Protein AF-0000000080629367 (afdb_homodimer)

Sequence (472 aa):
MIPDAWDIELREGAASVARHLIETGCVRYDPEHLCNHGSGLVSPVHLEGRRLLSYPAVRDEVLDFALRMIGQEIGDGELDAIAAAEGAGVPWAALIADRLELPLVFVRKEAPEGLQGYKHRIEGRVEPGWRVLLVEQIAADGHRKARFAQPLKEAGCDVRDLFVLFQYGIFDEIQEHLAPLGITMHALATWWDVLEVANRGHYLDGQAQGEIHAFLQDPRRWTAEHQKGRKSEKAAMIPDAWDIELREGAASVARHLIETGCVRYDPEHLCNHGSGLVSPVHLEGRRLLSYPAVRDEVLDFALRMIGQEIGDGELDAIAAAEGAGVPWAALIADRLELPLVFVRKEAPEGLQGYKHRIEGRVEPGWRVLLVEQIAADGHRKARFAQPLKEAGCDVRDLFVLFQYGIFDEIQEHLAPLGITMHALATWWDVLEVANRGHYLDGQAQGEIHAFLQDPRRWTAEHQKGRKSEKAA

InterPro domains:
  IPR000836 Phosphoribosyltransferase domain [PF00156] (61-158)
  IPR000836 Phosphoribosyltransferase domain [cd06223] (66-190)
  IPR023031 Orotate phosphoribosyltransferase [MF_01208] (1-236)
  IPR029057 Phosphoribosyltransferase-like [G3DSA:3.40.50.2020] (5-234)
  IPR029057 Phosphoribosyltransferase-like [SSF53271] (15-222)

Secondary structure (DSSP, 8-state):
----HHHHHHHHHHHHHHHHHHHTT-EEE-TTSPEE-TTS-EESEEE-GGGGGG-HHHHHHHHHHHHHHIIIIIITT--SEEEEESSTTHHHHHHHHHHHT--EEEE-SSPPTT--SGGGGEES---TT-EEEEEEEEESSSTTTHHHHHHHHHTT-EEEEEEEEEE----THHHHHHGGGT-EEEEEEEHHHHHHHHHHHT-S-HHHHHHHHHHHH-HHHHHHHHHHHHHHHH--/----HHHHHHHHHHHHHHHHHHHTT-EEE-TTSPEE-TTS-EESEEE-GGGGGG-HHHHHHHHHHHHHHIIIIIITT--SEEEEESSTTHHHHHHHHHHHT--EEEE-SSPPTT--SGGGGEES---TT-EEEEEEEEESSSTTTHHHHHHHHHTT-EEEEEEEEEE----THHHHHHGGGT-EEEEEEEHHHHHHHHHHHT-S-HHHHHHHHHHHH-HHHHHHHHHHHHHHHHT-

Nearest PDB structures (foldseek):
  4ohc-assembly1_D  TM=9.438E-01  e=1.986E-26  Burkholderia cenocepacia J2315
  4ohc-assembly4_C  TM=9.607E-01  e=3.563E-25  Burkholderia cenocepacia J2315
  4rv4-assembly1_B  TM=8.931E-01  e=4.160E-20  Bacillus anthracis
  2wns-assembly1_A  TM=8.977E-01  e=1.702E-17  Homo sapiens
  5hki-assembly2_D  TM=7.744E-01  e=3.107E-10  Mycobacterium tuberculosis H37Rv

Foldseek 3Di:
DPDPPVSVVLLVQQLLLLVLQLVLVQKDFALPDWDQDPVRFTHRIGGDQLSLVVPVVSLVSLLVSLLVCCCVPVHQPQAQEEEEEPDSFNVVSVVNCVVSVHHYKYFYLDAPPPDDDLVRRIGGDDAAAGAYEYEDEEAELLQSVVSRVVSNVVRRYHAQEYEYAEYQQLHPNNCVNCVVVNHDYHYSYYVVSNLVSCVVVVSDDPVSSVLNVVCSPPRPVSRVVSVVVVVVVVVD/DPDPPVSVLLLVQQLLLLVLQLVLVQKDFALPDWDQDPVRFTHRIGGDDLSLVVPVVSLVSLLVSLLVCCCVPVHQPQAQEEEEEPDSFNVVSVVNCVVSVHHYKYFYLDAPPPDDDLVRRIGGDDAAAGAYEYEDEEAEQLQSVVSRVVSNVVRRYHAQEYEYAEYQQLHPNNCVNCVVVNHDYHYSYYVVSNLVSCVVVVSDDPVSSVLNVVCSPPRPVSRVVSVVVVVVVVVD

Solvent-accessible surface area (backbone atoms only — not comparable to full-atom values): 24640 Å² total; per-residue (Å²): 128,79,72,52,74,62,56,52,48,49,52,54,47,14,39,50,49,26,45,49,35,50,75,68,58,22,50,40,81,32,79,90,61,62,38,79,42,97,86,72,44,48,33,44,57,42,78,44,73,56,34,49,43,28,34,43,70,56,36,50,53,51,49,51,50,48,51,50,48,44,36,73,74,74,37,71,87,59,61,55,29,29,29,18,33,65,62,84,9,30,42,57,28,40,51,52,14,58,77,67,60,29,20,30,25,38,26,40,88,60,47,52,87,96,52,79,56,50,69,60,21,50,43,40,67,82,49,68,68,33,29,34,39,38,22,40,34,72,37,60,59,37,72,73,52,57,64,51,50,47,38,45,43,74,57,40,28,43,57,44,41,34,38,27,54,31,27,50,75,60,37,81,49,28,55,65,57,29,47,85,64,52,37,45,77,44,59,53,28,35,49,67,36,34,51,52,44,31,65,75,67,62,75,52,53,70,66,59,49,49,51,51,49,49,32,56,74,36,41,66,61,42,25,58,65,57,55,56,57,58,57,57,55,71,75,102,128,80,72,51,76,63,54,51,50,50,52,53,48,14,37,48,49,26,44,50,34,50,76,70,58,22,50,41,81,33,80,89,61,62,36,80,42,97,86,70,44,48,34,43,56,43,80,44,73,57,35,48,43,29,35,43,70,58,37,50,51,50,49,51,50,49,51,50,48,45,37,73,74,74,37,69,88,60,60,55,29,29,30,18,33,67,62,84,8,31,42,57,28,41,50,50,16,57,78,67,60,28,19,28,25,40,27,41,89,58,46,52,89,95,51,80,56,49,70,58,21,50,44,42,66,81,50,68,68,34,30,34,39,37,22,40,34,72,37,61,59,37,71,73,52,55,64,51,48,47,38,45,43,73,58,41,30,44,57,44,41,35,39,26,54,31,28,50,75,60,38,80,48,27,57,66,57,27,47,84,64,53,36,45,78,44,58,53,27,35,48,67,36,32,50,53,43,31,65,73,66,62,73,52,53,70,65,58,48,50,51,51,48,48,33,59,73,36,40,66,62,42,24,58,64,58,54,56,57,57,56,56,55,70,76,102

pLDDT: mean 86.7, std 13.17, range [32.59, 98.88]

Structure (mmCIF, N/CA/C/O backbone):
data_AF-0000000080629367-model_v1
#
loop_
_entity.id
_entity.type
_entity.pdbx_description
1 polymer 'Orotate phosphoribosyltransferase'
#
loop_
_atom_site.group_PDB
_atom_site.id
_atom_site.type_symbol
_atom_site.label_atom_id
_atom_site.label_alt_id
_atom_site.label_comp_id
_atom_site.label_asym_id
_atom_site.label_entity_id
_atom_site.label_seq_id
_atom_site.pdbx_PDB_ins_code
_atom_site.Cartn_x
_atom_site.Cartn_y
_atom_site.Cartn_z
_atom_site.occupancy
_atom_site.B_iso_or_equiv
_atom_site.auth_seq_id
_atom_site.auth_comp_id
_atom_site.auth_asym_id
_atom_site.auth_atom_id
_atom_site.pdbx_PDB_model_num
ATOM 1 N N . MET A 1 1 ? -8.266 26.266 31.016 1 44.5 1 MET A N 1
ATOM 2 C CA . MET A 1 1 ? -8.695 24.891 31.156 1 44.5 1 MET A CA 1
ATOM 3 C C . MET A 1 1 ? -7.516 23.938 31.016 1 44.5 1 MET A C 1
ATOM 5 O O . MET A 1 1 ? -6.715 24.062 30.094 1 44.5 1 MET A O 1
ATOM 9 N N . ILE A 1 2 ? -7.219 23.25 32 1 51.28 2 ILE A N 1
ATOM 10 C CA . ILE A 1 2 ? -6.109 22.312 32.062 1 51.28 2 ILE A CA 1
ATOM 11 C C . ILE A 1 2 ? -6.285 21.25 30.969 1 51.28 2 ILE A C 1
ATOM 13 O O . ILE A 1 2 ? -7.309 20.562 30.922 1 51.28 2 ILE A O 1
ATOM 17 N N . PRO A 1 3 ? -5.457 21.375 29.984 1 68.69 3 PRO A N 1
ATOM 18 C CA . PRO A 1 3 ? -5.629 20.328 28.984 1 68.69 3 PRO A CA 1
ATOM 19 C C . PRO A 1 3 ? -5.648 18.922 29.578 1 68.69 3 PRO A C 1
ATOM 21 O O . PRO A 1 3 ? -4.945 18.672 30.562 1 68.69 3 PRO A O 1
ATOM 24 N N . ASP A 1 4 ? -6.613 18.109 29.234 1 77.62 4 ASP A N 1
ATOM 25 C CA . ASP A 1 4 ? -6.633 16.734 29.703 1 77.62 4 ASP A CA 1
ATOM 26 C C . ASP A 1 4 ? -5.453 15.945 29.141 1 77.62 4 ASP A C 1
ATOM 28 O O . ASP A 1 4 ? -4.676 16.469 28.344 1 77.62 4 ASP A O 1
ATOM 32 N N . ALA A 1 5 ? -5.164 14.859 29.844 1 85.62 5 ALA A N 1
ATOM 33 C CA . ALA A 1 5 ? -4.004 14.016 29.562 1 85.62 5 ALA A CA 1
ATOM 34 C C . ALA A 1 5 ? -3.9 13.703 28.078 1 85.62 5 ALA A C 1
ATOM 36 O O . ALA A 1 5 ? -2.805 13.695 27.5 1 85.62 5 ALA A O 1
ATOM 37 N N . TRP A 1 6 ? -4.992 13.555 27.391 1 84.94 6 TRP A N 1
ATOM 38 C CA . TRP A 1 6 ? -4.98 13.211 25.969 1 84.94 6 TRP A CA 1
ATOM 39 C C . TRP A 1 6 ? -4.598 14.422 25.125 1 84.94 6 TRP A C 1
ATOM 41 O O . TRP A 1 6 ? -3.889 14.297 24.125 1 84.94 6 TRP A O 1
ATOM 51 N N . ASP A 1 7 ? -5.016 15.562 25.547 1 86.44 7 ASP A N 1
ATOM 52 C CA . ASP A 1 7 ? -4.645 16.781 24.828 1 86.44 7 ASP A CA 1
ATOM 53 C C . ASP A 1 7 ? -3.129 16.984 24.828 1 86.44 7 ASP A C 1
ATOM 55 O O . ASP A 1 7 ? -2.551 17.375 23.812 1 86.44 7 ASP A O 1
ATOM 59 N N . ILE A 1 8 ? -2.613 16.672 25.984 1 85 8 ILE A N 1
ATOM 60 C CA . ILE A 1 8 ? -1.166 16.797 26.109 1 85 8 ILE A CA 1
ATOM 61 C C . ILE A 1 8 ? -0.48 15.758 25.219 1 85 8 ILE A C 1
ATOM 63 O O . ILE A 1 8 ? 0.468 16.078 24.5 1 85 8 ILE A O 1
ATOM 67 N N . GLU A 1 9 ? -0.958 14.586 25.25 1 89.31 9 GLU A N 1
ATOM 68 C CA . GLU A 1 9 ? -0.385 13.516 24.438 1 89.31 9 GLU A CA 1
ATOM 69 C C . GLU A 1 9 ? -0.523 13.812 22.953 1 89.31 9 GLU A C 1
ATOM 71 O O . GLU A 1 9 ? 0.371 13.5 22.172 1 89.31 9 GLU A O 1
ATOM 76 N N . LEU A 1 10 ? -1.594 14.359 22.641 1 92.19 10 LEU A N 1
ATOM 77 C CA . LEU A 1 10 ? -1.84 14.703 21.25 1 92.19 10 LEU A CA 1
ATOM 78 C C . LEU A 1 10 ? -0.83 15.742 20.75 1 92.19 10 LEU A C 1
ATOM 80 O O . LEU A 1 10 ? -0.3 15.617 19.641 1 92.19 10 LEU A O 1
ATOM 84 N N . ARG A 1 11 ? -0.603 16.672 21.578 1 91.88 11 ARG A N 1
ATOM 85 C CA . ARG A 1 11 ? 0.325 17.734 21.203 1 91.88 11 ARG A CA 1
ATOM 86 C C . ARG A 1 11 ? 1.751 17.203 21.094 1 91.88 11 ARG A C 1
ATOM 88 O O . ARG A 1 11 ? 2.477 17.531 20.156 1 91.88 11 ARG A O 1
ATOM 95 N N . GLU A 1 12 ? 2.102 16.406 22.047 1 94.62 12 GLU A N 1
ATOM 96 C CA . GLU A 1 12 ? 3.445 15.836 22.047 1 94.62 12 GLU A CA 1
ATOM 97 C C . GLU A 1 12 ? 3.639 14.875 20.875 1 94.62 12 GLU A C 1
ATOM 99 O O . GLU A 1 12 ? 4.707 14.852 20.266 1 94.62 12 GLU A O 1
ATOM 104 N N . GLY A 1 13 ? 2.646 14.094 20.641 1 96.94 13 GLY A N 1
ATOM 105 C CA . GLY A 1 13 ? 2.703 13.188 19.5 1 96.94 13 GLY A CA 1
ATOM 106 C C . GLY A 1 13 ? 2.807 13.906 18.172 1 96.94 13 GLY A C 1
ATOM 107 O O . GLY A 1 13 ? 3.604 13.523 17.312 1 96.94 13 GLY A O 1
ATOM 108 N N . ALA A 1 14 ? 2.004 14.922 18.047 1 96.81 14 ALA A N 1
ATOM 109 C CA . ALA A 1 14 ? 2.025 15.719 16.828 1 96.81 14 ALA A CA 1
ATOM 110 C C . ALA A 1 14 ? 3.396 16.359 16.609 1 96.81 14 ALA A C 1
ATOM 112 O O . ALA A 1 14 ? 3.908 16.375 15.492 1 96.81 14 ALA A O 1
ATOM 113 N N . ALA A 1 15 ? 3.934 16.812 17.688 1 96 15 ALA A N 1
ATOM 114 C CA . ALA A 1 15 ? 5.266 17.406 17.609 1 96 15 ALA A CA 1
ATOM 115 C C . ALA A 1 15 ? 6.309 16.375 17.203 1 96 15 ALA A C 1
ATOM 117 O O . ALA A 1 15 ? 7.223 16.672 16.438 1 96 15 ALA A O 1
ATOM 118 N N . SER A 1 16 ? 6.172 15.219 17.719 1 97.06 16 SER A N 1
ATOM 119 C CA . SER A 1 16 ? 7.09 14.133 17.375 1 97.06 16 SER A CA 1
ATOM 120 C C . SER A 1 16 ? 6.988 13.773 15.906 1 97.06 16 SER A C 1
ATOM 122 O O . SER A 1 16 ? 8.008 13.609 15.227 1 97.06 16 SER A O 1
ATOM 124 N N . VAL A 1 17 ? 5.809 13.625 15.422 1 97.31 17 VAL A N 1
ATOM 125 C CA . VAL A 1 17 ? 5.59 13.312 14.016 1 97.31 17 VAL A CA 1
ATOM 126 C C . VAL A 1 17 ? 6.172 14.43 13.148 1 97.31 17 VAL A C 1
ATOM 128 O O . VAL A 1 17 ? 6.863 14.164 12.156 1 97.31 17 VAL A O 1
ATOM 131 N N . ALA A 1 18 ? 5.898 15.625 13.531 1 95.19 18 ALA A N 1
ATOM 132 C CA . ALA A 1 18 ? 6.43 16.781 12.805 1 95.19 18 ALA A CA 1
ATOM 133 C C . ALA A 1 18 ? 7.953 16.734 12.75 1 95.19 18 ALA A C 1
ATOM 135 O O . ALA A 1 18 ? 8.555 17 11.711 1 95.19 18 ALA A O 1
ATOM 136 N N . ARG A 1 19 ? 8.539 16.438 13.859 1 95.44 19 ARG A N 1
ATOM 137 C CA . ARG A 1 19 ? 9.992 16.344 13.922 1 95.44 19 ARG A CA 1
ATOM 138 C C . ARG A 1 19 ? 10.508 15.266 12.977 1 95.44 19 ARG A C 1
ATOM 140 O O . ARG A 1 19 ? 11.492 15.477 12.258 1 95.44 19 ARG A O 1
ATOM 147 N N . HIS A 1 20 ? 9.898 14.117 12.984 1 96.62 20 HIS A N 1
ATOM 148 C CA . HIS A 1 20 ? 10.297 13.039 12.094 1 96.62 20 HIS A CA 1
ATOM 149 C C . HIS A 1 20 ? 10.156 13.453 10.633 1 96.62 20 HIS A C 1
ATOM 151 O O . HIS A 1 20 ? 11.023 13.148 9.805 1 96.62 20 HIS A O 1
ATOM 157 N N . LEU A 1 21 ? 9.047 14.156 10.328 1 95.12 21 LEU A N 1
ATOM 158 C CA . LEU A 1 21 ? 8.836 14.633 8.961 1 95.12 21 LEU A CA 1
ATOM 159 C C . LEU A 1 21 ? 9.977 15.539 8.516 1 95.12 21 LEU A C 1
ATOM 161 O O . LEU A 1 21 ? 10.469 15.414 7.387 1 95.12 21 LEU A O 1
ATOM 165 N N . ILE A 1 22 ? 10.383 16.344 9.383 1 92.12 22 ILE A N 1
ATOM 166 C CA . ILE A 1 22 ? 11.461 17.281 9.07 1 92.12 22 ILE A CA 1
ATOM 167 C C . ILE A 1 22 ? 12.781 16.531 8.961 1 92.12 22 ILE A C 1
ATOM 169 O O . ILE A 1 22 ? 13.492 16.656 7.953 1 92.12 22 ILE A O 1
ATOM 173 N N . GLU A 1 23 ? 13.102 15.734 9.898 1 92.88 23 GLU A N 1
ATOM 174 C CA . GLU A 1 23 ? 14.414 15.109 10.023 1 92.88 23 GLU A CA 1
ATOM 175 C C . GLU A 1 23 ? 14.641 14.055 8.945 1 92.88 23 GLU A C 1
ATOM 177 O O . GLU A 1 23 ? 15.781 13.789 8.555 1 92.88 23 GLU A O 1
ATOM 182 N N . THR A 1 24 ? 13.617 13.477 8.469 1 93.69 24 THR A N 1
ATOM 183 C CA . THR A 1 24 ? 13.758 12.445 7.438 1 93.69 24 THR A CA 1
ATOM 184 C C . THR A 1 24 ? 13.672 13.062 6.043 1 93.69 24 THR A C 1
ATOM 186 O O . THR A 1 24 ? 13.75 12.352 5.043 1 93.69 24 THR A O 1
ATOM 189 N N . GLY A 1 25 ? 13.398 14.32 5.988 1 90.38 25 GLY A N 1
ATOM 190 C CA . GLY A 1 25 ? 13.398 15.008 4.707 1 90.38 25 GLY A CA 1
ATOM 191 C C . GLY A 1 25 ? 12.062 14.961 4 1 90.38 25 GLY A C 1
ATOM 192 O O . GLY A 1 25 ? 11.977 15.18 2.791 1 90.38 25 GLY A O 1
ATOM 193 N N . CYS A 1 26 ? 11.039 14.664 4.723 1 93.06 26 CYS A N 1
ATOM 194 C CA . CYS A 1 26 ? 9.703 14.602 4.141 1 93.06 26 CYS A CA 1
ATOM 195 C C . CYS A 1 26 ? 9.18 15.992 3.818 1 93.06 26 CYS A C 1
ATOM 197 O O . CYS A 1 26 ? 8.266 16.141 3.002 1 93.06 26 CYS A O 1
ATOM 199 N N . VAL A 1 27 ? 9.656 16.969 4.496 1 88.94 27 VAL A N 1
ATOM 200 C CA . VAL A 1 27 ? 9.234 18.344 4.305 1 88.94 27 VAL A CA 1
ATOM 201 C C . VAL A 1 27 ? 10.32 19.125 3.559 1 88.94 27 VAL A C 1
ATOM 203 O O . VAL A 1 27 ? 11.492 19.078 3.939 1 88.94 27 VAL A O 1
ATOM 206 N N . ARG A 1 28 ? 9.875 19.719 2.535 1 83.06 28 ARG A N 1
ATOM 207 C CA . ARG A 1 28 ? 10.82 20.531 1.771 1 83.06 28 ARG A CA 1
ATOM 208 C C . ARG A 1 28 ? 10.242 21.906 1.459 1 83.06 28 ARG A C 1
ATOM 210 O O . ARG A 1 28 ? 9.086 22.016 1.059 1 83.06 28 ARG A O 1
ATOM 217 N N . TYR A 1 29 ? 11.039 22.906 1.798 1 84 29 TYR A N 1
ATOM 218 C CA . TYR A 1 29 ? 10.703 24.266 1.412 1 84 29 TYR A CA 1
ATOM 219 C C . TYR A 1 29 ? 11.383 24.641 0.099 1 84 29 TYR A C 1
ATOM 221 O O . TYR A 1 29 ? 12.609 24.609 -0.01 1 84 29 TYR A O 1
ATOM 229 N N . ASP A 1 30 ? 10.602 24.891 -0.865 1 85 30 ASP A N 1
ATOM 230 C CA . ASP A 1 30 ? 11.125 25.266 -2.178 1 85 30 ASP A CA 1
ATOM 231 C C . ASP A 1 30 ? 10.289 26.359 -2.814 1 85 30 ASP A C 1
ATOM 233 O O . ASP A 1 30 ? 9.398 26.094 -3.625 1 85 30 ASP A O 1
ATOM 237 N N . PRO A 1 31 ? 10.68 27.609 -2.607 1 82.44 31 PRO A N 1
ATOM 238 C CA . PRO A 1 31 ? 9.883 28.719 -3.125 1 82.44 31 PRO A CA 1
ATOM 239 C C . PRO A 1 31 ? 10.016 28.891 -4.637 1 82.44 31 PRO A C 1
ATOM 241 O O . PRO A 1 31 ? 9.219 29.594 -5.254 1 82.44 31 PRO A O 1
ATOM 244 N N . GLU A 1 32 ? 11.008 28.328 -5.199 1 84.12 32 GLU A N 1
ATOM 245 C CA . GLU A 1 32 ? 11.219 28.438 -6.641 1 84.12 32 GLU A CA 1
ATOM 246 C C . GLU A 1 32 ? 10.383 27.406 -7.402 1 84.12 32 GLU A C 1
ATOM 248 O O . GLU A 1 32 ? 10.117 27.578 -8.594 1 84.12 32 GLU A O 1
ATOM 253 N N . HIS A 1 33 ? 10.008 26.375 -6.754 1 85.44 33 HIS A N 1
ATOM 254 C CA . HIS A 1 33 ? 9.172 25.344 -7.348 1 85.44 33 HIS A CA 1
ATOM 255 C C . HIS A 1 33 ? 7.945 25.062 -6.484 1 85.44 33 HIS A C 1
ATOM 257 O O . HIS A 1 33 ? 7.965 24.156 -5.648 1 85.44 33 HIS A O 1
ATOM 263 N N . LEU A 1 34 ? 6.938 25.703 -6.852 1 85.56 34 LEU A N 1
ATOM 264 C CA . LEU A 1 34 ? 5.738 25.656 -6.023 1 85.56 34 LEU A CA 1
ATOM 265 C C . LEU A 1 34 ? 4.945 24.375 -6.277 1 85.56 34 LEU A C 1
ATOM 267 O O . LEU A 1 34 ? 4.961 23.844 -7.391 1 85.56 34 LEU A O 1
ATOM 271 N N . CYS A 1 35 ? 4.305 23.922 -5.234 1 80.69 35 CYS A N 1
ATOM 272 C CA . CYS A 1 35 ? 3.414 22.781 -5.328 1 80.69 35 CYS A CA 1
ATOM 273 C C . CYS A 1 35 ? 1.992 23.219 -5.66 1 80.69 35 CYS A C 1
ATOM 275 O O . CYS A 1 35 ? 1.451 24.125 -5.023 1 80.69 35 CYS A O 1
ATOM 277 N N . ASN A 1 36 ? 1.439 22.438 -6.602 1 76.81 36 ASN A N 1
ATOM 278 C CA . ASN A 1 36 ? 0.067 22.734 -7 1 76.81 36 ASN A CA 1
ATOM 279 C C . ASN A 1 36 ? -0.931 21.828 -6.27 1 76.81 36 ASN A C 1
ATOM 281 O O . ASN A 1 36 ? -0.742 20.625 -6.195 1 76.81 36 ASN A O 1
ATOM 285 N N . HIS A 1 37 ? -1.927 22.484 -5.777 1 73.12 37 HIS A N 1
ATOM 286 C CA . HIS A 1 37 ? -3.01 21.75 -5.145 1 73.12 37 HIS A CA 1
ATOM 287 C C . HIS A 1 37 ? -4.246 21.703 -6.035 1 73.12 37 HIS A C 1
ATOM 289 O O . HIS A 1 37 ? -4.414 22.562 -6.914 1 73.12 37 HIS A O 1
ATOM 295 N N . GLY A 1 38 ? -5 20.656 -5.906 1 64.62 38 GLY A N 1
ATOM 296 C CA . GLY A 1 38 ? -6.207 20.5 -6.703 1 64.62 38 GLY A CA 1
ATOM 297 C C . GLY A 1 38 ? -7.148 21.688 -6.598 1 64.62 38 GLY A C 1
ATOM 298 O O . GLY A 1 38 ? -7.984 21.891 -7.477 1 64.62 38 GLY A O 1
ATOM 299 N N . SER A 1 39 ? -7.055 22.469 -5.594 1 65.06 39 SER A N 1
ATOM 300 C CA . SER A 1 39 ? -7.934 23.609 -5.352 1 65.06 39 SER A CA 1
ATOM 301 C C . SER A 1 39 ? -7.488 24.828 -6.148 1 65.06 39 SER A C 1
ATOM 303 O O . SER A 1 39 ? -8.172 25.844 -6.164 1 65.06 39 SER A O 1
ATOM 305 N N . GLY A 1 40 ? -6.332 24.703 -6.805 1 71.56 40 GLY A N 1
ATOM 306 C CA . GLY A 1 40 ? -5.77 25.859 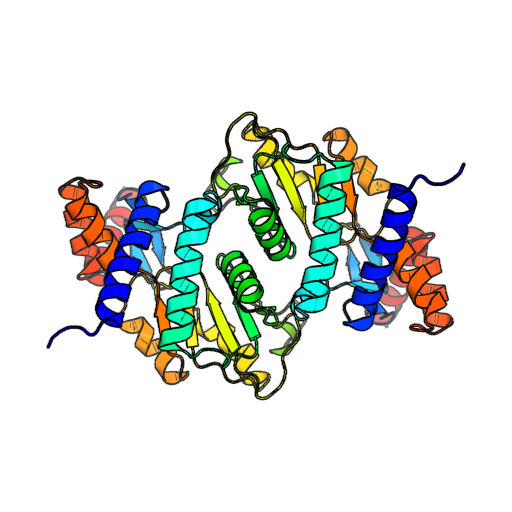-7.465 1 71.56 40 GLY A CA 1
ATOM 307 C C . GLY A 1 40 ? -4.762 26.609 -6.605 1 71.56 40 GLY A C 1
ATOM 308 O O . GLY A 1 40 ? -4.043 27.484 -7.094 1 71.56 40 GLY A O 1
ATOM 309 N N . LEU A 1 41 ? -4.746 26.266 -5.367 1 76.56 41 LEU A N 1
ATOM 310 C CA . LEU A 1 41 ? -3.762 26.859 -4.465 1 76.56 41 LEU A CA 1
ATOM 311 C C . LEU A 1 41 ? -2.363 26.328 -4.773 1 76.56 41 LEU A C 1
ATOM 313 O O . LEU A 1 41 ? -2.213 25.219 -5.293 1 76.56 41 LEU A O 1
ATOM 317 N N . VAL A 1 42 ? -1.398 27.219 -4.516 1 82.31 42 VAL A N 1
ATOM 318 C CA . VAL A 1 42 ? -0.014 26.781 -4.633 1 82.31 42 VAL A CA 1
ATOM 319 C C . VAL A 1 42 ? 0.697 26.938 -3.289 1 82.31 42 VAL A C 1
ATOM 321 O O . VAL A 1 42 ? 0.289 27.766 -2.461 1 82.31 42 VAL A O 1
ATOM 324 N N . SER A 1 43 ? 1.646 26.109 -3.074 1 83.44 43 SER A N 1
ATOM 325 C CA . SER A 1 43 ? 2.371 26.156 -1.809 1 83.44 43 SER A CA 1
ATOM 326 C C . SER A 1 43 ? 3.877 26.062 -2.029 1 83.44 43 SER A C 1
ATOM 328 O O . SER A 1 43 ? 4.336 25.359 -2.93 1 83.44 43 SER A O 1
ATOM 330 N N . PRO A 1 44 ? 4.652 26.844 -1.262 1 86.25 44 PRO A N 1
ATOM 331 C CA . PRO A 1 44 ? 6.109 26.734 -1.346 1 86.25 44 PRO A CA 1
ATOM 332 C C . PRO A 1 44 ? 6.656 25.516 -0.602 1 86.25 44 PRO A C 1
ATOM 334 O O . PRO A 1 44 ? 7.871 25.312 -0.572 1 86.25 44 PRO A O 1
ATOM 337 N N . VAL A 1 45 ? 5.789 24.797 0.021 1 82.88 45 VAL A N 1
ATOM 338 C CA . VAL A 1 45 ? 6.223 23.656 0.819 1 82.88 45 VAL A CA 1
ATOM 339 C C . VAL A 1 45 ? 5.738 22.359 0.175 1 82.88 45 VAL A C 1
ATOM 341 O O . VAL A 1 45 ? 4.625 22.297 -0.355 1 82.88 45 VAL A O 1
ATOM 344 N N . HIS A 1 46 ? 6.688 21.469 0.181 1 83.25 46 HIS A N 1
ATOM 345 C CA . HIS A 1 46 ? 6.422 20.141 -0.335 1 83.25 46 HIS A CA 1
ATOM 346 C C . HIS A 1 46 ? 6.434 19.109 0.784 1 83.25 46 HIS A C 1
ATOM 348 O O . HIS A 1 46 ? 7.234 19.203 1.715 1 83.25 46 HIS A O 1
ATOM 354 N N . LEU A 1 47 ? 5.441 18.234 0.684 1 87.44 47 LEU A N 1
ATOM 355 C CA . LEU A 1 47 ? 5.387 17.156 1.651 1 87.44 47 LEU A CA 1
ATOM 356 C C . LEU A 1 47 ? 5.336 15.797 0.945 1 87.44 47 LEU A C 1
ATOM 358 O O . LEU A 1 47 ? 4.48 15.578 0.086 1 87.44 47 LEU A O 1
ATOM 362 N N . GLU A 1 48 ? 6.266 14.953 1.255 1 87.06 48 GLU A N 1
ATOM 363 C CA . GLU A 1 48 ? 6.289 13.562 0.803 1 87.06 48 GLU A CA 1
ATOM 364 C C . GLU A 1 48 ? 6.316 12.602 1.984 1 87.06 48 GLU A C 1
ATOM 366 O O . GLU A 1 48 ? 7.383 12.297 2.521 1 87.06 48 GLU A O 1
ATOM 371 N N . GLY A 1 49 ? 5.254 11.961 2.23 1 91.56 49 GLY A N 1
ATOM 372 C CA . GLY A 1 49 ? 5.109 11.227 3.477 1 91.56 49 GLY A CA 1
ATOM 373 C C . GLY A 1 49 ? 5.645 9.805 3.396 1 91.56 49 GLY A C 1
ATOM 374 O O . GLY A 1 49 ? 5.91 9.18 4.426 1 91.56 49 GLY A O 1
ATOM 375 N N . ARG A 1 50 ? 5.852 9.227 2.174 1 94.19 50 ARG A N 1
ATOM 376 C CA . ARG A 1 50 ? 6.258 7.836 2.025 1 94.19 50 ARG A CA 1
ATOM 377 C C . ARG A 1 50 ? 7.68 7.621 2.531 1 94.19 50 ARG A C 1
ATOM 379 O O . ARG A 1 50 ? 8.055 6.508 2.902 1 94.19 50 ARG A O 1
ATOM 386 N N . ARG A 1 51 ? 8.406 8.703 2.566 1 94.88 51 ARG A N 1
ATOM 387 C CA . ARG A 1 51 ? 9.789 8.602 3.012 1 94.88 51 ARG A CA 1
ATOM 388 C C . ARG A 1 51 ? 9.867 8.117 4.457 1 94.88 51 ARG A C 1
ATOM 390 O O . ARG A 1 51 ? 10.844 7.477 4.852 1 94.88 51 ARG A O 1
ATOM 397 N N . LEU A 1 52 ? 8.883 8.414 5.273 1 97.12 52 LEU A N 1
ATOM 398 C CA . LEU A 1 52 ? 8.859 7.973 6.664 1 97.12 52 LEU A CA 1
ATOM 399 C C . LEU A 1 52 ? 8.953 6.453 6.758 1 97.12 52 LEU A C 1
ATOM 401 O O . LEU A 1 52 ? 9.5 5.918 7.727 1 97.12 52 LEU A O 1
ATOM 405 N N . LEU A 1 53 ? 8.484 5.785 5.766 1 98.31 53 LEU A N 1
ATOM 406 C CA . LEU A 1 53 ? 8.398 4.328 5.773 1 98.31 53 LEU A CA 1
ATOM 407 C C . LEU A 1 53 ? 9.781 3.705 5.629 1 98.31 53 LEU A C 1
ATOM 409 O O . LEU A 1 53 ? 9.961 2.518 5.906 1 98.31 53 LEU A O 1
ATOM 413 N N . SER A 1 54 ? 10.75 4.492 5.254 1 98.44 54 SER A N 1
ATOM 414 C CA . SER A 1 54 ? 12.109 3.998 5.055 1 98.44 54 SER A CA 1
ATOM 415 C C . SER A 1 54 ? 12.891 3.996 6.363 1 98.44 54 SER A C 1
ATOM 417 O O . SER A 1 54 ? 14.062 3.623 6.391 1 98.44 54 SER A O 1
ATOM 419 N N . TYR A 1 55 ? 12.312 4.43 7.43 1 98.5 55 TYR A N 1
ATOM 420 C CA . TYR A 1 55 ? 12.922 4.469 8.758 1 98.5 55 TYR A CA 1
ATOM 421 C C . TYR A 1 55 ? 12.109 3.646 9.75 1 98.5 55 TYR A C 1
ATOM 423 O O . TYR A 1 55 ? 11.188 4.16 10.383 1 98.5 55 TYR A O 1
ATOM 431 N N . PRO A 1 56 ? 12.555 2.391 9.953 1 98.44 56 PRO A N 1
ATOM 432 C CA . PRO A 1 56 ? 11.734 1.446 10.727 1 98.44 56 PRO A CA 1
ATOM 433 C C . PRO A 1 56 ? 11.398 1.961 12.117 1 98.44 56 PRO A C 1
ATOM 435 O O . PRO A 1 56 ? 10.242 1.854 12.555 1 98.44 56 PRO A O 1
ATOM 438 N N . ALA A 1 57 ? 12.336 2.543 12.789 1 98.19 57 ALA A N 1
ATOM 439 C CA . ALA A 1 57 ? 12.07 3.047 14.133 1 98.19 57 ALA A CA 1
ATOM 440 C C . ALA A 1 57 ? 11.055 4.188 14.102 1 98.19 57 ALA A C 1
ATOM 442 O O . ALA A 1 57 ? 10.148 4.242 14.938 1 98.19 57 ALA A O 1
ATOM 443 N N . VAL A 1 58 ? 11.219 5.098 13.164 1 98.12 58 VAL A N 1
ATOM 444 C CA . VAL A 1 58 ? 10.297 6.219 12.992 1 98.12 58 VAL A CA 1
ATOM 445 C C . VAL A 1 58 ? 8.914 5.695 12.617 1 98.12 58 VAL A C 1
ATOM 447 O O . VAL A 1 58 ? 7.902 6.137 13.172 1 98.12 58 VAL A O 1
ATOM 450 N N . ARG A 1 59 ? 8.883 4.773 11.68 1 98.06 59 ARG A N 1
ATOM 451 C CA . ARG A 1 59 ? 7.645 4.137 11.25 1 98.06 59 ARG A CA 1
ATOM 452 C C . ARG A 1 59 ? 6.891 3.553 12.438 1 98.06 59 ARG A C 1
ATOM 454 O O . ARG A 1 59 ? 5.684 3.77 12.578 1 98.06 59 ARG A O 1
ATOM 461 N N . ASP A 1 60 ? 7.602 2.906 13.344 1 98.25 60 ASP A N 1
ATOM 462 C CA . ASP A 1 60 ? 6.996 2.283 14.516 1 98.25 60 ASP A CA 1
ATOM 463 C C . ASP A 1 60 ? 6.426 3.338 15.461 1 98.25 60 ASP A C 1
ATOM 465 O O . ASP A 1 60 ? 5.32 3.176 15.984 1 98.25 60 ASP A O 1
ATOM 469 N N . GLU A 1 61 ? 7.164 4.383 15.641 1 98.19 61 GLU A N 1
ATOM 470 C CA . GLU A 1 61 ? 6.715 5.445 16.531 1 98.19 61 GLU A CA 1
ATOM 471 C C . GLU A 1 61 ? 5.465 6.133 15.992 1 98.19 61 GLU A C 1
ATOM 473 O O . GLU A 1 61 ? 4.52 6.391 16.734 1 98.19 61 GLU A O 1
ATOM 478 N N . VAL A 1 62 ? 5.496 6.41 14.742 1 98 62 VAL A N 1
ATOM 479 C CA . VAL A 1 62 ? 4.359 7.062 14.102 1 98 62 VAL A CA 1
ATOM 480 C C . VAL A 1 62 ? 3.137 6.148 14.164 1 98 62 VAL A C 1
ATOM 482 O O . VAL A 1 62 ? 2.031 6.598 14.469 1 98 62 VAL A O 1
ATOM 485 N N . LEU A 1 63 ? 3.371 4.898 13.883 1 98.19 63 LEU A N 1
ATOM 486 C CA . LEU A 1 63 ? 2.293 3.916 13.922 1 98.19 63 LEU A CA 1
ATOM 487 C C . LEU A 1 63 ? 1.716 3.799 15.328 1 98.19 63 LEU A C 1
ATOM 489 O O . LEU A 1 63 ? 0.497 3.715 15.5 1 98.19 63 LEU A O 1
ATOM 493 N N . ASP A 1 64 ? 2.557 3.773 16.328 1 98.06 64 ASP A N 1
ATOM 494 C CA . ASP A 1 64 ? 2.109 3.691 17.719 1 98.06 64 ASP A CA 1
ATOM 495 C C . ASP A 1 64 ? 1.222 4.879 18.078 1 98.06 64 ASP A C 1
ATOM 497 O O . ASP A 1 64 ? 0.185 4.715 18.719 1 98.06 64 ASP A O 1
ATOM 501 N N . PHE A 1 65 ? 1.653 6.043 17.703 1 98.19 65 PHE A N 1
ATOM 502 C CA . PHE A 1 65 ? 0.86 7.238 17.953 1 98.19 65 PHE A CA 1
ATOM 503 C C . PHE A 1 65 ? -0.468 7.18 17.203 1 98.19 65 PHE A C 1
ATOM 505 O O . PHE A 1 65 ? -1.51 7.547 17.75 1 98.19 65 PHE A O 1
ATOM 512 N N . ALA A 1 66 ? -0.454 6.727 15.977 1 98 66 ALA A N 1
ATOM 513 C CA . ALA A 1 66 ? -1.673 6.562 15.188 1 98 66 ALA A CA 1
ATOM 514 C C . ALA A 1 66 ? -2.66 5.637 15.891 1 98 66 ALA A C 1
ATOM 516 O O . ALA A 1 66 ? -3.85 5.945 15.992 1 98 66 ALA A O 1
ATOM 517 N N . LEU A 1 67 ? -2.152 4.539 16.375 1 97.62 67 LEU A N 1
ATOM 518 C CA . LEU A 1 67 ? -3.006 3.547 17.016 1 97.62 67 LEU A CA 1
ATOM 519 C C . LEU A 1 67 ? -3.609 4.105 18.297 1 97.62 67 LEU A C 1
ATOM 521 O O . LEU A 1 67 ? -4.777 3.846 18.609 1 97.62 67 LEU A O 1
ATOM 525 N N . ARG A 1 68 ? -2.838 4.859 19.016 1 96.5 68 ARG A N 1
ATOM 526 C CA . ARG A 1 68 ? -3.365 5.492 20.219 1 96.5 68 ARG A CA 1
ATOM 527 C C . ARG A 1 68 ? -4.457 6.5 19.875 1 96.5 68 ARG A C 1
ATOM 529 O O . ARG A 1 68 ? -5.492 6.555 20.547 1 96.5 68 ARG A O 1
ATOM 536 N N . MET A 1 69 ? -4.246 7.27 18.859 1 96.69 69 MET A N 1
ATOM 537 C CA . MET A 1 69 ? -5.25 8.242 18.438 1 96.69 69 MET A CA 1
ATOM 538 C C . MET A 1 69 ? -6.535 7.539 18.016 1 96.69 69 MET A C 1
ATOM 540 O O . MET A 1 69 ? -7.629 7.953 18.406 1 96.69 69 MET A O 1
ATOM 544 N N . ILE A 1 70 ? -6.352 6.508 17.188 1 96.44 70 ILE A N 1
ATOM 545 C CA . ILE A 1 70 ? -7.508 5.762 16.719 1 96.44 70 ILE A CA 1
ATOM 546 C C . ILE A 1 70 ? -8.281 5.184 17.891 1 96.44 70 ILE A C 1
ATOM 548 O O . ILE A 1 70 ? -9.508 5.273 17.953 1 96.44 70 ILE A O 1
ATOM 552 N N . GLY A 1 71 ? -7.578 4.602 18.859 1 95.44 71 GLY A N 1
ATOM 553 C CA . GLY A 1 71 ? -8.219 4.047 20.047 1 95.44 71 GLY A CA 1
ATOM 554 C C . GLY A 1 71 ? -8.945 5.09 20.875 1 95.44 71 GLY A C 1
ATOM 555 O O . GLY A 1 71 ? -10.07 4.855 21.328 1 95.44 71 GLY A O 1
ATOM 556 N N . GLN A 1 72 ? -8.391 6.25 21.031 1 94.25 72 GLN A N 1
ATOM 557 C CA . GLN A 1 72 ? -8.914 7.293 21.906 1 94.25 72 GLN A CA 1
ATOM 558 C C . GLN A 1 72 ? -10.039 8.07 21.219 1 94.25 72 GLN A C 1
ATOM 560 O O . GLN A 1 72 ? -11.039 8.398 21.859 1 94.25 72 GLN A O 1
ATOM 565 N N . GLU A 1 73 ? -9.922 8.32 19.953 1 94.19 73 GLU A N 1
ATOM 566 C CA . GLU A 1 73 ? -10.844 9.234 19.297 1 94.19 73 GLU A CA 1
ATOM 567 C C . GLU A 1 73 ? -11.961 8.477 18.578 1 94.19 73 GLU A C 1
ATOM 569 O O . GLU A 1 73 ? -13.062 9 18.406 1 94.19 73 GLU A O 1
ATOM 574 N N . ILE A 1 74 ? -11.703 7.359 18.094 1 92.75 74 ILE A N 1
ATOM 575 C CA . ILE A 1 74 ? -12.688 6.586 17.328 1 92.75 74 ILE A CA 1
ATOM 576 C C . ILE A 1 74 ? -13.234 5.457 18.188 1 92.75 74 ILE A C 1
ATOM 578 O O . ILE A 1 74 ? -14.445 5.238 18.25 1 92.75 74 ILE A O 1
ATOM 582 N N . GLY A 1 75 ? -12.406 4.824 18.953 1 88.44 75 GLY A N 1
ATOM 583 C CA . GLY A 1 75 ? -12.836 3.758 19.844 1 88.44 75 GLY A CA 1
ATOM 584 C C . GLY A 1 75 ? -12.156 2.432 19.562 1 88.44 75 GLY A C 1
ATOM 585 O O . GLY A 1 75 ? -12.094 1.992 18.422 1 88.44 75 GLY A O 1
ATOM 586 N N . ASP A 1 76 ? -11.75 1.834 20.672 1 82.06 76 ASP A N 1
ATOM 587 C CA . ASP A 1 76 ? -11.125 0.517 20.562 1 82.06 76 ASP A CA 1
ATOM 588 C C . ASP A 1 76 ? -12.172 -0.559 20.281 1 82.06 76 ASP A C 1
ATOM 590 O O . ASP A 1 76 ? -13.234 -0.585 20.891 1 82.06 76 ASP A O 1
ATOM 594 N N . GLY A 1 77 ? -11.953 -1.41 19.359 1 83.62 77 GLY A N 1
ATOM 595 C CA . GLY A 1 77 ? -12.836 -2.529 19.078 1 83.62 77 GLY A CA 1
ATOM 596 C C . GLY A 1 77 ? -14.102 -2.121 18.344 1 83.62 77 GLY A C 1
ATOM 597 O O . GLY A 1 77 ? -14.992 -2.945 18.125 1 83.62 77 GLY A O 1
ATOM 598 N N . GLU A 1 78 ? -14.172 -0.896 17.875 1 88.88 78 GLU A N 1
ATOM 599 C CA . GLU A 1 78 ? -15.375 -0.402 17.219 1 88.88 78 GLU A CA 1
ATOM 600 C C . GLU A 1 78 ? -15.289 -0.582 15.703 1 88.88 78 GLU A C 1
ATOM 602 O O . GLU A 1 78 ? -16.312 -0.597 15.016 1 88.88 78 GLU A O 1
ATOM 607 N N . LEU A 1 79 ? -14.188 -0.802 15.297 1 97.81 79 LEU A N 1
ATOM 608 C CA . LEU A 1 79 ? -13.984 -0.88 13.852 1 97.81 79 LEU A CA 1
ATOM 609 C C . LEU A 1 79 ? -14.07 -2.324 13.367 1 97.81 79 LEU A C 1
ATOM 611 O O . LEU A 1 79 ? -13.586 -3.238 14.039 1 97.81 79 LEU A O 1
ATOM 615 N N . ASP A 1 80 ? -14.656 -2.467 12.211 1 98.38 80 ASP A N 1
ATOM 616 C CA . ASP A 1 80 ? -14.766 -3.793 11.617 1 98.38 80 ASP A CA 1
ATOM 617 C C . ASP A 1 80 ? -13.75 -3.977 10.492 1 98.38 80 ASP A C 1
ATOM 619 O O . ASP A 1 80 ? -13.422 -5.105 10.125 1 98.38 80 ASP A O 1
ATOM 623 N N . ALA A 1 81 ? -13.273 -2.875 9.938 1 98.62 81 ALA A N 1
ATOM 624 C CA . ALA A 1 81 ? -12.32 -2.951 8.836 1 98.62 81 ALA A CA 1
ATOM 625 C C . ALA A 1 81 ? -11.586 -1.624 8.656 1 98.62 81 ALA A C 1
ATOM 627 O O . ALA A 1 81 ? -12.039 -0.587 9.148 1 98.62 81 ALA A O 1
ATOM 628 N N . ILE A 1 82 ? -10.484 -1.668 8.047 1 98.75 82 ILE A N 1
ATOM 629 C CA . ILE A 1 82 ? -9.719 -0.515 7.59 1 98.75 82 ILE A CA 1
ATOM 630 C C . ILE A 1 82 ? -9.789 -0.42 6.066 1 98.75 82 ILE A C 1
ATOM 632 O O . ILE A 1 82 ? -9.633 -1.424 5.367 1 98.75 82 ILE A O 1
ATOM 636 N N . ALA A 1 83 ? -10.094 0.707 5.57 1 98.19 83 ALA A N 1
ATOM 637 C CA . ALA A 1 83 ? -10.117 0.935 4.129 1 98.19 83 ALA A CA 1
ATOM 638 C C . ALA A 1 83 ? -8.945 1.812 3.693 1 98.19 83 ALA A C 1
ATOM 640 O O . ALA A 1 83 ? -8.766 2.918 4.211 1 98.19 83 ALA A O 1
ATOM 641 N N . ALA A 1 84 ? -8.18 1.272 2.797 1 98.12 84 ALA A N 1
ATOM 642 C CA . ALA A 1 84 ? -7.086 2.025 2.184 1 98.12 84 ALA A CA 1
ATOM 643 C C . ALA A 1 84 ? -7.547 2.723 0.907 1 98.12 84 ALA A C 1
ATOM 645 O O . ALA A 1 84 ? -7.859 2.062 -0.088 1 98.12 84 ALA A O 1
ATOM 646 N N . ALA A 1 85 ? -7.582 4.039 0.982 1 96.12 85 ALA A N 1
ATOM 647 C CA . ALA A 1 85 ? -7.824 4.777 -0.254 1 96.12 85 ALA A CA 1
ATOM 648 C C . ALA A 1 85 ? -6.637 4.656 -1.206 1 96.12 85 ALA A C 1
ATOM 650 O O . ALA A 1 85 ? -5.484 4.734 -0.782 1 96.12 85 ALA A O 1
ATOM 651 N N . GLU A 1 86 ? -6.938 4.41 -2.449 1 95.44 86 GLU A N 1
ATOM 652 C CA . GLU A 1 86 ? -5.879 4.332 -3.451 1 95.44 86 GLU A CA 1
ATOM 653 C C . GLU A 1 86 ? -4.945 5.535 -3.365 1 95.44 86 GLU A C 1
ATOM 655 O O . GLU A 1 86 ? -5.391 6.68 -3.461 1 95.44 86 GLU A O 1
ATOM 660 N N . GLY A 1 87 ? -3.615 5.199 -3.188 1 93.25 87 GLY A N 1
ATOM 661 C CA . GLY A 1 87 ? -2.637 6.27 -3.074 1 93.25 87 GLY A CA 1
ATOM 662 C C . GLY A 1 87 ? -1.556 5.984 -2.051 1 93.25 87 GLY A C 1
ATOM 663 O O . GLY A 1 87 ? -1.284 4.824 -1.733 1 93.25 87 GLY A O 1
ATOM 664 N N . ALA A 1 88 ? -0.999 7.086 -1.571 1 93.69 88 ALA A N 1
ATOM 665 C CA . ALA A 1 88 ? 0.21 6.996 -0.757 1 93.69 88 ALA A CA 1
ATOM 666 C C . ALA A 1 88 ? -0.107 6.477 0.642 1 93.69 88 ALA A C 1
ATOM 668 O O . ALA A 1 88 ? 0.798 6.098 1.391 1 93.69 88 ALA A O 1
ATOM 669 N N . GLY A 1 89 ? -1.304 6.398 1.033 1 95.88 89 GLY A N 1
ATOM 670 C CA . GLY A 1 89 ? -1.692 5.973 2.369 1 95.88 89 GLY A CA 1
ATOM 671 C C . GLY A 1 89 ? -1.828 4.469 2.502 1 95.88 89 GLY A C 1
ATOM 672 O O . GLY A 1 89 ? -1.968 3.949 3.611 1 95.88 89 GLY A O 1
ATOM 673 N N . VAL A 1 90 ? -1.664 3.723 1.432 1 98.12 90 VAL A N 1
ATOM 674 C CA . VAL A 1 90 ? -1.944 2.291 1.392 1 98.12 90 VAL A CA 1
ATOM 675 C C . VAL A 1 90 ? -1.019 1.556 2.357 1 98.12 90 VAL A C 1
ATOM 677 O O . VAL A 1 90 ? -1.471 0.727 3.152 1 98.12 90 VAL A O 1
ATOM 680 N N . PRO A 1 91 ? 0.27 1.858 2.398 1 98.62 91 PRO A N 1
ATOM 681 C CA . PRO A 1 91 ? 1.118 1.145 3.355 1 98.62 91 PRO A CA 1
ATOM 682 C C . PRO A 1 91 ? 0.704 1.384 4.805 1 98.62 91 PRO A C 1
ATOM 684 O O . PRO A 1 91 ? 0.7 0.451 5.613 1 98.62 91 PRO A O 1
ATOM 687 N N . TRP A 1 92 ? 0.358 2.604 5.137 1 98.5 92 TRP A N 1
ATOM 688 C CA . TRP A 1 92 ? -0.063 2.926 6.496 1 98.5 92 TRP A CA 1
ATOM 689 C C . TRP A 1 92 ? -1.356 2.203 6.852 1 98.5 92 TRP A C 1
ATOM 691 O O . TRP A 1 92 ? -1.492 1.668 7.957 1 98.5 92 TRP A O 1
ATOM 701 N N . ALA A 1 93 ? -2.275 2.203 5.906 1 98.75 93 ALA A N 1
ATOM 702 C CA . ALA A 1 93 ? -3.525 1.48 6.121 1 98.75 93 ALA A CA 1
ATOM 703 C C . ALA A 1 93 ? -3.266 -0 6.383 1 98.75 93 ALA A C 1
ATOM 705 O O . ALA A 1 93 ? -3.885 -0.601 7.266 1 98.75 93 ALA A O 1
ATOM 706 N N . ALA A 1 94 ? -2.365 -0.587 5.605 1 98.81 94 ALA A N 1
ATOM 707 C CA . ALA A 1 94 ? -2.025 -1.999 5.754 1 98.81 94 ALA A CA 1
ATOM 708 C C . ALA A 1 94 ? -1.433 -2.275 7.133 1 98.81 94 ALA A C 1
ATOM 710 O O . ALA A 1 94 ? -1.791 -3.26 7.785 1 98.81 94 ALA A O 1
ATOM 711 N N . LEU A 1 95 ? -0.544 -1.441 7.582 1 98.88 95 LEU A N 1
ATOM 712 C CA . LEU A 1 95 ? 0.111 -1.616 8.875 1 98.88 95 LEU A CA 1
ATOM 713 C C . LEU A 1 95 ? -0.884 -1.44 10.016 1 98.88 95 LEU A C 1
ATOM 715 O O . LEU A 1 95 ? -0.855 -2.193 10.992 1 98.88 95 LEU A O 1
ATOM 719 N N . ILE A 1 96 ? -1.771 -0.439 9.883 1 98.69 96 ILE A N 1
ATOM 720 C CA . ILE A 1 96 ? -2.789 -0.204 10.898 1 98.69 96 ILE A CA 1
ATOM 721 C C . ILE A 1 96 ? -3.727 -1.408 10.977 1 98.69 96 ILE A C 1
ATOM 723 O O . ILE A 1 96 ? -4.023 -1.9 12.07 1 98.69 96 ILE A O 1
ATOM 727 N N . ALA A 1 97 ? -4.188 -1.883 9.828 1 98.75 97 ALA A N 1
ATOM 728 C CA . ALA A 1 97 ? -5.07 -3.049 9.789 1 98.75 97 ALA A CA 1
ATOM 729 C C . ALA A 1 97 ? -4.402 -4.258 10.438 1 98.75 97 ALA A C 1
ATOM 731 O 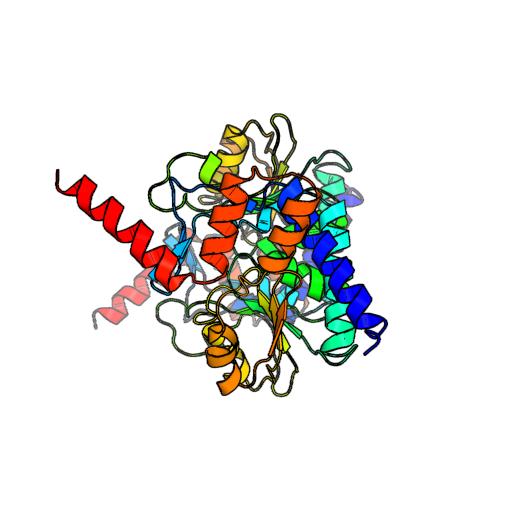O . ALA A 1 97 ? -5.051 -5.023 11.156 1 98.75 97 ALA A O 1
ATOM 732 N N . ASP A 1 98 ? -3.156 -4.383 10.141 1 98.62 98 ASP A N 1
ATOM 733 C CA . ASP A 1 98 ? -2.396 -5.512 10.672 1 98.62 98 ASP A CA 1
ATOM 734 C C . ASP A 1 98 ? -2.297 -5.438 12.195 1 98.62 98 ASP A C 1
ATOM 736 O O . ASP A 1 98 ? -2.535 -6.434 12.883 1 98.62 98 ASP A O 1
ATOM 740 N N . ARG A 1 99 ? -1.974 -4.27 12.742 1 98.12 99 ARG A N 1
ATOM 741 C CA . ARG A 1 99 ? -1.824 -4.098 14.188 1 98.12 99 ARG A CA 1
ATOM 742 C C . ARG A 1 99 ? -3.158 -4.285 14.898 1 98.12 99 ARG A C 1
ATOM 744 O O . ARG A 1 99 ? -3.199 -4.785 16.031 1 98.12 99 ARG A O 1
ATOM 751 N N . LEU A 1 100 ? -4.219 -3.896 14.25 1 98 100 LEU A N 1
ATOM 752 C CA . LEU A 1 100 ? -5.543 -3.984 14.859 1 98 100 LEU A CA 1
ATOM 753 C C . LEU A 1 100 ? -6.191 -5.332 14.562 1 98 100 LEU A C 1
ATOM 755 O O . LEU A 1 100 ? -7.293 -5.613 15.039 1 98 100 LEU A O 1
ATOM 759 N N . GLU A 1 101 ? -5.516 -6.113 13.75 1 97.88 101 GLU A N 1
ATOM 760 C CA . GLU A 1 101 ? -6.023 -7.418 13.328 1 97.88 101 GLU A CA 1
ATOM 761 C C . GLU A 1 101 ? -7.41 -7.293 12.711 1 97.88 101 GLU A C 1
ATOM 763 O O . GLU A 1 101 ? -8.32 -8.039 13.062 1 97.88 101 GLU A O 1
ATOM 768 N N . LEU A 1 102 ? -7.543 -6.375 11.82 1 98.56 102 LEU A N 1
ATOM 769 C CA . LEU A 1 102 ? -8.805 -6.113 11.125 1 98.56 102 LEU A CA 1
ATOM 770 C C . LEU A 1 102 ? -8.656 -6.352 9.625 1 98.56 102 LEU A C 1
ATOM 772 O O . LEU A 1 102 ? -7.551 -6.285 9.086 1 98.56 102 LEU A O 1
ATOM 776 N N . PRO A 1 103 ? -9.766 -6.656 8.945 1 98.62 103 PRO A N 1
ATOM 777 C CA . PRO A 1 103 ? -9.758 -6.707 7.48 1 98.62 103 PRO A CA 1
ATOM 778 C C . PRO A 1 103 ? -9.25 -5.414 6.848 1 98.62 103 PRO A C 1
ATOM 780 O O . PRO A 1 103 ? -9.539 -4.324 7.348 1 98.62 103 PRO A O 1
ATOM 783 N N . LEU A 1 104 ? -8.453 -5.555 5.836 1 98.81 104 LEU A N 1
ATOM 784 C CA . LEU A 1 104 ? -8.055 -4.441 4.988 1 98.81 104 LEU A CA 1
ATOM 785 C C . LEU A 1 104 ? -8.789 -4.477 3.652 1 98.81 104 LEU A C 1
ATOM 787 O O . LEU A 1 104 ? -8.828 -5.52 2.994 1 98.81 104 LEU A O 1
ATOM 791 N N . VAL A 1 105 ? -9.359 -3.363 3.273 1 98.12 105 VAL A N 1
ATOM 792 C CA . VAL A 1 105 ? -10.031 -3.229 1.988 1 98.12 105 VAL A CA 1
ATOM 793 C C . VAL A 1 105 ? -9.422 -2.072 1.2 1 98.12 105 VAL A C 1
ATOM 795 O O . VAL A 1 105 ? -8.938 -1.104 1.786 1 98.12 105 VAL A O 1
ATOM 798 N N . PHE A 1 106 ? -9.391 -2.254 -0.105 1 98 106 PHE A N 1
ATOM 799 C CA . PHE A 1 106 ? -8.82 -1.248 -0.994 1 98 106 PHE A CA 1
ATOM 800 C C . PHE A 1 106 ? -9.914 -0.555 -1.801 1 98 106 PHE A C 1
ATOM 802 O O . PHE A 1 106 ? -10.805 -1.213 -2.344 1 98 106 PHE A O 1
ATOM 809 N N . VAL A 1 107 ? -9.844 0.805 -1.817 1 96.81 107 VAL A N 1
ATOM 810 C CA . VAL A 1 107 ? -10.812 1.578 -2.582 1 96.81 107 VAL A CA 1
ATOM 811 C C . VAL A 1 107 ? -10.109 2.297 -3.732 1 96.81 107 VAL A C 1
ATOM 813 O O . VAL A 1 107 ? -9.258 3.154 -3.508 1 96.81 107 VAL A O 1
ATOM 816 N N . ARG A 1 108 ? -10.555 1.989 -4.93 1 94.88 108 ARG A N 1
ATOM 817 C CA . ARG A 1 108 ? -9.992 2.598 -6.129 1 94.88 108 ARG A CA 1
ATOM 818 C C . ARG A 1 108 ? -10.508 4.02 -6.312 1 94.88 108 ARG A C 1
ATOM 820 O O . ARG A 1 108 ? -11.633 4.336 -5.906 1 94.88 108 ARG A O 1
ATOM 827 N N . LYS A 1 109 ? -9.641 4.723 -6.957 1 90.25 109 LYS A N 1
ATOM 828 C CA . LYS A 1 109 ? -10.055 6.082 -7.305 1 90.25 109 LYS A CA 1
ATOM 829 C C . LYS A 1 109 ? -11.195 6.066 -8.32 1 90.25 109 LYS A C 1
ATOM 831 O O . LYS A 1 109 ? -12.117 6.875 -8.234 1 90.25 109 LYS A O 1
ATOM 836 N N . GLU A 1 110 ? -11.062 5.25 -9.266 1 89.25 110 GLU A N 1
ATOM 837 C CA . GLU A 1 110 ? -12.055 5.062 -10.32 1 89.25 110 GLU A CA 1
ATOM 838 C C . GLU A 1 110 ? -12.266 3.58 -10.625 1 89.25 110 GLU A C 1
ATOM 840 O O . GLU A 1 110 ? -11.367 2.766 -10.398 1 89.25 110 GLU A O 1
ATOM 845 N N . ALA A 1 111 ? -13.461 3.385 -11.094 1 87.38 111 ALA A N 1
ATOM 846 C CA . ALA A 1 111 ? -13.727 2.016 -11.523 1 87.38 111 ALA A CA 1
ATOM 847 C C . ALA A 1 111 ? -12.883 1.654 -12.742 1 87.38 111 ALA A C 1
ATOM 849 O O . ALA A 1 111 ? -12.484 2.531 -13.516 1 87.38 111 ALA A O 1
ATOM 850 N N . PRO A 1 112 ? -12.641 0.284 -12.82 1 80.75 112 PRO A N 1
ATOM 851 C CA . PRO A 1 112 ? -11.961 -0.123 -14.047 1 80.75 112 PRO A CA 1
ATOM 852 C C . PRO A 1 112 ? -12.727 0.264 -15.305 1 80.75 112 PRO A C 1
ATOM 854 O O . PRO A 1 112 ? -13.953 0.408 -15.266 1 80.75 112 PRO A O 1
ATOM 857 N N . GLU A 1 113 ? -11.938 0.461 -16.281 1 76.75 113 GLU A N 1
ATOM 858 C CA . GLU A 1 113 ? -12.547 0.856 -17.562 1 76.75 113 GLU A CA 1
ATOM 859 C C . GLU A 1 113 ? -13.656 -0.104 -17.953 1 76.75 113 GLU A C 1
ATOM 861 O O . GLU A 1 113 ? -13.5 -1.323 -17.875 1 76.75 113 GLU A O 1
ATOM 866 N N . GLY A 1 114 ? -14.727 0.366 -18.391 1 73.38 114 GLY A N 1
ATOM 867 C CA . GLY A 1 114 ? -15.836 -0.435 -18.875 1 73.38 114 GLY A CA 1
ATOM 868 C C . GLY A 1 114 ? -16.797 -0.866 -17.781 1 73.38 114 GLY A C 1
ATOM 869 O O . GLY A 1 114 ? -17.859 -1.42 -18.062 1 73.38 114 GLY A O 1
ATOM 870 N N . LEU A 1 115 ? -16.297 -0.715 -16.641 1 77.38 115 LEU A N 1
ATOM 871 C CA . LEU A 1 115 ? -17.156 -1.111 -15.523 1 77.38 115 LEU A CA 1
ATOM 872 C C . LEU A 1 115 ? -17.688 0.112 -14.781 1 77.38 115 LEU A C 1
ATOM 874 O O . LEU A 1 115 ? -17.062 1.181 -14.82 1 77.38 115 LEU A O 1
ATOM 878 N N . GLN A 1 116 ? -18.984 -0.075 -14.367 1 79.12 116 GLN A N 1
ATOM 879 C CA . GLN A 1 116 ? -19.609 1.008 -13.609 1 79.12 116 GLN A CA 1
ATOM 880 C C . GLN A 1 116 ? -20.141 0.51 -12.266 1 79.12 116 GLN A C 1
ATOM 882 O O . GLN A 1 116 ? -20.391 -0.684 -12.102 1 79.12 116 GLN A O 1
ATOM 887 N N . GLY A 1 117 ? -20.109 1.417 -11.336 1 81.75 117 GLY A N 1
ATOM 888 C CA . GLY A 1 117 ? -20.703 1.079 -10.055 1 81.75 117 GLY A CA 1
ATOM 889 C C . GLY A 1 117 ? -19.672 1.015 -8.93 1 81.75 117 GLY A C 1
ATOM 890 O O . GLY A 1 117 ? -18.5 0.719 -9.164 1 81.75 117 GLY A O 1
ATOM 891 N N . TYR A 1 118 ? -20.234 1.305 -7.734 1 82.44 118 TYR A N 1
ATOM 892 C CA . TYR A 1 118 ? -19.391 1.418 -6.543 1 82.44 118 TYR A CA 1
ATOM 893 C C . TYR A 1 118 ? -18.719 0.091 -6.227 1 82.44 118 TYR A C 1
ATOM 895 O O . TYR A 1 118 ? -17.609 0.068 -5.672 1 82.44 118 TYR A O 1
ATOM 903 N N . LYS A 1 119 ? -19.312 -0.967 -6.66 1 85.88 119 LYS A N 1
ATOM 904 C CA . LYS A 1 119 ? -18.797 -2.293 -6.312 1 85.88 119 LYS A CA 1
ATOM 905 C C . LYS A 1 119 ? -17.453 -2.561 -6.977 1 85.88 119 LYS A C 1
ATOM 907 O O . LYS A 1 119 ? -16.625 -3.281 -6.426 1 85.88 119 LYS A O 1
ATOM 912 N N . HIS A 1 120 ? -17.297 -1.907 -8.07 1 88 120 HIS A N 1
ATOM 913 C CA . HIS A 1 120 ? -16.078 -2.141 -8.828 1 88 120 HIS A CA 1
ATOM 914 C C . HIS A 1 120 ? -14.938 -1.247 -8.336 1 88 120 HIS A C 1
ATOM 916 O O . HIS A 1 120 ? -13.797 -1.369 -8.789 1 88 120 HIS A O 1
ATOM 922 N N . ARG A 1 121 ? -15.242 -0.465 -7.359 1 94.19 121 ARG A N 1
ATOM 923 C CA . ARG A 1 121 ? -14.219 0.414 -6.797 1 94.19 121 ARG A CA 1
ATOM 924 C C . ARG A 1 121 ? -13.68 -0.146 -5.484 1 94.19 121 ARG A C 1
ATOM 926 O O . ARG A 1 121 ? -12.703 0.371 -4.941 1 94.19 121 ARG A O 1
ATOM 933 N N . ILE A 1 122 ? -14.336 -1.182 -5.004 1 95.94 122 ILE A N 1
ATOM 934 C CA . ILE A 1 122 ? -13.922 -1.779 -3.738 1 95.94 122 ILE A CA 1
ATOM 935 C C . ILE A 1 122 ? -13.258 -3.133 -3.998 1 95.94 122 ILE A C 1
ATOM 937 O O . ILE A 1 122 ? -13.82 -3.98 -4.691 1 95.94 122 ILE A O 1
ATOM 941 N N . GLU A 1 123 ? -12.062 -3.305 -3.531 1 95.56 123 GLU A N 1
ATOM 942 C CA . GLU A 1 123 ? -11.391 -4.598 -3.557 1 95.56 123 GLU A CA 1
ATOM 943 C C . GLU A 1 123 ? -11.195 -5.145 -2.146 1 95.56 123 GLU A C 1
ATOM 945 O O . GLU A 1 123 ? -10.547 -4.508 -1.312 1 95.56 123 GLU A O 1
ATOM 950 N N . GLY A 1 124 ? -11.617 -6.316 -1.913 1 95.56 124 GLY A N 1
ATOM 951 C CA . GLY A 1 124 ? -11.641 -6.902 -0.583 1 95.56 124 GLY A CA 1
ATOM 952 C C . GLY A 1 124 ? -13.047 -7.152 -0.064 1 95.56 124 GLY A C 1
ATOM 953 O O . GLY A 1 124 ? -14.023 -7.008 -0.804 1 95.56 124 GLY A O 1
ATOM 954 N N . ARG A 1 125 ? -13.102 -7.559 1.18 1 95.25 125 ARG A N 1
ATOM 955 C CA . ARG A 1 125 ? -14.383 -7.93 1.785 1 95.25 125 ARG A CA 1
ATOM 956 C C . ARG A 1 125 ? -14.93 -6.793 2.641 1 95.25 125 ARG A C 1
ATOM 958 O O . ARG A 1 125 ? -14.227 -6.262 3.506 1 95.25 125 ARG A O 1
ATOM 965 N N . VAL A 1 126 ? -16.141 -6.398 2.363 1 95.38 126 VAL A N 1
ATOM 966 C CA . VAL A 1 126 ? -16.906 -5.52 3.244 1 95.38 126 VAL A CA 1
ATOM 967 C C . VAL A 1 126 ? -18.328 -6.066 3.422 1 95.38 126 VAL A C 1
ATOM 969 O O . VAL A 1 126 ? -18.844 -6.77 2.549 1 95.38 126 VAL A O 1
ATOM 972 N N . GLU A 1 127 ? -18.859 -5.777 4.516 1 96.81 127 GLU A N 1
ATOM 973 C CA . GLU A 1 127 ? -20.234 -6.176 4.801 1 96.81 127 GLU A CA 1
ATOM 974 C C . GLU A 1 127 ? -21.078 -4.98 5.242 1 96.81 127 GLU A C 1
ATOM 976 O O . GLU A 1 127 ? -20.578 -4.066 5.895 1 96.81 127 GLU A O 1
ATOM 981 N N . PRO A 1 128 ? -22.438 -5.062 4.832 1 97.56 128 PRO A N 1
ATOM 982 C CA . PRO A 1 128 ? -23.312 -4.008 5.344 1 97.56 128 PRO A CA 1
ATOM 983 C C . PRO A 1 128 ? -23.297 -3.908 6.867 1 97.56 128 PRO A C 1
ATOM 985 O O . PRO A 1 128 ? -23.281 -4.934 7.559 1 97.56 128 PRO A O 1
ATOM 988 N N . GLY A 1 129 ? -23.203 -2.652 7.336 1 97.69 129 GLY A N 1
ATOM 989 C CA . GLY A 1 129 ? -23.219 -2.432 8.773 1 97.69 129 GLY A CA 1
ATOM 990 C C . GLY A 1 129 ? -21.828 -2.318 9.375 1 97.69 129 GLY A C 1
ATOM 991 O O . GLY A 1 129 ? -21.672 -1.844 10.5 1 97.69 129 GLY A O 1
ATOM 992 N N . TRP A 1 130 ? -20.812 -2.758 8.641 1 98.12 130 TRP A N 1
ATOM 993 C CA . TRP A 1 130 ? -19.453 -2.67 9.148 1 98.12 130 TRP A CA 1
ATOM 994 C C . TRP A 1 130 ? -19.047 -1.217 9.375 1 98.12 130 TRP A C 1
ATOM 996 O O . TRP A 1 130 ? -19.328 -0.352 8.539 1 98.12 130 TRP A O 1
ATOM 1006 N N . ARG A 1 131 ? -18.5 -0.952 10.5 1 98.06 131 ARG A N 1
ATOM 1007 C CA . ARG A 1 131 ? -17.812 0.316 10.75 1 98.06 131 ARG A CA 1
ATOM 1008 C C . ARG A 1 131 ? -16.406 0.313 10.148 1 98.06 131 ARG A C 1
ATOM 1010 O O . ARG A 1 131 ? -15.547 -0.45 10.578 1 98.06 131 ARG A O 1
ATOM 1017 N N . VAL A 1 132 ? -16.203 1.184 9.18 1 97.88 132 VAL A N 1
ATOM 1018 C CA . VAL A 1 132 ? -14.969 1.157 8.414 1 97.88 132 VAL A CA 1
ATOM 1019 C C . VAL A 1 132 ? -14.227 2.479 8.586 1 97.88 132 VAL A C 1
ATOM 1021 O O . VAL A 1 132 ? -14.812 3.553 8.461 1 97.88 132 VAL A O 1
ATOM 1024 N N . LEU A 1 133 ? -12.992 2.422 8.945 1 98.06 133 LEU A N 1
ATOM 1025 C CA . LEU A 1 133 ? -12.117 3.59 9 1 98.06 133 LEU A CA 1
ATOM 1026 C C . LEU A 1 133 ? -11.383 3.785 7.676 1 98.06 133 LEU A C 1
ATOM 1028 O O . LEU A 1 133 ? -10.656 2.898 7.23 1 98.06 133 LEU A O 1
ATOM 1032 N N . LEU A 1 134 ? -11.625 4.895 7.086 1 96.81 134 LEU A N 1
ATOM 1033 C CA . LEU A 1 134 ? -10.883 5.262 5.879 1 96.81 134 LEU A CA 1
ATOM 1034 C C . LEU A 1 134 ? -9.523 5.848 6.234 1 96.81 134 LEU A C 1
ATOM 1036 O O . LEU A 1 134 ? -9.422 6.707 7.109 1 96.81 134 LEU A O 1
ATOM 1040 N N . VAL A 1 135 ? -8.453 5.359 5.539 1 97.12 135 VAL A N 1
ATOM 1041 C CA . VAL A 1 135 ? -7.094 5.789 5.84 1 97.12 135 VAL A CA 1
ATOM 1042 C C . VAL A 1 135 ? -6.438 6.348 4.578 1 97.12 135 VAL A C 1
ATOM 1044 O O . VAL A 1 135 ? -6.473 5.719 3.521 1 97.12 135 VAL A O 1
ATOM 1047 N N . GLU A 1 136 ? -5.879 7.477 4.723 1 94.19 136 GLU A N 1
ATOM 1048 C CA . GLU A 1 136 ? -5.051 8.141 3.717 1 94.19 136 GLU A CA 1
ATOM 1049 C C . GLU A 1 136 ? -3.773 8.695 4.336 1 94.19 136 GLU A C 1
ATOM 1051 O O . GLU A 1 136 ? -3.535 8.531 5.531 1 94.19 136 GLU A O 1
ATOM 1056 N N . GLN A 1 137 ? -2.939 9.258 3.455 1 93.25 137 GLN A N 1
ATOM 1057 C CA . GLN A 1 137 ? -1.696 9.773 4.016 1 93.25 137 GLN A CA 1
ATOM 1058 C C . GLN A 1 137 ? -1.784 11.281 4.258 1 93.25 137 GLN A C 1
ATOM 1060 O O . GLN A 1 137 ? -1.489 11.758 5.355 1 93.25 137 GLN A O 1
ATOM 1065 N N . ILE A 1 138 ? -2.139 11.992 3.221 1 88.56 138 ILE A N 1
ATOM 1066 C CA . ILE A 1 138 ? -2.145 13.453 3.297 1 88.56 138 ILE A CA 1
ATOM 1067 C C . ILE A 1 138 ? -3.508 13.984 2.859 1 88.56 138 ILE A C 1
ATOM 1069 O O . ILE A 1 138 ? -4.094 13.492 1.892 1 88.56 138 ILE A O 1
ATOM 1073 N N . ALA A 1 139 ? -3.992 14.898 3.615 1 84.19 139 ALA A N 1
ATOM 1074 C CA . ALA A 1 139 ? -5.195 15.633 3.23 1 84.19 139 ALA A CA 1
ATOM 1075 C C . ALA A 1 139 ? -4.902 17.125 3.061 1 84.19 139 ALA A C 1
ATOM 1077 O O . ALA A 1 139 ? -4.398 17.766 3.982 1 84.19 139 ALA A O 1
ATOM 1078 N N . ALA A 1 140 ? -5.148 17.562 1.876 1 76.25 140 ALA A N 1
ATOM 1079 C CA . ALA A 1 140 ? -5.02 19 1.646 1 76.25 140 ALA A CA 1
ATOM 1080 C C . ALA A 1 140 ? -6.371 19.688 1.757 1 76.25 140 ALA A C 1
ATOM 1082 O O . ALA A 1 140 ? -6.84 19.984 2.859 1 76.25 140 ALA A O 1
ATOM 1083 N N . ASP A 1 141 ? -7.129 19.75 0.627 1 63.47 141 ASP A N 1
ATOM 1084 C CA . ASP A 1 141 ? -8.406 20.453 0.678 1 63.47 141 ASP A CA 1
ATOM 1085 C C . ASP A 1 141 ? -9.562 19.469 0.894 1 63.47 141 ASP A C 1
ATOM 1087 O O . ASP A 1 141 ? -10.695 19.891 1.12 1 63.47 141 ASP A O 1
ATOM 1091 N N . GLY A 1 142 ? -9.297 18.312 1.053 1 62.78 142 GLY A N 1
ATOM 1092 C CA . GLY A 1 142 ? -10.305 17.312 1.382 1 62.78 142 GLY A CA 1
ATOM 1093 C C . GLY A 1 142 ? -11.242 17 0.23 1 62.78 142 GLY A C 1
ATOM 1094 O O . GLY A 1 142 ? -12.055 16.078 0.315 1 62.78 142 GLY A O 1
ATOM 1095 N N . HIS A 1 143 ? -11.18 17.781 -0.816 1 60.34 143 HIS A N 1
ATOM 1096 C CA . HIS A 1 143 ? -12.148 17.641 -1.895 1 60.34 143 HIS A CA 1
ATOM 1097 C C . HIS A 1 143 ? -12.117 16.234 -2.484 1 60.34 143 HIS A C 1
ATOM 1099 O O . HIS A 1 143 ? -13.164 15.656 -2.801 1 60.34 143 HIS A O 1
ATOM 1105 N N . ARG A 1 144 ? -10.984 15.617 -2.412 1 64.06 144 ARG A N 1
ATOM 1106 C CA . ARG A 1 144 ? -10.898 14.344 -3.127 1 64.06 144 ARG A CA 1
ATOM 1107 C C . ARG A 1 144 ? -11.086 13.164 -2.176 1 64.06 144 ARG A C 1
ATOM 1109 O O . ARG A 1 144 ? -11.18 12.016 -2.613 1 64.06 144 ARG A O 1
ATOM 1116 N N . LYS A 1 145 ? -11.445 13.555 -0.939 1 70.94 145 LYS A N 1
ATOM 1117 C CA . LYS A 1 145 ? -11.469 12.438 0.003 1 70.94 145 LYS A CA 1
ATOM 1118 C C . LYS A 1 145 ? -12.844 11.758 0.019 1 70.94 145 LYS A C 1
ATOM 1120 O O . LYS A 1 145 ? -12.938 10.539 0.184 1 70.94 145 LYS A O 1
ATOM 1125 N N . ALA A 1 146 ? -13.852 12.547 -0.26 1 76.62 146 ALA A N 1
ATOM 1126 C CA . ALA A 1 146 ? -15.219 12.031 -0.271 1 76.62 146 ALA A CA 1
ATOM 1127 C C . ALA A 1 146 ? -15.383 10.93 -1.308 1 76.62 146 ALA A C 1
ATOM 1129 O O . ALA A 1 146 ? -16.203 10.023 -1.142 1 76.62 146 ALA A O 1
ATOM 1130 N N . ARG A 1 147 ? -14.547 10.984 -2.24 1 85.94 147 ARG A N 1
ATOM 1131 C CA . ARG A 1 147 ? -14.672 10.031 -3.342 1 85.94 147 ARG A CA 1
ATOM 1132 C C . ARG A 1 147 ? -14.406 8.609 -2.871 1 85.94 147 ARG A C 1
ATOM 1134 O O . ARG A 1 147 ? -14.969 7.652 -3.406 1 85.94 147 ARG A O 1
ATOM 1141 N N . PHE A 1 148 ? -13.641 8.461 -1.862 1 92.5 148 PHE A N 1
ATOM 1142 C CA . PHE A 1 148 ? -13.273 7.129 -1.399 1 92.5 148 PHE A CA 1
ATOM 1143 C C . PHE A 1 148 ? -14.273 6.625 -0.365 1 92.5 148 PHE A C 1
ATOM 1145 O O . PHE A 1 148 ? -14.375 5.418 -0.137 1 92.5 148 PHE A O 1
ATOM 1152 N N . ALA A 1 149 ? -14.969 7.566 0.254 1 92.56 149 ALA A N 1
ATOM 1153 C CA . ALA A 1 149 ? -15.969 7.164 1.24 1 92.56 149 ALA A CA 1
ATOM 1154 C C . ALA A 1 149 ? -17.25 6.699 0.562 1 92.56 149 ALA A C 1
ATOM 1156 O O . ALA A 1 149 ? -17.953 5.812 1.067 1 92.56 149 ALA A O 1
ATOM 1157 N N . GLN A 1 150 ? -17.531 7.238 -0.529 1 91.56 150 GLN A N 1
ATOM 1158 C CA . GLN A 1 150 ? -18.812 7.043 -1.199 1 91.56 150 GLN A CA 1
ATOM 1159 C C . GLN A 1 150 ? -19.016 5.574 -1.559 1 91.56 150 GLN A C 1
ATOM 1161 O O . GLN A 1 150 ? -20.078 5.008 -1.275 1 91.56 150 GLN A O 1
ATOM 1166 N N . PRO A 1 151 ? -18.047 4.906 -2.23 1 94.62 151 PRO A N 1
ATOM 1167 C CA . PRO A 1 151 ? -18.25 3.494 -2.557 1 94.62 151 PRO A CA 1
ATOM 1168 C C . PRO A 1 151 ? -18.516 2.637 -1.321 1 94.62 151 PRO A C 1
ATOM 1170 O O . PRO A 1 151 ? -19.328 1.699 -1.377 1 94.62 151 PRO A O 1
ATOM 1173 N N . LEU A 1 152 ? -17.922 2.908 -0.225 1 96.44 152 LEU A N 1
ATOM 1174 C CA . LEU A 1 152 ? -18.094 2.143 1.006 1 96.44 152 LEU A CA 1
ATOM 1175 C C . LEU A 1 152 ? -19.484 2.369 1.595 1 96.44 152 LEU A C 1
ATOM 1177 O O . LEU A 1 152 ? -20.141 1.422 2.039 1 96.44 152 LEU A O 1
ATOM 1181 N N . LYS A 1 153 ? -19.906 3.602 1.593 1 95.19 153 LYS A N 1
ATOM 1182 C CA . LYS A 1 153 ? -21.234 3.922 2.092 1 95.19 153 LYS A CA 1
ATOM 1183 C C . LYS A 1 153 ? -22.328 3.273 1.231 1 95.19 153 LYS A C 1
ATOM 1185 O O . LYS A 1 153 ? -23.312 2.754 1.754 1 95.19 153 LYS A O 1
ATOM 1190 N N . GLU A 1 154 ? -22.109 3.332 -0.034 1 94.81 154 GLU A N 1
ATOM 1191 C CA . GLU A 1 154 ? -23.047 2.689 -0.955 1 94.81 154 GLU A CA 1
ATOM 1192 C C . GLU A 1 154 ? -23.094 1.182 -0.726 1 94.81 154 GLU A C 1
ATOM 1194 O O . GLU A 1 154 ? -24.125 0.551 -0.945 1 94.81 154 GLU A O 1
ATOM 1199 N N . ALA A 1 155 ? -22.016 0.643 -0.291 1 96.25 155 ALA A N 1
ATOM 1200 C CA . ALA A 1 155 ? -21.953 -0.782 0.023 1 96.25 155 ALA A CA 1
ATOM 1201 C C . ALA A 1 155 ? -22.625 -1.077 1.363 1 96.25 155 ALA A C 1
ATOM 1203 O O . ALA A 1 155 ? -22.672 -2.229 1.8 1 96.25 155 ALA A O 1
ATOM 1204 N N . GLY A 1 156 ? -23.078 -0.03 2.043 1 96.94 156 GLY A N 1
ATOM 1205 C CA . GLY A 1 156 ? -23.828 -0.193 3.281 1 96.94 156 GLY A CA 1
ATOM 1206 C C . GLY A 1 156 ? -22.969 -0.073 4.52 1 96.94 156 GLY A C 1
ATOM 1207 O O . GLY A 1 156 ? -23.422 -0.338 5.633 1 96.94 156 GLY A O 1
ATOM 1208 N N . CYS A 1 157 ? -21.734 0.308 4.391 1 97.31 157 CYS A N 1
ATOM 1209 C CA . CYS A 1 157 ? -20.828 0.452 5.527 1 97.31 157 CYS A CA 1
ATOM 1210 C C . CYS A 1 157 ? -21.078 1.771 6.254 1 97.31 157 CYS A C 1
ATOM 1212 O O . CYS A 1 157 ? -21.641 2.703 5.68 1 97.31 157 CYS A O 1
ATOM 1214 N N . ASP A 1 158 ? -20.734 1.776 7.496 1 97.06 158 ASP A N 1
ATOM 1215 C CA . ASP A 1 158 ? -20.703 2.998 8.289 1 97.06 158 ASP A CA 1
ATOM 1216 C C . ASP A 1 158 ? -19.312 3.635 8.266 1 97.06 158 ASP A C 1
ATOM 1218 O O . ASP A 1 158 ? -18.406 3.174 8.961 1 97.06 158 ASP A O 1
ATOM 1222 N N . VAL A 1 159 ? -19.188 4.684 7.492 1 95.62 159 VAL A N 1
ATOM 1223 C CA . VAL A 1 159 ? -17.938 5.418 7.367 1 95.62 159 VAL A CA 1
ATOM 1224 C C . VAL A 1 159 ? -18.078 6.809 7.984 1 95.62 159 VAL A C 1
ATOM 1226 O O . VAL A 1 159 ? -18.609 7.723 7.348 1 95.62 159 VAL A O 1
ATOM 1229 N N . ARG A 1 160 ? -17.516 6.996 9.188 1 94.44 160 ARG A N 1
ATOM 1230 C CA . ARG A 1 160 ? -17.703 8.266 9.883 1 94.44 160 ARG A CA 1
ATOM 1231 C C . ARG A 1 160 ? -16.359 8.906 10.227 1 94.44 160 ARG A C 1
ATOM 1233 O O . ARG A 1 160 ? -16.328 10.023 10.742 1 94.44 160 ARG A O 1
ATOM 1240 N N . ASP A 1 161 ? -15.32 8.172 9.984 1 94.56 161 ASP A N 1
ATOM 1241 C CA . ASP A 1 161 ? -14 8.672 10.352 1 94.56 161 ASP A CA 1
ATOM 1242 C C . ASP A 1 161 ? -13.008 8.516 9.203 1 94.56 161 ASP A C 1
ATOM 1244 O O . ASP A 1 161 ? -13.023 7.5 8.5 1 94.56 161 ASP A O 1
ATOM 1248 N N . LEU A 1 162 ? -12.242 9.484 9.008 1 94.25 162 LEU A N 1
ATOM 1249 C CA . LEU A 1 162 ? -11.094 9.508 8.102 1 94.25 162 LEU A CA 1
ATOM 1250 C C . LEU A 1 162 ? -9.805 9.789 8.859 1 94.25 162 LEU A C 1
ATOM 1252 O O . LEU A 1 162 ? -9.719 10.781 9.594 1 94.25 162 LEU A O 1
ATOM 1256 N N . PHE A 1 163 ? -8.891 8.891 8.758 1 95.38 163 PHE A N 1
ATOM 1257 C CA . PHE A 1 163 ? -7.586 9.07 9.383 1 95.38 163 PHE A CA 1
ATOM 1258 C C . PHE A 1 163 ? -6.531 9.438 8.336 1 95.38 163 PHE A C 1
ATOM 1260 O O . PHE A 1 163 ? -6.434 8.789 7.297 1 95.38 16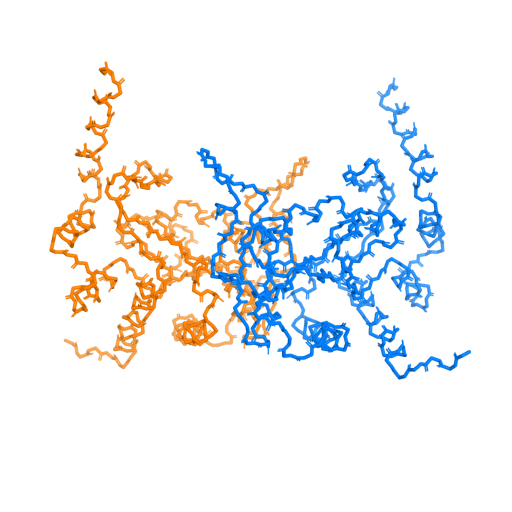3 PHE A O 1
ATOM 1267 N N . VAL A 1 164 ? -5.703 10.461 8.664 1 94.5 164 VAL A N 1
ATOM 1268 C CA . VAL A 1 164 ? -4.586 10.836 7.805 1 94.5 164 VAL A CA 1
ATOM 1269 C C . VAL A 1 164 ? -3.336 11.062 8.648 1 94.5 164 VAL A C 1
ATOM 1271 O O . VAL A 1 164 ? -3.432 11.422 9.828 1 94.5 164 VAL A O 1
ATOM 1274 N N . LEU A 1 165 ? -2.158 10.844 8.039 1 95.31 165 LEU A N 1
ATOM 1275 C CA . LEU A 1 165 ? -0.895 11.148 8.703 1 95.31 165 LEU A CA 1
ATOM 1276 C C . LEU A 1 165 ? -0.709 12.648 8.867 1 95.31 165 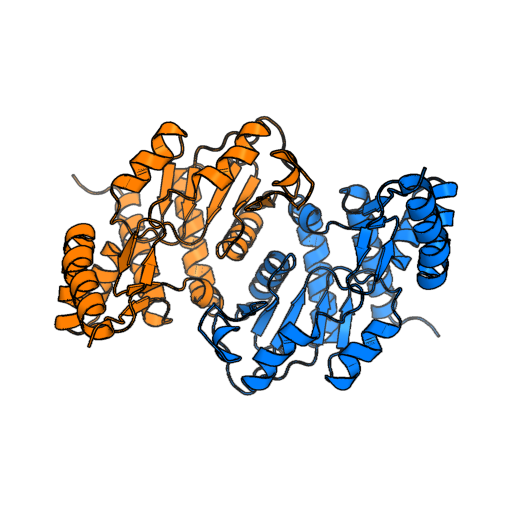LEU A C 1
ATOM 1278 O O . LEU A 1 165 ? -0.255 13.117 9.914 1 95.31 165 LEU A O 1
ATOM 1282 N N . PHE A 1 166 ? -1.115 13.344 7.762 1 93.25 166 PHE A N 1
ATOM 1283 C CA . PHE A 1 166 ? -0.827 14.773 7.723 1 93.25 166 PHE A CA 1
ATOM 1284 C C . PHE A 1 166 ? -1.983 15.539 7.09 1 93.25 166 PHE A C 1
ATOM 1286 O O . PHE A 1 166 ? -2.514 15.133 6.055 1 93.25 166 PHE A O 1
ATOM 1293 N N . GLN A 1 167 ? -2.332 16.562 7.719 1 88.38 167 GLN A N 1
ATOM 1294 C CA . GLN A 1 167 ? -3.336 17.484 7.18 1 88.38 167 GLN A CA 1
ATOM 1295 C C . GLN A 1 167 ? -2.756 18.875 6.984 1 88.38 167 GLN A C 1
ATOM 1297 O O . GLN A 1 167 ? -2.061 19.391 7.859 1 88.38 167 GLN A O 1
ATOM 1302 N N . TYR A 1 168 ? -2.885 19.5 5.852 1 77.5 168 TYR A N 1
ATOM 1303 C CA . TYR A 1 168 ? -2.348 20.828 5.59 1 77.5 168 TYR A CA 1
ATOM 1304 C C . TYR A 1 168 ? -2.949 21.859 6.539 1 77.5 168 TYR A C 1
ATOM 1306 O O . TYR A 1 168 ? -2.268 22.797 6.965 1 77.5 168 TYR A O 1
ATOM 1314 N N . GLY A 1 169 ? -4.039 21.656 7.23 1 64.12 169 GLY A N 1
ATOM 1315 C CA . GLY A 1 169 ? -4.594 22.484 8.289 1 64.12 169 GLY A CA 1
ATOM 1316 C C . GLY A 1 169 ? -4.992 23.875 7.812 1 64.12 169 GLY A C 1
ATOM 1317 O O . GLY A 1 169 ? -5.254 24.766 8.625 1 64.12 169 GLY A O 1
ATOM 1318 N N . ILE A 1 170 ? -4.742 24.172 6.617 1 60.22 170 ILE A N 1
ATOM 1319 C CA . ILE A 1 170 ? -4.926 25.531 6.125 1 60.22 170 ILE A CA 1
ATOM 1320 C C . ILE A 1 170 ? -6.316 25.672 5.512 1 60.22 170 ILE A C 1
ATOM 1322 O O . ILE A 1 170 ? -6.758 26.781 5.207 1 60.22 170 ILE A O 1
ATOM 1326 N N . PHE A 1 171 ? -6.891 24.547 5.551 1 60.88 171 PHE A N 1
ATOM 1327 C CA . PHE A 1 171 ? -8.125 24.688 4.789 1 60.88 171 PHE A CA 1
ATOM 1328 C C . PHE A 1 171 ? -9.344 24.531 5.691 1 60.88 171 PHE A C 1
ATOM 1330 O O . PHE A 1 171 ? -9.625 23.422 6.168 1 60.88 171 PHE A O 1
ATOM 1337 N N . ASP A 1 172 ? -9.742 25.625 6.281 1 59.59 172 ASP A N 1
ATOM 1338 C CA . ASP A 1 172 ? -11.039 25.562 6.938 1 59.59 172 ASP A CA 1
ATOM 1339 C C . ASP A 1 172 ? -12.047 24.766 6.105 1 59.59 172 ASP A C 1
ATOM 1341 O O . ASP A 1 172 ? -13.031 24.25 6.641 1 59.59 172 ASP A O 1
ATOM 1345 N N . GLU A 1 173 ? -11.672 24.578 4.953 1 63.12 173 GLU A N 1
ATOM 1346 C CA . GLU A 1 173 ? -12.602 24 3.982 1 63.12 173 GLU A CA 1
ATOM 1347 C C . GLU A 1 173 ? -12.641 22.484 4.102 1 63.12 173 GLU A C 1
ATOM 1349 O O . GLU A 1 173 ? -13.578 21.844 3.625 1 63.12 173 GLU A O 1
ATOM 1354 N N . ILE A 1 174 ? -11.719 21.953 4.832 1 65.38 174 ILE A N 1
ATOM 1355 C CA . ILE A 1 174 ? -11.727 20.484 4.887 1 65.38 174 ILE A CA 1
ATOM 1356 C C . ILE A 1 174 ? -12.984 20.016 5.613 1 65.38 174 ILE A C 1
ATOM 1358 O O . ILE A 1 174 ? -13.648 19.062 5.168 1 65.38 174 ILE A O 1
ATOM 1362 N N . GLN A 1 175 ? -13.312 20.703 6.602 1 70 175 GLN A N 1
ATOM 1363 C CA . GLN A 1 175 ? -14.5 20.328 7.363 1 70 175 GLN A CA 1
ATOM 1364 C C . GLN A 1 175 ? -15.773 20.609 6.57 1 70 175 GLN A C 1
ATOM 1366 O O . GLN A 1 175 ? -16.75 19.875 6.695 1 70 175 GLN A O 1
ATOM 1371 N N . GLU A 1 176 ? -15.672 21.562 5.73 1 72.31 176 GLU A N 1
ATOM 1372 C CA . GLU A 1 176 ? -16.859 21.906 4.938 1 72.31 176 GLU A CA 1
ATOM 1373 C C . GLU A 1 176 ? -17.156 20.828 3.914 1 72.31 176 GLU A C 1
ATOM 1375 O O . GLU A 1 176 ? -18.328 20.594 3.584 1 72.31 176 GLU A O 1
ATOM 1380 N N . HIS A 1 177 ? -16.125 20.172 3.488 1 73.44 177 HIS A N 1
ATOM 1381 C CA . HIS A 1 177 ? -16.312 19.141 2.471 1 73.44 177 HIS A CA 1
ATOM 1382 C C . HIS A 1 177 ? -16.656 17.797 3.104 1 73.44 177 HIS A C 1
ATOM 1384 O O . HIS A 1 177 ? -17.375 17 2.506 1 73.44 177 HIS A O 1
ATOM 1390 N N . LEU A 1 178 ? -16.266 17.578 4.301 1 80.94 178 LEU A N 1
ATOM 1391 C CA . LEU A 1 178 ? -16.438 16.281 4.934 1 80.94 178 LEU A CA 1
ATOM 1392 C C . LEU A 1 178 ? -17.672 16.266 5.812 1 80.94 178 LEU A C 1
ATOM 1394 O O . LEU A 1 178 ? -18.297 15.211 6 1 80.94 178 LEU A O 1
ATOM 1398 N N . ALA A 1 179 ? -18.062 17.406 6.27 1 81.19 179 ALA A N 1
ATOM 1399 C CA . ALA A 1 179 ? -19.172 17.5 7.223 1 81.19 179 ALA A CA 1
ATOM 1400 C C . ALA A 1 179 ? -20.469 16.984 6.605 1 81.19 179 ALA A C 1
ATOM 1402 O O . ALA A 1 179 ? -21.172 16.188 7.219 1 81.19 179 ALA A O 1
ATOM 1403 N N . PRO A 1 180 ? -20.719 17.375 5.398 1 82.06 180 PRO A N 1
ATOM 1404 C CA . PRO A 1 180 ? -21.953 16.891 4.793 1 82.06 180 PRO A CA 1
ATOM 1405 C C . PRO A 1 180 ? -21.969 15.367 4.617 1 82.06 180 PRO A C 1
ATOM 1407 O O . PRO A 1 180 ? -23.031 14.766 4.488 1 82.06 180 PRO A O 1
ATOM 1410 N N . LEU A 1 181 ? -20.859 14.82 4.688 1 83.5 181 LEU A N 1
ATOM 1411 C CA . LEU A 1 181 ? -20.75 13.375 4.516 1 83.5 181 LEU A CA 1
ATOM 1412 C C . LEU A 1 181 ? -20.781 12.664 5.863 1 83.5 181 LEU A C 1
ATOM 1414 O O . LEU A 1 181 ? -20.812 11.438 5.922 1 83.5 181 LEU A O 1
ATOM 1418 N N . GLY A 1 182 ? -20.797 13.492 6.848 1 89 182 GLY A N 1
ATOM 1419 C CA . GLY A 1 182 ? -20.766 12.906 8.18 1 89 182 GLY A CA 1
ATOM 1420 C C . GLY A 1 182 ? -19.438 12.289 8.531 1 89 182 GLY A C 1
ATOM 1421 O O . GLY A 1 182 ? -19.375 11.266 9.219 1 89 182 GLY A O 1
ATOM 1422 N N . ILE A 1 183 ? -18.391 12.781 7.996 1 91.06 183 ILE A N 1
ATOM 1423 C CA . ILE A 1 183 ? -17.078 12.203 8.211 1 91.06 183 ILE A CA 1
ATOM 1424 C C . ILE A 1 183 ? -16.219 13.156 9.039 1 91.06 183 ILE A C 1
ATOM 1426 O O . ILE A 1 183 ? -16.156 14.352 8.75 1 91.06 183 ILE A O 1
ATOM 1430 N N . THR A 1 184 ? -15.648 12.648 10.102 1 90.81 184 THR A N 1
ATOM 1431 C CA . THR A 1 184 ? -14.672 13.367 10.914 1 90.81 184 THR A CA 1
ATOM 1432 C C . THR A 1 184 ? -13.25 13 10.516 1 90.81 184 THR A C 1
ATOM 1434 O O . THR A 1 184 ? -12.922 11.812 10.391 1 90.81 184 THR A O 1
ATOM 1437 N N . MET A 1 185 ? -12.43 13.961 10.367 1 91.56 185 MET A N 1
ATOM 1438 C CA . MET A 1 185 ? -11.039 13.711 10 1 91.56 185 MET A CA 1
ATOM 1439 C C . MET A 1 185 ? -10.141 13.734 11.234 1 91.56 185 MET A C 1
ATOM 1441 O O . MET A 1 185 ? -10.281 14.609 12.094 1 91.56 185 MET A O 1
ATOM 1445 N N . HIS A 1 186 ? -9.273 12.781 11.328 1 92.88 186 HIS A N 1
ATOM 1446 C CA . HIS A 1 186 ? -8.234 12.695 12.352 1 92.88 186 HIS A CA 1
ATOM 1447 C C . HIS A 1 186 ? -6.848 12.727 11.727 1 92.88 186 HIS A C 1
ATOM 1449 O O . HIS A 1 186 ? -6.539 11.93 10.844 1 92.88 186 HIS A O 1
ATOM 1455 N N . ALA A 1 187 ? -6.043 13.68 12.172 1 94.12 187 ALA A N 1
ATOM 1456 C CA . ALA A 1 187 ? -4.711 13.844 11.602 1 94.12 187 ALA A CA 1
ATOM 1457 C C . ALA A 1 187 ? -3.639 13.781 12.688 1 94.12 187 ALA A C 1
ATOM 1459 O O . ALA A 1 187 ? -3.826 14.32 13.781 1 94.12 187 ALA A O 1
ATOM 1460 N N . LEU A 1 188 ? -2.525 13.203 12.367 1 96.69 188 LEU A N 1
ATOM 1461 C CA . LEU A 1 188 ? -1.452 13.086 13.352 1 96.69 188 LEU A CA 1
ATOM 1462 C C . LEU A 1 188 ? -0.726 14.414 13.523 1 96.69 188 LEU A C 1
ATOM 1464 O O . LEU A 1 188 ? -0.253 14.734 14.609 1 96.69 188 LEU A O 1
ATOM 1468 N N . ALA A 1 189 ? -0.586 15.117 12.406 1 94.94 189 ALA A N 1
ATOM 1469 C CA . ALA A 1 189 ? 0.144 16.375 12.438 1 94.94 189 ALA A CA 1
ATOM 1470 C C . ALA A 1 189 ? -0.354 17.328 11.352 1 94.94 189 ALA A C 1
ATOM 1472 O O . ALA A 1 189 ? -0.994 16.891 10.391 1 94.94 189 ALA A O 1
ATOM 1473 N N . THR A 1 190 ? -0.07 18.547 11.516 1 90.19 190 THR A N 1
ATOM 1474 C CA . THR A 1 190 ? -0.419 19.609 10.57 1 90.19 190 THR A CA 1
ATOM 1475 C C . THR A 1 190 ? 0.796 20.484 10.266 1 90.19 190 THR A C 1
ATOM 1477 O O . THR A 1 190 ? 1.859 20.297 10.859 1 90.19 190 THR A O 1
ATOM 1480 N N . TRP A 1 191 ? 0.53 21.438 9.352 1 87.25 191 TRP A N 1
ATOM 1481 C CA . TRP A 1 191 ? 1.603 22.375 9.031 1 87.25 191 TRP A CA 1
ATOM 1482 C C . TRP A 1 191 ? 1.935 23.25 10.234 1 87.25 191 TRP A C 1
ATOM 1484 O O . TRP A 1 191 ? 3.086 23.656 10.414 1 87.25 191 TRP A O 1
ATOM 1494 N N . TRP A 1 192 ? 0.955 23.5 11.055 1 87.94 192 TRP A N 1
ATOM 1495 C CA . TRP A 1 192 ? 1.206 24.297 12.25 1 87.94 192 TRP A CA 1
ATOM 1496 C C . TRP A 1 192 ? 2.154 23.578 13.195 1 87.94 192 TRP A C 1
ATOM 1498 O O . TRP A 1 192 ? 3.008 24.203 13.828 1 87.94 192 TRP A O 1
ATOM 1508 N N . ASP A 1 193 ? 1.977 22.312 13.32 1 92.25 193 ASP A N 1
ATOM 1509 C CA . ASP A 1 193 ? 2.885 21.516 14.141 1 92.25 193 ASP A CA 1
ATOM 1510 C C . ASP A 1 193 ? 4.301 21.531 13.57 1 92.25 193 ASP A C 1
ATOM 1512 O O . ASP A 1 193 ? 5.273 21.656 14.312 1 92.25 193 ASP A O 1
ATOM 1516 N N . VAL A 1 194 ? 4.395 21.391 12.266 1 90.69 194 VAL A N 1
ATOM 1517 C CA . VAL A 1 194 ? 5.688 21.391 11.586 1 90.69 194 VAL A CA 1
ATOM 1518 C C . VAL A 1 194 ? 6.379 22.75 11.805 1 90.69 194 VAL A C 1
ATOM 1520 O O . VAL A 1 194 ? 7.57 22.797 12.117 1 90.69 194 VAL A O 1
ATOM 1523 N N . LEU A 1 195 ? 5.617 23.812 11.648 1 87.62 195 LEU A N 1
ATOM 1524 C CA . LEU A 1 195 ? 6.172 25.156 11.836 1 87.62 195 LEU A CA 1
ATOM 1525 C C . LEU A 1 195 ? 6.656 25.344 13.266 1 87.62 195 LEU A C 1
ATOM 1527 O O . LEU A 1 195 ? 7.711 25.938 13.5 1 87.62 195 LEU A O 1
ATOM 1531 N N . GLU A 1 196 ? 5.914 24.922 14.172 1 90.25 196 GLU A N 1
ATOM 1532 C CA . GLU A 1 196 ? 6.293 25.031 15.578 1 90.25 196 GLU A CA 1
ATOM 1533 C C . GLU A 1 196 ? 7.609 24.312 15.859 1 90.25 196 GLU A C 1
ATOM 1535 O O . GLU A 1 196 ? 8.5 24.875 16.5 1 90.25 196 GLU A O 1
ATOM 1540 N N . VAL A 1 197 ? 7.691 23.109 15.391 1 92.06 197 VAL A N 1
ATOM 1541 C CA . VAL A 1 197 ? 8.891 22.297 15.609 1 92.06 197 VAL A CA 1
ATOM 1542 C C . VAL A 1 197 ? 10.07 22.922 14.859 1 92.06 197 VAL A C 1
ATOM 1544 O O . VAL A 1 197 ? 11.188 22.953 15.375 1 92.06 197 VAL A O 1
ATOM 1547 N N . ALA A 1 198 ? 9.805 23.344 13.641 1 87.19 198 ALA A N 1
ATOM 1548 C CA . ALA A 1 198 ? 10.859 23.953 12.828 1 87.19 198 ALA A CA 1
ATOM 1549 C C . ALA A 1 198 ? 11.43 25.188 13.516 1 87.19 198 ALA A C 1
ATOM 1551 O O . ALA A 1 198 ? 12.633 25.453 13.445 1 87.19 198 ALA A O 1
ATOM 1552 N N . ASN A 1 199 ? 10.594 25.984 14.102 1 84.94 199 ASN A N 1
ATOM 1553 C CA . ASN A 1 199 ? 11.008 27.188 14.812 1 84.94 199 ASN A CA 1
ATOM 1554 C C . ASN A 1 199 ? 11.836 26.859 16.047 1 84.94 199 ASN A C 1
ATOM 1556 O O . ASN A 1 199 ? 12.844 27.516 16.328 1 84.94 199 ASN A O 1
ATOM 1560 N N . ARG A 1 200 ? 11.508 25.844 16.734 1 83.62 200 ARG A N 1
ATOM 1561 C CA . ARG A 1 200 ? 12.188 25.453 17.969 1 83.62 200 ARG A CA 1
ATOM 1562 C C . ARG A 1 200 ? 13.555 24.844 17.672 1 83.62 200 ARG A C 1
ATOM 1564 O O . ARG A 1 200 ? 14.508 25.062 18.406 1 83.62 200 ARG A O 1
ATOM 1571 N N . GLY A 1 201 ? 13.609 24.062 16.578 1 80.31 201 GLY A N 1
ATOM 1572 C CA . GLY A 1 201 ? 14.82 23.328 16.266 1 80.31 201 GLY A CA 1
ATOM 1573 C C . GLY A 1 201 ? 15.734 24.047 15.289 1 80.31 201 GLY A C 1
ATOM 1574 O O . GLY A 1 201 ? 16.797 23.547 14.938 1 80.31 201 GLY A O 1
ATOM 1575 N N . HIS A 1 202 ? 15.367 25.156 14.859 1 79.56 202 HIS A N 1
ATOM 1576 C CA . HIS A 1 202 ? 16.125 25.969 13.906 1 79.56 202 HIS A CA 1
ATOM 1577 C C . HIS A 1 202 ? 16.406 25.188 12.625 1 79.56 202 HIS A C 1
ATOM 1579 O O . HIS A 1 202 ? 17.547 25.188 12.141 1 79.56 202 HIS A O 1
ATOM 1585 N N . TYR A 1 203 ? 15.406 24.438 12.164 1 80.75 203 TYR A N 1
ATOM 1586 C CA . TYR A 1 203 ? 15.531 23.641 10.945 1 80.75 203 TYR A CA 1
ATOM 1587 C C . TYR A 1 203 ? 15.414 24.531 9.711 1 80.75 203 TYR A C 1
ATOM 1589 O O . TYR A 1 203 ? 15.883 24.172 8.625 1 80.75 203 TYR A O 1
ATOM 1597 N N . LEU A 1 204 ? 14.773 25.625 9.789 1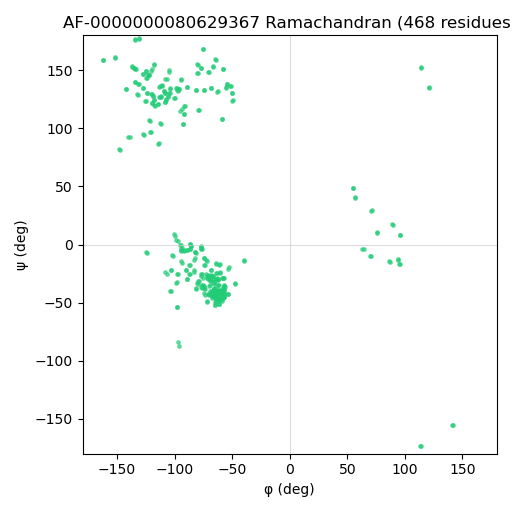 79.44 204 LEU A N 1
ATOM 1598 C CA . LEU A 1 204 ? 14.531 26.578 8.719 1 79.44 204 LEU A CA 1
ATOM 1599 C C . LEU A 1 204 ? 15.07 27.953 9.078 1 79.44 204 LEU A C 1
ATOM 1601 O O . LEU A 1 204 ? 15.109 28.312 10.258 1 79.44 204 LEU A O 1
ATOM 1605 N N . ASP A 1 205 ? 15.516 28.578 8.016 1 82.25 205 ASP A N 1
ATOM 1606 C CA . ASP A 1 205 ? 15.953 29.938 8.305 1 82.25 205 ASP A CA 1
ATOM 1607 C C . ASP A 1 205 ? 14.758 30.875 8.492 1 82.25 205 ASP A C 1
ATOM 1609 O O . ASP A 1 205 ? 13.609 30.469 8.273 1 82.25 205 ASP A O 1
ATOM 1613 N N . GLY A 1 206 ? 15.094 32.031 8.992 1 81.88 206 GLY A N 1
ATOM 1614 C CA . GLY A 1 206 ? 14.047 32.969 9.312 1 81.88 206 GLY A CA 1
ATOM 1615 C C . GLY A 1 206 ? 13.18 33.344 8.125 1 81.88 206 GLY A C 1
ATOM 1616 O O . GLY A 1 206 ? 11.969 33.5 8.25 1 81.88 206 GLY A O 1
ATOM 1617 N N . GLN A 1 207 ? 13.789 33.469 7.027 1 84.19 207 GLN A N 1
ATOM 1618 C CA . GLN A 1 207 ? 13.047 33.812 5.82 1 84.19 207 GLN A CA 1
ATOM 1619 C C . GLN A 1 207 ? 12.062 32.719 5.438 1 84.19 207 GLN A C 1
ATOM 1621 O O . GLN A 1 207 ? 10.891 33 5.16 1 84.19 207 GLN A O 1
ATOM 1626 N N . ALA A 1 208 ? 12.539 31.562 5.414 1 83.88 208 ALA A N 1
ATOM 1627 C CA . ALA A 1 208 ? 11.688 30.406 5.086 1 83.88 208 ALA A CA 1
ATOM 1628 C C . ALA A 1 208 ? 10.547 30.281 6.086 1 83.88 208 ALA A C 1
ATOM 1630 O O . ALA A 1 208 ? 9.398 30.031 5.699 1 83.88 208 ALA A O 1
ATOM 1631 N N . GLN A 1 209 ? 10.867 30.484 7.312 1 85.25 209 GLN A N 1
ATOM 1632 C CA . GLN A 1 209 ? 9.852 30.391 8.359 1 85.25 209 GLN A CA 1
ATOM 1633 C C . GLN A 1 209 ? 8.758 31.438 8.148 1 85.25 209 GLN A C 1
ATOM 1635 O O . GLN A 1 209 ? 7.57 31.141 8.266 1 85.25 209 GLN A O 1
ATOM 1640 N N . GLY A 1 210 ? 9.211 32.594 7.828 1 86.19 210 GLY A N 1
ATOM 1641 C CA . GLY A 1 210 ? 8.273 33.688 7.59 1 86.19 210 GLY A CA 1
ATOM 1642 C C . GLY A 1 210 ? 7.371 33.438 6.395 1 86.19 210 GLY A C 1
ATOM 1643 O O . GLY A 1 210 ? 6.168 33.688 6.453 1 86.19 210 GLY A O 1
ATOM 1644 N N . GLU A 1 211 ? 7.93 32.906 5.422 1 84.31 211 GLU A N 1
ATOM 1645 C CA . GLU A 1 211 ? 7.168 32.656 4.203 1 84.31 211 GLU A CA 1
ATOM 1646 C C . GLU A 1 211 ? 6.141 31.547 4.426 1 84.31 211 GLU A C 1
ATOM 1648 O O . GLU A 1 211 ? 5.004 31.641 3.959 1 84.31 211 GLU A O 1
ATOM 1653 N N . ILE A 1 212 ? 6.59 30.531 5.117 1 83.62 212 ILE A N 1
ATOM 1654 C CA . ILE A 1 212 ? 5.688 29.422 5.395 1 83.62 212 ILE A CA 1
ATOM 1655 C C . ILE A 1 212 ? 4.551 29.891 6.293 1 83.62 212 ILE A C 1
ATOM 1657 O O . ILE A 1 212 ? 3.391 29.531 6.078 1 83.62 212 ILE A O 1
ATOM 1661 N N . HIS A 1 213 ? 4.957 30.703 7.195 1 85.94 213 HIS A N 1
ATOM 1662 C CA . HIS A 1 213 ? 3.943 31.25 8.086 1 85.94 213 HIS A CA 1
ATOM 1663 C C . HIS A 1 213 ? 2.932 32.094 7.316 1 85.94 213 HIS A C 1
ATOM 1665 O O . HIS A 1 213 ? 1.724 31.969 7.543 1 85.94 213 HIS A O 1
ATOM 1671 N N . ALA A 1 214 ? 3.445 32.906 6.445 1 86.25 214 ALA A N 1
ATOM 1672 C CA . ALA A 1 214 ? 2.574 33.75 5.625 1 86.25 214 ALA A CA 1
ATOM 1673 C C . ALA A 1 214 ? 1.652 32.906 4.754 1 86.25 214 ALA A C 1
ATOM 1675 O O . ALA A 1 214 ? 0.468 33.219 4.605 1 86.25 214 ALA A O 1
ATOM 1676 N N . PHE A 1 215 ? 2.152 31.906 4.246 1 83.31 215 PHE A N 1
ATOM 1677 C CA . PHE A 1 215 ? 1.361 31 3.43 1 83.31 215 PHE A CA 1
ATOM 1678 C C . PHE A 1 215 ? 0.265 30.344 4.258 1 83.31 215 PHE A C 1
ATOM 1680 O O . PHE A 1 215 ? -0.894 30.297 3.842 1 83.31 215 PHE A O 1
ATOM 1687 N N . LEU A 1 216 ? 0.601 29.875 5.441 1 82.94 216 LEU A N 1
ATOM 1688 C CA . LEU A 1 216 ? -0.343 29.141 6.277 1 82.94 216 LEU A CA 1
ATOM 1689 C C . LEU A 1 216 ? -1.441 30.062 6.797 1 82.94 216 LEU A C 1
ATOM 1691 O O . LEU A 1 216 ? -2.58 29.625 6.988 1 82.94 216 LEU A O 1
ATOM 1695 N N . GLN A 1 217 ? -1.13 31.281 6.953 1 83.25 217 GLN A N 1
ATOM 1696 C CA . GLN A 1 217 ? -2.094 32.25 7.484 1 83.25 217 GLN A CA 1
ATOM 1697 C C . GLN A 1 217 ? -3.145 32.594 6.438 1 83.25 217 GLN A C 1
ATOM 1699 O O . GLN A 1 217 ? -4.32 32.781 6.766 1 83.25 217 GLN A O 1
ATOM 1704 N N . ASP A 1 218 ? -2.646 32.781 5.254 1 85.06 218 ASP A N 1
ATOM 1705 C CA . ASP A 1 218 ? -3.572 33.125 4.18 1 85.06 218 ASP A CA 1
ATOM 1706 C C . ASP A 1 218 ? -3.102 32.562 2.842 1 85.06 218 ASP A C 1
ATOM 1708 O O . ASP A 1 218 ? -2.588 33.312 1.999 1 85.06 218 ASP A O 1
ATOM 1712 N N . PRO A 1 219 ? -3.422 31.281 2.678 1 81.62 219 PRO A N 1
ATOM 1713 C CA . PRO A 1 219 ? -2.932 30.625 1.463 1 81.62 219 PRO A CA 1
ATOM 1714 C C . PRO A 1 219 ? -3.473 31.266 0.187 1 81.62 219 PRO A C 1
ATOM 1716 O O . PRO A 1 219 ? -2.785 31.281 -0.837 1 81.62 219 PRO A O 1
ATOM 1719 N N . ARG A 1 220 ? -4.637 31.719 0.218 1 83.25 220 ARG A N 1
ATOM 1720 C CA . ARG A 1 220 ? -5.219 32.344 -0.965 1 83.25 220 ARG A CA 1
ATOM 1721 C C . ARG A 1 220 ? -4.465 33.625 -1.333 1 83.25 220 ARG A C 1
ATOM 1723 O O . ARG A 1 220 ? -4.129 33.844 -2.5 1 83.25 220 ARG A O 1
ATOM 1730 N N . ARG A 1 221 ? -4.328 34.438 -0.419 1 86.94 221 ARG A N 1
ATOM 1731 C CA . ARG A 1 221 ? -3.586 35.656 -0.648 1 86.94 221 ARG A CA 1
ATOM 1732 C C . ARG A 1 221 ? -2.164 35.375 -1.116 1 86.94 221 ARG A C 1
ATOM 1734 O O . ARG A 1 221 ? -1.666 36 -2.047 1 86.94 221 ARG A O 1
ATOM 1741 N N . TRP A 1 222 ? -1.568 34.438 -0.415 1 88.19 222 TRP A N 1
ATOM 1742 C CA . TRP A 1 222 ? -0.2 34.062 -0.758 1 88.19 222 TRP A CA 1
ATOM 1743 C C . TRP A 1 222 ? -0.116 33.562 -2.197 1 88.19 222 TRP A C 1
ATOM 1745 O O . TRP A 1 222 ? 0.792 33.969 -2.941 1 88.19 222 TRP A O 1
ATOM 1755 N N . THR A 1 223 ? -1.059 32.781 -2.498 1 87 223 THR A N 1
ATOM 1756 C CA . THR A 1 223 ? -1.106 32.219 -3.85 1 87 223 THR A CA 1
ATOM 1757 C C . THR A 1 223 ? -1.261 33.344 -4.879 1 87 223 THR A C 1
ATOM 1759 O O . THR A 1 223 ? -0.577 33.344 -5.902 1 87 223 THR A O 1
ATOM 1762 N N . ALA A 1 224 ? -2.117 34.219 -4.672 1 86.88 224 ALA A N 1
ATOM 1763 C CA . ALA A 1 224 ? -2.35 35.344 -5.57 1 86.88 224 ALA A CA 1
ATOM 1764 C C . ALA A 1 224 ? -1.075 36.156 -5.773 1 86.88 224 ALA A C 1
ATOM 1766 O O . ALA A 1 224 ? -0.803 36.625 -6.879 1 86.88 224 ALA A O 1
ATOM 1767 N N . GLU A 1 225 ? -0.314 36.281 -4.805 1 86.75 225 GLU A N 1
ATOM 1768 C CA . GLU A 1 225 ? 0.906 37.094 -4.844 1 86.75 225 GLU A CA 1
ATOM 1769 C C . GLU A 1 225 ? 2.02 36.344 -5.594 1 86.75 225 GLU A C 1
ATOM 1771 O O . GLU A 1 225 ? 2.904 37 -6.168 1 86.75 225 GLU A O 1
ATOM 1776 N N . HIS A 1 226 ? 1.942 35.125 -5.574 1 84.06 226 HIS A N 1
ATOM 1777 C CA . HIS A 1 226 ? 3.082 34.375 -6.09 1 84.06 226 HIS A CA 1
ATOM 1778 C C . HIS A 1 226 ? 2.752 33.719 -7.426 1 84.06 226 HIS A C 1
ATOM 1780 O O . HIS A 1 226 ? 3.639 33.188 -8.102 1 84.06 226 HIS A O 1
ATOM 1786 N N . GLN A 1 227 ? 1.522 33.469 -7.738 1 72.81 227 GLN A N 1
ATOM 1787 C CA . GLN A 1 227 ? 1.167 33 -9.078 1 72.81 227 GLN A CA 1
ATOM 1788 C C . GLN A 1 227 ? 1.248 34.125 -10.094 1 72.81 227 GLN A C 1
ATOM 1790 O O . GLN A 1 227 ? 1.533 33.906 -11.266 1 72.81 227 GLN A O 1
ATOM 1795 N N . LYS A 1 228 ? 0.92 35.438 -9.852 1 57.66 228 LYS A N 1
ATOM 1796 C CA . LYS A 1 228 ? 1.027 36.562 -10.773 1 57.66 228 LYS A CA 1
ATOM 1797 C C . LYS A 1 228 ? 2.457 36.719 -11.281 1 57.66 228 LYS A C 1
ATOM 1799 O O . LYS A 1 228 ? 2.672 37.094 -12.438 1 57.66 228 LYS A O 1
ATOM 1804 N N . GLY A 1 229 ? 3.346 36.531 -10.508 1 50.22 229 GLY A N 1
ATOM 1805 C CA . GLY A 1 229 ? 4.703 36.75 -10.961 1 50.22 229 GLY A CA 1
ATOM 1806 C C . GLY A 1 229 ? 5.188 35.75 -11.977 1 50.22 229 GLY A C 1
ATOM 1807 O O . GLY A 1 229 ? 6.137 36 -12.719 1 50.22 229 GLY A O 1
ATOM 1808 N N . ARG A 1 230 ? 4.871 34.5 -12 1 50.88 230 ARG A N 1
ATOM 1809 C CA . ARG A 1 230 ? 5.293 33.531 -13.008 1 50.88 230 ARG A CA 1
ATOM 1810 C C . ARG A 1 230 ? 4.621 33.812 -14.352 1 50.88 230 ARG A C 1
ATOM 1812 O O . ARG A 1 230 ? 5.148 33.438 -15.398 1 50.88 230 ARG A O 1
ATOM 1819 N N . LYS A 1 231 ? 3.494 34.344 -14.289 1 48.06 231 LYS A N 1
ATOM 1820 C CA . LYS A 1 231 ? 2.904 34.688 -15.578 1 48.06 231 LYS A CA 1
ATOM 1821 C C . LYS A 1 231 ? 3.682 35.812 -16.25 1 48.06 231 LYS A C 1
ATOM 1823 O O . LYS A 1 231 ? 3.689 35.938 -17.484 1 48.06 231 LYS A O 1
ATOM 1828 N N . SER A 1 232 ? 4.051 36.656 -15.547 1 42.69 232 SER A N 1
ATOM 1829 C CA . SER A 1 232 ? 4.754 37.75 -16.156 1 42.69 232 SER A CA 1
ATOM 1830 C C . SER A 1 232 ? 6.082 37.312 -16.766 1 42.69 232 SER A C 1
ATOM 1832 O O . SER A 1 232 ? 6.539 37.875 -17.766 1 42.69 232 SER A O 1
ATOM 1834 N N . GLU A 1 233 ? 6.738 36.438 -16.328 1 37.69 233 GLU A N 1
ATOM 1835 C CA . GLU A 1 233 ? 8.008 36.031 -16.922 1 37.69 233 GLU A CA 1
ATOM 1836 C C . GLU A 1 233 ? 7.801 35.125 -18.125 1 37.69 233 GLU A C 1
ATOM 1838 O O . GLU A 1 233 ? 8.664 35.031 -19 1 37.69 233 GLU A O 1
ATOM 1843 N N . LYS A 1 234 ? 6.961 34.406 -18.219 1 42.03 234 LYS A N 1
ATOM 1844 C CA . LYS A 1 234 ? 6.723 33.688 -19.469 1 42.03 234 LYS A CA 1
ATOM 1845 C C . LYS A 1 234 ? 6.359 34.656 -20.594 1 42.03 234 LYS A C 1
ATOM 1847 O O . LYS A 1 234 ? 6.328 34.25 -21.766 1 42.03 234 LYS A O 1
ATOM 1852 N N . ALA A 1 235 ? 5.758 35.781 -20.484 1 42.28 235 ALA A N 1
ATOM 1853 C CA . ALA A 1 235 ? 5.438 36.656 -21.594 1 42.28 235 ALA A CA 1
ATOM 1854 C C . ALA A 1 235 ? 6.648 37.5 -21.984 1 42.28 235 ALA A C 1
ATOM 1856 O O . ALA A 1 235 ? 6.613 38.219 -22.984 1 42.28 235 ALA A O 1
ATOM 1857 N N . ALA A 1 236 ? 7.66 37.5 -21.328 1 33.38 236 ALA A N 1
ATOM 1858 C CA . ALA A 1 236 ? 8.797 38.219 -21.859 1 33.38 236 ALA A CA 1
ATOM 1859 C C . ALA A 1 236 ? 9.766 37.281 -22.594 1 33.38 236 ALA A C 1
ATOM 1861 O O . ALA A 1 236 ? 10.078 36.219 -22.094 1 33.38 236 ALA A O 1
ATOM 1862 N N . MET B 1 1 ? 14.789 -38.812 -5.535 1 44.09 1 MET B N 1
ATOM 1863 C CA . MET B 1 1 ? 15.492 -37.938 -4.598 1 44.09 1 MET B CA 1
ATOM 1864 C C . MET B 1 1 ? 14.539 -37.406 -3.525 1 44.09 1 MET B C 1
ATOM 1866 O O . MET B 1 1 ? 13.438 -36.969 -3.836 1 44.09 1 MET B O 1
ATOM 1870 N N . ILE B 1 2 ? 14.758 -37.75 -2.371 1 51.03 2 ILE B N 1
ATOM 1871 C CA . ILE B 1 2 ? 13.945 -37.375 -1.223 1 51.03 2 ILE B CA 1
ATOM 1872 C C . ILE B 1 2 ? 13.898 -35.844 -1.104 1 51.03 2 ILE B C 1
ATOM 1874 O O . ILE B 1 2 ? 14.938 -35.188 -1.013 1 51.03 2 ILE B O 1
ATOM 1878 N N . PRO B 1 3 ? 12.75 -35.375 -1.433 1 68.5 3 PRO B N 1
ATOM 1879 C CA . PRO B 1 3 ? 12.727 -33.906 -1.28 1 68.5 3 PRO B CA 1
ATOM 1880 C C . PRO B 1 3 ? 13.227 -33.438 0.087 1 68.5 3 PRO B C 1
ATOM 1882 O O . PRO B 1 3 ? 13 -34.125 1.092 1 68.5 3 PRO B O 1
ATOM 1885 N N . ASP B 1 4 ? 14.133 -32.5 0.137 1 77.19 4 ASP B N 1
ATOM 1886 C CA . ASP B 1 4 ? 14.578 -31.938 1.413 1 77.19 4 ASP B CA 1
ATOM 1887 C C . ASP B 1 4 ? 13.438 -31.219 2.131 1 77.19 4 ASP B C 1
ATOM 1889 O O . ASP B 1 4 ? 12.336 -31.094 1.589 1 77.19 4 ASP B O 1
ATOM 1893 N N . ALA B 1 5 ? 13.641 -31.094 3.43 1 85.12 5 ALA B N 1
ATOM 1894 C CA . ALA B 1 5 ? 12.641 -30.547 4.34 1 85.12 5 ALA B CA 1
ATOM 1895 C C . ALA B 1 5 ? 12.047 -29.25 3.791 1 85.12 5 ALA B C 1
ATOM 1897 O O . ALA B 1 5 ? 10.836 -29.016 3.898 1 85.12 5 ALA B O 1
ATOM 1898 N N . TRP B 1 6 ? 12.805 -28.484 3.1 1 84.69 6 TRP B N 1
ATOM 1899 C CA . TRP B 1 6 ? 12.32 -27.203 2.566 1 84.69 6 TRP B CA 1
ATOM 1900 C C . TRP B 1 6 ? 11.438 -27.438 1.348 1 84.69 6 TRP B C 1
ATOM 1902 O O . TRP B 1 6 ? 10.438 -26.734 1.161 1 84.69 6 TRP B O 1
ATOM 1912 N N . ASP B 1 7 ? 11.758 -28.406 0.583 1 86.25 7 ASP B N 1
ATOM 1913 C CA . ASP B 1 7 ? 10.93 -28.734 -0.572 1 86.25 7 ASP B CA 1
ATOM 1914 C C . ASP B 1 7 ? 9.516 -29.125 -0.141 1 86.25 7 ASP B C 1
ATOM 1916 O O . ASP B 1 7 ? 8.539 -28.734 -0.782 1 86.25 7 ASP B O 1
ATOM 1920 N N . ILE B 1 8 ? 9.555 -29.859 0.92 1 84.62 8 ILE B N 1
ATOM 1921 C CA . ILE B 1 8 ? 8.266 -30.297 1.448 1 84.62 8 ILE B CA 1
ATOM 1922 C C . ILE B 1 8 ? 7.492 -29.078 1.977 1 84.62 8 ILE B C 1
ATOM 1924 O O . ILE B 1 8 ? 6.301 -28.922 1.695 1 84.62 8 ILE B O 1
ATOM 1928 N N . GLU B 1 9 ? 8.141 -28.281 2.699 1 89.44 9 GLU B N 1
ATOM 1929 C CA . GLU B 1 9 ? 7.512 -27.078 3.256 1 89.44 9 GLU B CA 1
ATOM 1930 C C . GLU B 1 9 ? 7.023 -26.156 2.152 1 89.44 9 GLU B C 1
ATOM 1932 O O . GLU B 1 9 ? 5.969 -25.531 2.283 1 89.44 9 GLU B O 1
ATOM 1937 N N . LEU B 1 10 ? 7.777 -26.078 1.172 1 92.25 10 LEU B N 1
ATOM 1938 C CA . LEU B 1 10 ? 7.418 -25.219 0.045 1 92.25 10 LEU B CA 1
ATOM 1939 C C . LEU B 1 10 ? 6.133 -25.719 -0.614 1 92.25 10 LEU B C 1
ATOM 1941 O O . LEU B 1 10 ? 5.254 -24.906 -0.944 1 92.25 10 LEU B O 1
ATOM 1945 N N . ARG B 1 11 ? 6.066 -26.969 -0.766 1 91.81 11 ARG B N 1
ATOM 1946 C CA . ARG B 1 11 ? 4.895 -27.547 -1.415 1 91.81 11 ARG B CA 1
ATOM 1947 C C . ARG B 1 11 ? 3.652 -27.391 -0.542 1 91.81 11 ARG B C 1
ATOM 1949 O O . ARG B 1 11 ? 2.582 -27.031 -1.037 1 91.81 11 ARG B O 1
ATOM 1956 N N . GLU B 1 12 ? 3.834 -27.625 0.711 1 94.62 12 GLU B N 1
ATOM 1957 C CA . GLU B 1 12 ? 2.713 -27.5 1.639 1 94.62 12 GLU B CA 1
ATOM 1958 C C . GLU B 1 12 ? 2.266 -26.047 1.771 1 94.62 12 GLU B C 1
ATOM 1960 O O . GLU B 1 12 ? 1.069 -25.766 1.853 1 94.62 12 GLU B O 1
ATOM 1965 N N . GLY B 1 13 ? 3.227 -25.203 1.844 1 96.94 13 GLY B N 1
ATOM 1966 C CA . GLY B 1 13 ? 2.91 -23.781 1.905 1 96.94 13 GLY B CA 1
ATOM 1967 C C . GLY B 1 13 ? 2.184 -23.281 0.671 1 96.94 13 GLY B C 1
ATOM 1968 O O . GLY B 1 13 ? 1.206 -22.531 0.779 1 96.94 13 GLY B O 1
ATOM 1969 N N . ALA B 1 14 ? 2.682 -23.719 -0.455 1 96.81 14 ALA B N 1
ATOM 1970 C CA . ALA B 1 14 ? 2.055 -23.328 -1.717 1 96.81 14 ALA B CA 1
ATOM 1971 C C . ALA B 1 14 ? 0.614 -23.828 -1.788 1 96.81 14 ALA B C 1
ATOM 1973 O O . ALA B 1 14 ? -0.278 -23.094 -2.234 1 96.81 14 ALA B O 1
ATOM 1974 N N . ALA B 1 15 ? 0.454 -25 -1.327 1 96 15 ALA B N 1
ATOM 1975 C CA . ALA B 1 15 ? -0.89 -25.578 -1.307 1 96 15 ALA B CA 1
ATOM 1976 C C . ALA B 1 15 ? -1.806 -24.781 -0.371 1 96 15 ALA B C 1
ATOM 1978 O O . ALA B 1 15 ? -2.98 -24.578 -0.678 1 96 15 ALA B O 1
ATOM 1979 N N . SER B 1 16 ? -1.279 -24.391 0.726 1 97.06 16 SER B N 1
ATOM 1980 C CA . SER B 1 16 ? -2.051 -23.609 1.682 1 97.06 16 SER B CA 1
ATOM 1981 C C . SER B 1 16 ? -2.449 -22.266 1.092 1 97.06 16 SER B C 1
ATOM 1983 O O . SER B 1 16 ? -3.602 -21.844 1.215 1 97.06 16 SER B O 1
ATOM 1985 N N . VAL B 1 17 ? -1.526 -21.609 0.491 1 97.38 17 VAL B N 1
ATOM 1986 C CA . VAL B 1 17 ? -1.808 -20.328 -0.15 1 97.38 17 VAL B CA 1
ATOM 1987 C C . VAL B 1 17 ? -2.865 -20.516 -1.235 1 97.38 17 VAL B C 1
ATOM 1989 O O . VAL B 1 17 ? -3.814 -19.734 -1.325 1 97.38 17 VAL B O 1
ATOM 1992 N N . ALA B 1 18 ? -2.693 -21.516 -2.018 1 95.12 18 ALA B N 1
ATOM 1993 C CA . ALA B 1 18 ? -3.658 -21.828 -3.07 1 95.12 18 ALA B CA 1
ATOM 1994 C C . ALA B 1 18 ? -5.055 -22.031 -2.49 1 95.12 18 ALA B C 1
ATOM 1996 O O . ALA B 1 18 ? -6.043 -21.547 -3.039 1 95.12 18 ALA B O 1
ATOM 1997 N N . ARG B 1 19 ? -5.109 -22.766 -1.435 1 95.38 19 ARG B N 1
ATOM 1998 C CA . ARG B 1 19 ? -6.387 -23 -0.771 1 95.38 19 ARG B CA 1
ATOM 1999 C C . ARG B 1 19 ? -7.023 -21.703 -0.31 1 95.38 19 ARG B C 1
ATOM 2001 O O . ARG B 1 19 ? -8.227 -21.484 -0.497 1 95.38 19 ARG B O 1
ATOM 2008 N N . HIS B 1 20 ? -6.258 -20.844 0.312 1 96.69 20 HIS B N 1
ATOM 2009 C CA . HIS B 1 20 ? -6.766 -19.562 0.763 1 96.69 20 HIS B CA 1
ATOM 2010 C C . HIS B 1 20 ? -7.266 -18.719 -0.41 1 96.69 20 HIS B C 1
ATOM 2012 O O . HIS B 1 20 ? -8.305 -18.062 -0.311 1 96.69 20 HIS B O 1
ATOM 2018 N N . LEU B 1 21 ? -6.504 -18.766 -1.524 1 95.19 21 LEU B N 1
ATOM 2019 C CA . LEU B 1 21 ? -6.906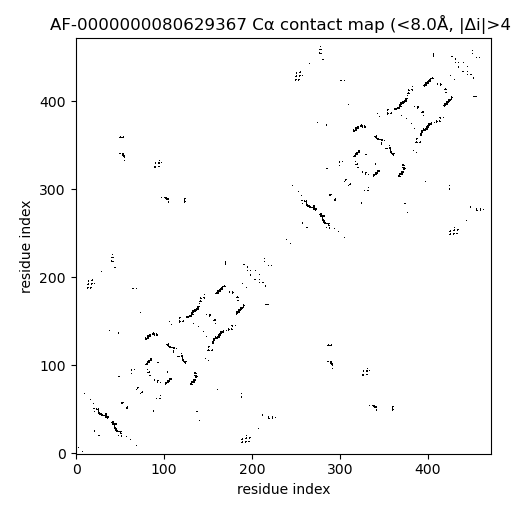 -18.016 -2.715 1 95.19 21 LEU B CA 1
ATOM 2020 C C . LEU B 1 21 ? -8.281 -18.484 -3.201 1 95.19 21 LEU B C 1
ATOM 2022 O O . LEU B 1 21 ? -9.125 -17.656 -3.547 1 95.19 21 LEU B O 1
ATOM 2026 N N . ILE B 1 22 ? -8.469 -19.734 -3.156 1 92.06 22 ILE B N 1
ATOM 2027 C CA . ILE B 1 22 ? -9.727 -20.297 -3.615 1 92.06 22 ILE B CA 1
ATOM 2028 C C . ILE B 1 22 ? -10.836 -19.969 -2.619 1 92.06 22 ILE B C 1
ATOM 2030 O O . ILE B 1 22 ? -11.883 -19.422 -2.996 1 92.06 22 ILE B O 1
ATOM 2034 N N . GLU B 1 23 ? -10.625 -20.188 -1.384 1 92.81 23 GLU B N 1
ATOM 2035 C CA . GLU B 1 23 ? -11.656 -20.125 -0.355 1 92.81 23 GLU B CA 1
ATOM 2036 C C . GLU B 1 23 ? -12.078 -18.672 -0.097 1 92.81 23 GLU B C 1
ATOM 2038 O O . GLU B 1 23 ? -13.211 -18.422 0.317 1 92.81 23 GLU B O 1
ATOM 2043 N N . THR B 1 24 ? -11.242 -17.766 -0.317 1 93.75 24 THR B N 1
ATOM 2044 C CA . THR B 1 24 ? -11.57 -16.359 -0.076 1 93.75 24 THR B CA 1
ATOM 2045 C C . THR B 1 24 ? -12.133 -15.711 -1.337 1 93.75 24 THR B C 1
ATOM 2047 O O . THR B 1 24 ? -12.453 -14.523 -1.34 1 93.75 24 THR B O 1
ATOM 2050 N N . GLY B 1 25 ? -12.117 -16.438 -2.41 1 90.31 25 GLY B N 1
ATOM 2051 C CA . GLY B 1 25 ? -12.727 -15.938 -3.629 1 90.31 25 GLY B CA 1
ATOM 2052 C C . GLY B 1 25 ? -11.766 -15.148 -4.5 1 90.31 25 GLY B C 1
ATOM 2053 O O . GLY B 1 25 ? -12.195 -14.391 -5.371 1 90.31 25 GLY B O 1
ATOM 2054 N N . CYS B 1 26 ? -10.516 -15.297 -4.254 1 93.12 26 CYS B N 1
ATOM 2055 C CA . CYS B 1 26 ? -9.508 -14.594 -5.039 1 93.12 26 CYS B CA 1
ATOM 2056 C C . CYS B 1 26 ? -9.414 -15.172 -6.445 1 93.12 26 CYS B C 1
ATOM 2058 O O . CYS B 1 26 ? -8.93 -14.508 -7.363 1 93.12 26 CYS B O 1
ATOM 2060 N N . VAL B 1 27 ? -9.766 -16.391 -6.594 1 88.75 27 VAL B N 1
ATOM 2061 C CA . VAL B 1 27 ? -9.703 -17.062 -7.883 1 88.75 27 VAL B CA 1
ATOM 2062 C C . VAL B 1 27 ? -11.109 -17.219 -8.453 1 88.75 27 VAL B C 1
ATOM 2064 O O . VAL B 1 27 ? -12.016 -17.688 -7.77 1 88.75 27 VAL B O 1
ATOM 2067 N N . ARG B 1 28 ? -11.219 -16.781 -9.633 1 82.81 28 ARG B N 1
ATOM 2068 C CA . ARG B 1 28 ? -12.508 -16.906 -10.297 1 82.81 28 ARG B CA 1
ATOM 2069 C C . ARG B 1 28 ? -12.344 -17.469 -11.711 1 82.81 28 ARG B C 1
ATOM 2071 O O . ARG B 1 28 ? -11.469 -17.031 -12.461 1 82.81 28 ARG B O 1
ATOM 2078 N N . TYR B 1 29 ? -13.133 -18.484 -11.969 1 83.69 29 TYR B N 1
ATOM 2079 C CA . TYR B 1 29 ? -13.211 -19.031 -13.32 1 83.69 29 TYR B CA 1
ATOM 2080 C C . TYR B 1 29 ? -14.391 -18.422 -14.078 1 83.69 29 TYR B C 1
ATOM 2082 O O . TYR B 1 29 ? -15.539 -18.547 -13.648 1 83.69 29 TYR B O 1
ATOM 2090 N N . ASP B 1 30 ? -14.086 -17.719 -15.07 1 84.25 30 ASP B N 1
ATOM 2091 C CA . ASP B 1 30 ? -15.125 -17.078 -15.875 1 84.25 30 ASP B CA 1
ATOM 2092 C C . ASP B 1 30 ? -14.812 -17.172 -17.359 1 84.25 30 ASP B C 1
ATOM 2094 O O . ASP B 1 30 ? -14.242 -16.234 -17.938 1 84.25 30 ASP B O 1
ATOM 2098 N N . PRO B 1 31 ? -15.312 -18.203 -18.016 1 81.75 31 PRO B N 1
ATOM 2099 C CA . PRO B 1 31 ? -14.992 -18.406 -19.438 1 81.75 31 PRO B CA 1
ATOM 2100 C C . PRO B 1 31 ? -15.719 -17.422 -20.344 1 81.75 31 PRO B C 1
ATOM 2102 O O . PRO B 1 31 ? -15.359 -17.281 -21.516 1 81.75 31 PRO B O 1
ATOM 2105 N N . GLU B 1 32 ? -16.719 -16.812 -19.859 1 83.94 32 GLU B N 1
ATOM 2106 C CA . GLU B 1 32 ? -17.484 -15.844 -20.656 1 83.94 32 GLU B CA 1
ATOM 2107 C C . GLU B 1 32 ? -16.812 -14.469 -20.641 1 83.94 32 GLU B C 1
ATOM 2109 O O . GLU B 1 32 ? -17.062 -13.648 -21.531 1 83.94 32 GLU B O 1
ATOM 2114 N N . HIS B 1 33 ? -16.047 -14.203 -19.656 1 84.94 33 HIS B N 1
ATOM 2115 C CA . HIS B 1 33 ? -15.328 -12.945 -19.531 1 84.94 33 HIS B CA 1
ATOM 2116 C C . HIS B 1 33 ? -13.836 -13.188 -19.312 1 84.94 33 HIS B C 1
ATOM 2118 O O . HIS B 1 33 ? -13.375 -13.227 -18.172 1 84.94 33 HIS B O 1
ATOM 2124 N N . LEU B 1 34 ? -13.18 -13.156 -20.391 1 85.06 34 LEU B N 1
ATOM 2125 C CA . LEU B 1 34 ? -11.766 -13.531 -20.359 1 85.06 34 LEU B CA 1
ATOM 2126 C C . LEU B 1 34 ? -10.906 -12.375 -19.844 1 85.06 34 LEU B C 1
ATOM 2128 O O . LEU B 1 34 ? -11.25 -11.203 -20.062 1 85.06 34 LEU B O 1
ATOM 2132 N N . CYS B 1 35 ? -9.852 -12.734 -19.172 1 80.12 35 CYS B N 1
ATOM 2133 C CA . CYS B 1 35 ? -8.867 -11.758 -18.719 1 80.12 35 CYS B CA 1
ATOM 2134 C C . CYS B 1 35 ? -7.785 -11.539 -19.766 1 80.12 35 CYS B C 1
ATOM 2136 O O . CYS B 1 35 ? -7.223 -12.5 -20.281 1 80.12 35 CYS B O 1
ATOM 2138 N N . ASN B 1 36 ? -7.504 -10.234 -19.922 1 76.38 36 ASN B N 1
ATOM 2139 C CA . ASN B 1 36 ? -6.461 -9.883 -20.875 1 76.38 36 ASN B CA 1
ATOM 2140 C C . ASN B 1 36 ? -5.117 -9.672 -20.188 1 76.38 36 ASN B C 1
ATOM 2142 O O . ASN B 1 36 ? -5.035 -8.977 -19.172 1 76.38 36 ASN B O 1
ATOM 2146 N N . HIS B 1 37 ? -4.156 -10.281 -20.766 1 72.69 37 HIS B N 1
ATOM 2147 C CA . HIS B 1 37 ? -2.797 -10.078 -20.281 1 72.69 37 HIS B CA 1
ATOM 2148 C C . HIS B 1 37 ? -2.008 -9.164 -21.219 1 72.69 37 HIS B C 1
ATOM 2150 O O . HIS B 1 37 ? -2.336 -9.047 -22.391 1 72.69 37 HIS B O 1
ATOM 2156 N N . GLY B 1 38 ? -1.097 -8.414 -20.641 1 64.44 38 GLY B N 1
ATOM 2157 C CA . GLY B 1 38 ? -0.276 -7.512 -21.438 1 64.44 38 GLY B CA 1
ATOM 2158 C C . GLY B 1 38 ? 0.411 -8.195 -22.594 1 64.44 38 GLY B C 1
ATOM 2159 O O . GLY B 1 38 ? 0.802 -7.535 -23.562 1 64.44 38 GLY B O 1
ATOM 2160 N N . SER B 1 39 ? 0.562 -9.469 -22.594 1 64.81 39 SER B N 1
ATOM 2161 C CA . SER B 1 39 ? 1.247 -10.234 -23.625 1 64.81 39 SER B CA 1
ATOM 2162 C C . SER B 1 39 ? 0.323 -10.516 -24.812 1 64.81 39 SER B C 1
ATOM 2164 O O . SER B 1 39 ? 0.758 -11.047 -25.828 1 64.81 39 SER B O 1
ATOM 2166 N N . GLY B 1 40 ? -0.946 -10.148 -24.656 1 71.31 40 GLY B N 1
ATOM 2167 C CA . GLY B 1 40 ? -1.917 -10.523 -25.672 1 71.31 40 GLY B CA 1
ATOM 2168 C C . GLY B 1 40 ? -2.637 -11.82 -25.359 1 71.31 40 GLY B C 1
ATOM 2169 O O . GLY B 1 40 ? -3.633 -12.156 -26.016 1 71.31 40 GLY B O 1
ATOM 2170 N N . LEU B 1 41 ? -2.121 -12.539 -24.422 1 76.31 41 LEU B N 1
ATOM 2171 C CA . LEU B 1 41 ? -2.777 -13.758 -23.984 1 76.31 41 LEU B CA 1
ATOM 2172 C C . LEU B 1 41 ? -4.062 -13.445 -23.234 1 76.31 41 LEU B C 1
ATOM 2174 O O . LEU B 1 41 ? -4.195 -12.375 -22.641 1 76.31 41 LEU B O 1
ATOM 2178 N N . VAL B 1 42 ? -5.016 -14.383 -23.375 1 81.88 42 VAL B N 1
ATOM 2179 C CA . VAL B 1 42 ? -6.238 -14.258 -22.594 1 81.88 42 VAL B CA 1
ATOM 2180 C C . VAL B 1 42 ? -6.406 -15.477 -21.703 1 81.88 42 VAL B C 1
ATOM 2182 O O . VAL B 1 42 ? -5.863 -16.547 -21.984 1 81.88 42 VAL B O 1
ATOM 2185 N N . SER B 1 43 ? -7.02 -15.273 -20.594 1 83.19 43 SER B N 1
ATOM 2186 C CA . SER B 1 43 ? -7.207 -16.375 -19.656 1 83.19 43 SER B CA 1
ATOM 2187 C C . SER B 1 43 ? -8.641 -16.406 -19.125 1 83.19 43 SER B C 1
ATOM 2189 O O . SER B 1 43 ? -9.266 -15.367 -18.922 1 83.19 43 SER B O 1
ATOM 2191 N N . PRO B 1 44 ? -9.203 -17.609 -19 1 85.69 44 PRO B N 1
ATOM 2192 C CA . PRO B 1 44 ? -10.539 -17.734 -18.406 1 85.69 44 PRO B CA 1
ATOM 2193 C C . PRO B 1 44 ? -10.523 -17.609 -16.891 1 85.69 44 PRO B C 1
ATOM 2195 O O . PRO B 1 44 ? -11.578 -17.703 -16.25 1 85.69 44 PRO B O 1
ATOM 2198 N N . VAL B 1 45 ? -9.359 -17.438 -16.344 1 82.56 45 VAL B N 1
ATOM 2199 C CA . VAL B 1 45 ? -9.242 -17.375 -14.883 1 82.56 45 VAL B CA 1
ATOM 2200 C C . VAL B 1 45 ? -8.812 -15.977 -14.461 1 82.56 45 VAL B C 1
ATOM 2202 O O . VAL B 1 45 ? -7.992 -15.344 -15.133 1 82.56 45 VAL B O 1
ATOM 2205 N N . HIS B 1 46 ? -9.523 -15.594 -13.453 1 83.12 46 HIS B N 1
ATOM 2206 C CA . HIS B 1 46 ? -9.234 -14.297 -12.859 1 83.12 46 HIS B CA 1
ATOM 2207 C C . HIS B 1 46 ? -8.633 -14.453 -11.461 1 83.12 46 HIS B C 1
ATOM 2209 O O . HIS B 1 46 ? -9.023 -15.352 -10.711 1 83.12 46 HIS B O 1
ATOM 2215 N N . LEU B 1 47 ? -7.617 -13.641 -11.266 1 87.38 47 LEU B N 1
ATOM 2216 C CA . LEU B 1 47 ? -7 -13.641 -9.945 1 87.38 47 LEU B CA 1
ATOM 2217 C C . LEU B 1 47 ? -6.98 -12.234 -9.359 1 87.38 47 LEU B C 1
ATOM 2219 O O . LEU B 1 47 ? -6.488 -11.297 -9.992 1 87.38 47 LEU B O 1
ATOM 2223 N N . GLU B 1 48 ? -7.559 -12.078 -8.203 1 87.25 48 GLU B N 1
ATOM 2224 C CA . GLU B 1 48 ? -7.508 -10.852 -7.418 1 87.25 48 GLU B CA 1
ATOM 2225 C C . GLU B 1 48 ? -6.906 -11.102 -6.035 1 87.25 48 GLU B C 1
ATOM 2227 O O . GLU B 1 48 ? -7.617 -11.492 -5.105 1 87.25 48 GLU B O 1
ATOM 2232 N N . GLY B 1 49 ? -5.723 -10.68 -5.848 1 91.62 49 GLY B N 1
ATOM 2233 C CA . GLY B 1 49 ? -4.988 -11.094 -4.664 1 91.62 49 GLY B CA 1
ATOM 2234 C C . GLY B 1 49 ? -5.25 -10.211 -3.457 1 91.62 49 GLY B C 1
ATOM 2235 O O . GLY B 1 49 ? -4.988 -10.609 -2.32 1 91.62 49 GLY B O 1
ATOM 2236 N N . ARG B 1 50 ? -5.797 -8.969 -3.639 1 94.31 50 ARG B N 1
ATOM 2237 C CA . ARG B 1 50 ? -5.969 -8.023 -2.537 1 94.31 50 ARG B CA 1
ATOM 2238 C C . ARG B 1 50 ? -7.035 -8.516 -1.562 1 94.31 50 ARG B C 1
ATOM 2240 O O . ARG B 1 50 ? -7.039 -8.125 -0.392 1 94.31 50 ARG B O 1
ATOM 2247 N N . ARG B 1 51 ? -7.871 -9.375 -2.061 1 95 51 ARG B N 1
ATOM 2248 C CA . ARG B 1 51 ? -8.945 -9.883 -1.211 1 95 51 ARG B CA 1
ATOM 2249 C C . ARG B 1 51 ? -8.383 -10.656 -0.02 1 95 51 ARG B C 1
ATOM 2251 O O . ARG B 1 51 ? -9 -10.703 1.043 1 95 51 ARG B O 1
ATOM 2258 N N . LEU B 1 52 ? -7.227 -11.273 -0.154 1 97.25 52 LEU B N 1
ATOM 2259 C CA . LEU B 1 52 ? -6.598 -12.008 0.937 1 97.25 52 LEU B CA 1
ATOM 2260 C C . LEU B 1 52 ? -6.375 -11.102 2.146 1 97.25 52 LEU B C 1
ATOM 2262 O O . LEU B 1 52 ? -6.41 -11.57 3.287 1 97.25 52 LEU B O 1
ATOM 2266 N N . LEU B 1 53 ? -6.207 -9.852 1.903 1 98.31 53 LEU B N 1
ATOM 2267 C CA . LEU B 1 53 ? -5.871 -8.891 2.953 1 98.31 53 LEU B CA 1
ATOM 2268 C C . LEU B 1 53 ? -7.066 -8.633 3.859 1 98.31 53 LEU B C 1
ATOM 2270 O O . LEU B 1 53 ? -6.914 -8.102 4.961 1 98.31 53 LEU B O 1
ATOM 2274 N N . SER B 1 54 ? -8.219 -9.039 3.438 1 98.44 54 SER B N 1
ATOM 2275 C CA . SER B 1 54 ? -9.438 -8.812 4.207 1 98.44 54 SER B CA 1
ATOM 2276 C C . SER B 1 54 ? -9.648 -9.922 5.238 1 98.44 54 SER B C 1
ATOM 2278 O O . SER B 1 54 ? -10.641 -9.906 5.973 1 98.44 54 SER B O 1
ATOM 2280 N N . TYR B 1 55 ? -8.797 -10.883 5.293 1 98.5 55 TYR B N 1
ATOM 2281 C CA . TYR B 1 55 ? -8.859 -12 6.234 1 98.5 55 TYR B CA 1
ATOM 2282 C C . TYR B 1 55 ? -7.598 -12.055 7.09 1 98.5 55 TYR B C 1
ATOM 2284 O O . TYR B 1 55 ? -6.613 -12.695 6.711 1 98.5 55 TYR B O 1
ATOM 2292 N N . PRO B 1 56 ? -7.699 -11.477 8.289 1 98.44 56 PRO B N 1
ATOM 2293 C CA . PRO B 1 56 ? -6.496 -11.289 9.109 1 98.44 56 PRO B CA 1
ATOM 2294 C C . PRO B 1 56 ? -5.754 -12.594 9.375 1 98.44 56 PRO B C 1
ATOM 2296 O O . PRO B 1 56 ? -4.523 -12.641 9.258 1 98.44 56 PRO B O 1
ATOM 2299 N N . ALA B 1 57 ? -6.457 -13.625 9.664 1 98.25 57 ALA B N 1
ATOM 2300 C CA . ALA B 1 57 ? -5.797 -14.898 9.945 1 98.25 57 ALA B CA 1
ATOM 2301 C C . ALA B 1 57 ? -5.094 -15.438 8.703 1 98.25 57 ALA B C 1
ATOM 2303 O O . ALA B 1 57 ? -3.965 -15.93 8.781 1 98.25 57 ALA B O 1
ATOM 2304 N N . VAL B 1 58 ? -5.754 -15.375 7.57 1 98.12 58 VAL B N 1
ATOM 2305 C CA . VAL B 1 58 ? -5.188 -15.805 6.297 1 98.12 58 VAL B CA 1
ATOM 2306 C C . VAL B 1 58 ? -3.977 -14.938 5.949 1 98.12 58 VAL B C 1
ATOM 2308 O O . VAL B 1 58 ? -2.93 -15.453 5.551 1 98.12 58 VAL B O 1
ATOM 2311 N N . ARG B 1 59 ? -4.141 -13.641 6.102 1 98.06 59 ARG B N 1
ATOM 2312 C CA . ARG B 1 59 ? -3.064 -12.688 5.863 1 98.06 59 ARG B CA 1
ATOM 2313 C C . ARG B 1 59 ? -1.821 -13.047 6.668 1 98.06 59 ARG B C 1
ATOM 2315 O O . ARG B 1 59 ? -0.714 -13.078 6.125 1 98.06 59 ARG B O 1
ATOM 2322 N N . ASP B 1 60 ? -2.01 -13.43 7.922 1 98.31 60 ASP B N 1
ATOM 2323 C CA . ASP B 1 60 ? -0.903 -13.789 8.805 1 98.31 60 ASP B CA 1
ATOM 2324 C C . ASP B 1 60 ? -0.215 -15.07 8.336 1 98.31 60 ASP B C 1
ATOM 2326 O O . ASP B 1 60 ? 1.015 -15.148 8.328 1 98.31 60 ASP B O 1
ATOM 2330 N N . GLU B 1 61 ? -1.015 -16 7.934 1 98.25 61 GLU B N 1
ATOM 2331 C CA . GLU B 1 61 ? -0.458 -17.281 7.477 1 98.25 61 GLU B CA 1
ATOM 2332 C C . GLU B 1 61 ? 0.347 -17.094 6.191 1 98.25 61 GLU B C 1
ATOM 2334 O O . GLU B 1 61 ? 1.442 -17.641 6.059 1 98.25 61 GLU B O 1
ATOM 2339 N N . VAL B 1 62 ? -0.201 -16.359 5.305 1 98 62 VAL B N 1
ATOM 2340 C CA . VAL B 1 62 ? 0.473 -16.109 4.035 1 98 62 VAL B CA 1
ATOM 2341 C C . VAL B 1 62 ? 1.77 -15.336 4.285 1 98 62 VAL B C 1
ATOM 2343 O O . VAL B 1 62 ? 2.809 -15.664 3.705 1 98 62 VAL B O 1
ATOM 2346 N N . LEU B 1 63 ? 1.687 -14.359 5.148 1 98.19 63 LEU B N 1
ATOM 2347 C CA . LEU B 1 63 ? 2.855 -13.562 5.488 1 98.19 63 LEU B CA 1
ATOM 2348 C C . LEU B 1 63 ? 3.936 -14.422 6.137 1 98.19 63 LEU B C 1
ATOM 2350 O O . LEU 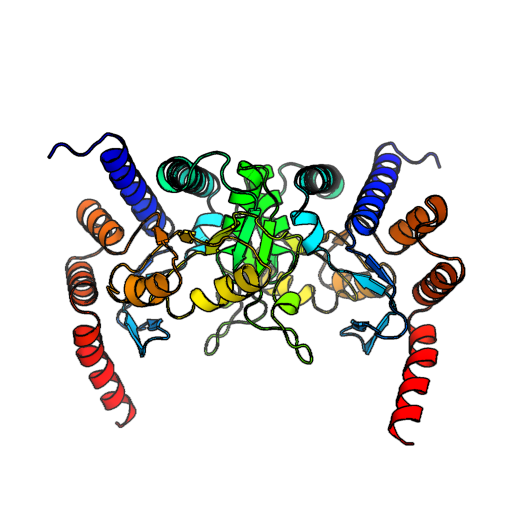B 1 63 ? 5.121 -14.273 5.832 1 98.19 63 LEU B O 1
ATOM 2354 N N . ASP B 1 64 ? 3.547 -15.289 7.023 1 98.12 64 ASP B N 1
ATOM 2355 C CA . ASP B 1 64 ? 4.492 -16.188 7.688 1 98.12 64 ASP B CA 1
ATOM 2356 C C . ASP B 1 64 ? 5.219 -17.062 6.672 1 98.12 64 ASP B C 1
ATOM 2358 O O . ASP B 1 64 ? 6.434 -17.25 6.758 1 98.12 64 ASP B O 1
ATOM 2362 N N . PHE B 1 65 ? 4.473 -17.609 5.773 1 98.19 65 PHE B N 1
ATOM 2363 C CA . PHE B 1 65 ? 5.07 -18.438 4.73 1 98.19 65 PHE B CA 1
ATOM 2364 C C . PHE B 1 65 ? 6.008 -17.609 3.854 1 98.19 65 PHE B C 1
ATOM 2366 O O . PHE B 1 65 ? 7.094 -18.062 3.494 1 98.19 65 PHE B O 1
ATOM 2373 N N . ALA B 1 66 ? 5.605 -16.406 3.506 1 98 66 ALA B N 1
ATOM 2374 C CA . ALA B 1 66 ? 6.441 -15.508 2.725 1 98 66 ALA B CA 1
ATOM 2375 C C . ALA B 1 66 ? 7.773 -15.242 3.424 1 98 66 ALA B C 1
ATOM 2377 O O . ALA B 1 66 ? 8.836 -15.312 2.799 1 98 66 ALA B O 1
ATOM 2378 N N . LEU B 1 67 ? 7.699 -14.977 4.703 1 97.62 67 LEU B N 1
ATOM 2379 C CA . LEU B 1 67 ? 8.898 -14.656 5.469 1 97.62 67 LEU B CA 1
ATOM 2380 C C . LEU B 1 67 ? 9.828 -15.859 5.547 1 97.62 67 LEU B C 1
ATOM 2382 O O . LEU B 1 67 ? 11.055 -15.711 5.465 1 97.62 67 LEU B O 1
ATOM 2386 N N . ARG B 1 68 ? 9.258 -17.016 5.68 1 96.5 68 ARG B N 1
ATOM 2387 C CA . ARG B 1 68 ? 10.078 -18.234 5.684 1 96.5 68 ARG B CA 1
ATOM 2388 C C . ARG B 1 68 ? 10.758 -18.438 4.332 1 96.5 68 ARG B C 1
ATOM 2390 O O . ARG B 1 68 ? 11.938 -18.781 4.273 1 96.5 68 ARG B O 1
ATOM 2397 N N . MET B 1 69 ? 10.039 -18.219 3.279 1 96.69 69 MET B N 1
ATOM 2398 C CA . MET B 1 69 ? 10.617 -18.359 1.942 1 96.69 69 MET B CA 1
ATOM 2399 C C . MET B 1 69 ? 11.75 -17.359 1.735 1 96.69 69 MET B C 1
ATOM 2401 O O . MET B 1 69 ? 12.812 -17.719 1.232 1 96.69 69 MET B O 1
ATOM 2405 N N . ILE B 1 70 ? 11.461 -16.109 2.113 1 96.44 70 ILE B N 1
ATOM 2406 C CA . ILE B 1 70 ? 12.461 -15.062 1.958 1 96.44 70 ILE B CA 1
ATOM 2407 C C . ILE B 1 70 ? 13.711 -15.43 2.752 1 96.44 70 ILE B C 1
ATOM 2409 O O . ILE B 1 70 ? 14.836 -15.305 2.246 1 96.44 70 ILE B O 1
ATOM 2413 N N . GLY B 1 71 ? 13.555 -15.883 3.986 1 95.44 71 GLY B N 1
ATOM 2414 C CA . GLY B 1 71 ? 14.68 -16.281 4.809 1 95.44 71 GLY B CA 1
ATOM 2415 C C . GLY B 1 71 ? 15.469 -17.438 4.227 1 95.44 71 GLY B C 1
ATOM 2416 O O . GLY B 1 71 ? 16.703 -17.422 4.223 1 95.44 71 GLY B O 1
ATOM 2417 N N . GLN B 1 72 ? 14.805 -18.422 3.666 1 94.19 72 GLN B N 1
ATOM 2418 C CA . GLN B 1 72 ? 15.422 -19.656 3.188 1 94.19 72 GLN B CA 1
ATOM 2419 C C . GLN B 1 72 ? 16.047 -19.453 1.809 1 94.19 72 GLN B C 1
ATOM 2421 O O . GLN B 1 72 ? 17.141 -19.969 1.537 1 94.19 72 GLN B O 1
ATOM 2426 N N . GLU B 1 73 ? 15.422 -18.688 0.961 1 94.19 73 GLU B N 1
ATOM 2427 C CA . GLU B 1 73 ? 15.844 -18.625 -0.435 1 94.19 73 GLU B CA 1
ATOM 2428 C C . GLU B 1 73 ? 16.719 -17.406 -0.695 1 94.19 73 GLU B C 1
ATOM 2430 O O . GLU B 1 73 ? 17.547 -17.422 -1.602 1 94.19 73 GLU B O 1
ATOM 2435 N N . ILE B 1 74 ? 16.5 -16.359 -0.045 1 92.69 74 ILE B N 1
ATOM 2436 C CA . ILE B 1 74 ? 17.234 -15.125 -0.269 1 92.69 74 ILE B CA 1
ATOM 2437 C C . ILE B 1 74 ? 18.266 -14.93 0.837 1 92.69 74 ILE B C 1
ATOM 2439 O O . ILE B 1 74 ? 19.422 -14.609 0.563 1 92.69 74 ILE B O 1
ATOM 2443 N N . GLY B 1 75 ? 17.922 -15.234 2.047 1 88.44 75 GLY B N 1
ATOM 2444 C CA . GLY B 1 75 ? 18.844 -15.117 3.162 1 88.44 75 GLY B CA 1
ATOM 2445 C C . GLY B 1 75 ? 18.359 -14.188 4.254 1 88.44 75 GLY B C 1
ATOM 2446 O O . GLY B 1 75 ? 17.938 -13.062 3.969 1 88.44 75 GLY B O 1
ATOM 2447 N N . ASP B 1 76 ? 18.516 -14.703 5.461 1 82 76 ASP B N 1
ATOM 2448 C CA . ASP B 1 76 ? 18.141 -13.891 6.613 1 82 76 ASP B CA 1
ATOM 2449 C C . ASP B 1 76 ? 19.172 -12.781 6.855 1 82 76 ASP B C 1
ATOM 2451 O O . ASP B 1 76 ? 20.375 -13.031 6.828 1 82 76 ASP B O 1
ATOM 2455 N N . GLY B 1 77 ? 18.781 -11.586 7.062 1 83.75 77 GLY B N 1
ATOM 2456 C CA . GLY B 1 77 ? 19.672 -10.492 7.402 1 83.75 77 GLY B CA 1
ATOM 2457 C C . GLY B 1 77 ? 20.469 -9.984 6.219 1 83.75 77 GLY B C 1
ATOM 2458 O O . GLY B 1 77 ? 21.344 -9.125 6.375 1 83.75 77 GLY B O 1
ATOM 2459 N N . GLU B 1 78 ? 20.141 -10.406 5.012 1 89 78 GLU B N 1
ATOM 2460 C CA . GLU B 1 78 ? 20.906 -10.023 3.83 1 89 78 GLU B CA 1
ATOM 2461 C C . GLU B 1 78 ? 20.281 -8.805 3.146 1 89 78 GLU B C 1
ATOM 2463 O O . GLU B 1 78 ? 20.953 -8.109 2.387 1 89 78 GLU B O 1
ATOM 2468 N N . LEU B 1 79 ? 19.172 -8.555 3.506 1 97.81 79 LEU B N 1
ATOM 2469 C CA . LEU B 1 79 ? 18.453 -7.477 2.838 1 97.81 79 LEU B CA 1
ATOM 2470 C C . LEU B 1 79 ? 18.609 -6.164 3.602 1 97.81 79 LEU B C 1
ATOM 2472 O O . LEU B 1 79 ? 18.594 -6.152 4.832 1 97.81 79 LEU B O 1
ATOM 2476 N N . ASP B 1 80 ? 18.734 -5.113 2.846 1 98.38 80 ASP B N 1
ATOM 2477 C CA . ASP B 1 80 ? 18.844 -3.789 3.447 1 98.38 80 ASP B CA 1
ATOM 2478 C C . ASP B 1 80 ? 17.531 -3.023 3.344 1 98.38 80 ASP B C 1
ATOM 2480 O O . ASP B 1 80 ? 17.297 -2.076 4.098 1 98.38 80 ASP B O 1
ATOM 2484 N N . ALA B 1 81 ? 16.688 -3.416 2.4 1 98.62 81 ALA B N 1
ATOM 2485 C CA . ALA B 1 81 ? 15.414 -2.727 2.207 1 98.62 81 ALA B CA 1
ATOM 2486 C C . ALA B 1 81 ? 14.445 -3.584 1.404 1 98.62 81 ALA B C 1
ATOM 2488 O O . ALA B 1 81 ? 14.852 -4.539 0.74 1 98.62 81 ALA B O 1
ATOM 2489 N N . ILE B 1 82 ? 13.219 -3.303 1.517 1 98.75 82 ILE B N 1
ATOM 2490 C CA . ILE B 1 82 ? 12.141 -3.848 0.701 1 98.75 82 ILE B CA 1
ATOM 2491 C C . ILE B 1 82 ? 11.617 -2.77 -0.245 1 98.75 82 ILE B C 1
ATOM 2493 O O . ILE B 1 82 ? 11.391 -1.63 0.167 1 98.75 82 ILE B O 1
ATOM 2497 N N . ALA B 1 83 ? 11.508 -3.084 -1.47 1 98.25 83 ALA B N 1
ATOM 2498 C CA . ALA B 1 83 ? 10.938 -2.16 -2.447 1 98.25 83 ALA B CA 1
ATOM 2499 C C . ALA B 1 83 ? 9.555 -2.617 -2.895 1 98.25 83 ALA B C 1
ATOM 2501 O O . ALA B 1 83 ? 9.391 -3.748 -3.361 1 98.25 83 ALA B O 1
ATOM 2502 N N . ALA B 1 84 ? 8.617 -1.742 -2.701 1 98.19 84 ALA B N 1
ATOM 2503 C CA . ALA B 1 84 ? 7.258 -1.974 -3.186 1 98.19 84 ALA B CA 1
ATOM 2504 C C . ALA B 1 84 ? 7.07 -1.399 -4.586 1 98.19 84 ALA B C 1
ATOM 2506 O O . ALA B 1 84 ? 7.094 -0.18 -4.773 1 98.19 84 ALA B O 1
ATOM 2507 N N . ALA B 1 85 ? 6.891 -2.301 -5.535 1 96.12 85 ALA B N 1
ATOM 2508 C CA . ALA B 1 85 ? 6.504 -1.825 -6.859 1 96.12 85 ALA B CA 1
ATOM 2509 C C . ALA B 1 85 ? 5.09 -1.258 -6.852 1 96.12 85 ALA B C 1
ATOM 2511 O O . ALA B 1 85 ? 4.188 -1.832 -6.238 1 96.12 85 ALA B O 1
ATOM 2512 N N . GLU B 1 86 ? 4.934 -0.131 -7.477 1 95.44 86 GLU B N 1
ATOM 2513 C CA . GLU B 1 86 ? 3.607 0.469 -7.578 1 95.44 86 GLU B CA 1
ATOM 2514 C C . GLU B 1 86 ? 2.578 -0.547 -8.07 1 95.44 86 GLU B C 1
ATOM 2516 O O . GLU B 1 86 ? 2.742 -1.139 -9.133 1 95.44 86 GLU B O 1
ATOM 2521 N N . GLY B 1 87 ? 1.501 -0.705 -7.223 1 93.31 87 GLY B N 1
ATOM 2522 C CA . GLY B 1 87 ? 0.468 -1.663 -7.582 1 93.31 87 GLY B CA 1
ATOM 2523 C C . GLY B 1 87 ? -0.074 -2.43 -6.391 1 93.31 87 GLY B C 1
ATOM 2524 O O . GLY B 1 87 ? 0.007 -1.961 -5.254 1 93.31 87 GLY B O 1
ATOM 2525 N N . ALA B 1 88 ? -0.596 -3.602 -6.723 1 93.75 88 ALA B N 1
ATOM 2526 C CA . ALA B 1 88 ? -1.373 -4.363 -5.75 1 93.75 88 ALA B CA 1
ATOM 2527 C C . ALA B 1 88 ? -0.465 -5 -4.699 1 93.75 88 ALA B C 1
ATOM 2529 O O . ALA B 1 88 ? -0.938 -5.465 -3.66 1 93.75 88 ALA B O 1
ATOM 2530 N N . GLY B 1 89 ? 0.781 -5.016 -4.875 1 95.88 89 GLY B N 1
ATOM 2531 C CA . GLY B 1 89 ? 1.713 -5.656 -3.961 1 95.88 89 GLY B CA 1
ATOM 2532 C C . GLY B 1 89 ? 2.154 -4.754 -2.826 1 95.88 89 GLY B C 1
ATOM 2533 O O . GLY B 1 89 ? 2.791 -5.211 -1.875 1 95.88 89 GLY B O 1
ATOM 2534 N N . VAL B 1 90 ? 1.737 -3.502 -2.822 1 98.12 90 VAL B N 1
ATOM 2535 C CA . VAL B 1 90 ? 2.232 -2.49 -1.895 1 98.12 90 VAL B CA 1
ATOM 2536 C C . VAL B 1 90 ? 1.892 -2.891 -0.461 1 98.12 90 VAL B C 1
ATOM 2538 O O . VAL B 1 90 ? 2.752 -2.859 0.421 1 98.12 90 VAL B O 1
ATOM 2541 N N . PRO B 1 91 ? 0.689 -3.352 -0.167 1 98.62 91 PRO B N 1
ATOM 2542 C CA . PRO B 1 91 ? 0.408 -3.746 1.216 1 98.62 91 PRO B CA 1
ATOM 2543 C C . PRO B 1 91 ? 1.291 -4.898 1.69 1 98.62 91 PRO B C 1
ATOM 2545 O O . PRO B 1 91 ? 1.768 -4.887 2.828 1 98.62 91 PRO B O 1
ATOM 2548 N N . TRP B 1 92 ? 1.514 -5.863 0.839 1 98.56 92 TRP B N 1
ATOM 2549 C CA . TRP B 1 92 ? 2.354 -7 1.198 1 98.56 92 TRP B CA 1
ATOM 2550 C C . TRP B 1 92 ? 3.793 -6.562 1.44 1 98.56 92 TRP B C 1
ATOM 2552 O O . TRP B 1 92 ? 4.434 -7.004 2.398 1 98.56 92 TRP B O 1
ATOM 2562 N N . ALA B 1 93 ? 4.27 -5.699 0.568 1 98.75 93 ALA B N 1
ATOM 2563 C CA . ALA B 1 93 ? 5.613 -5.16 0.749 1 98.75 93 ALA B CA 1
ATOM 2564 C C . ALA B 1 93 ? 5.742 -4.441 2.088 1 98.75 93 ALA B C 1
ATOM 2566 O O . ALA B 1 93 ? 6.746 -4.59 2.787 1 98.75 93 ALA B O 1
ATOM 2567 N N . ALA B 1 94 ? 4.73 -3.646 2.43 1 98.81 94 ALA B N 1
ATOM 2568 C CA . ALA B 1 94 ? 4.73 -2.906 3.688 1 98.81 94 ALA B CA 1
ATOM 2569 C C . ALA B 1 94 ? 4.766 -3.854 4.883 1 98.81 94 ALA B C 1
ATOM 2571 O O . ALA B 1 94 ? 5.516 -3.631 5.836 1 98.81 94 ALA B O 1
ATOM 2572 N N . LEU B 1 95 ? 3.988 -4.883 4.848 1 98.88 95 LEU B N 1
ATOM 2573 C CA . LEU B 1 95 ? 3.916 -5.844 5.945 1 98.88 95 LEU B CA 1
ATOM 2574 C C . LEU B 1 95 ? 5.223 -6.621 6.074 1 98.88 95 LEU B C 1
ATOM 2576 O O . LEU B 1 95 ? 5.699 -6.859 7.188 1 98.88 95 LEU B O 1
ATOM 2580 N N . ILE B 1 96 ? 5.797 -7.012 4.926 1 98.69 96 ILE B N 1
ATOM 2581 C CA . ILE B 1 96 ? 7.066 -7.734 4.934 1 98.69 96 ILE B CA 1
ATOM 2582 C C . ILE B 1 96 ? 8.164 -6.84 5.512 1 98.69 96 ILE B C 1
ATOM 2584 O O . ILE B 1 96 ? 8.938 -7.273 6.371 1 98.69 96 ILE B O 1
ATOM 2588 N N . ALA B 1 97 ? 8.227 -5.602 5.043 1 98.75 97 ALA B N 1
ATOM 2589 C CA . ALA B 1 97 ? 9.219 -4.656 5.551 1 98.75 97 ALA B CA 1
ATOM 2590 C C . ALA B 1 97 ? 9.078 -4.469 7.059 1 98.75 97 ALA B C 1
ATOM 2592 O O . ALA B 1 97 ? 10.078 -4.383 7.777 1 98.75 97 ALA B O 1
ATOM 2593 N N . ASP B 1 98 ? 7.859 -4.398 7.457 1 98.62 98 ASP B N 1
ATOM 2594 C CA . ASP B 1 98 ? 7.574 -4.191 8.875 1 98.62 98 ASP B CA 1
ATOM 2595 C C . ASP B 1 98 ? 8.047 -5.383 9.711 1 98.62 98 ASP B C 1
ATOM 2597 O O . ASP B 1 98 ? 8.703 -5.203 10.734 1 98.62 98 ASP B O 1
ATOM 2601 N N . ARG B 1 99 ? 7.754 -6.602 9.273 1 98.12 99 ARG B N 1
ATOM 2602 C CA . ARG B 1 99 ? 8.133 -7.805 10.008 1 98.12 99 ARG B CA 1
ATOM 2603 C C . ARG B 1 99 ? 9.648 -7.973 10.039 1 98.12 99 ARG B C 1
ATOM 2605 O O . ARG B 1 99 ? 10.203 -8.469 11.023 1 98.12 99 ARG B O 1
ATOM 2612 N N . LEU B 1 100 ? 10.297 -7.559 8.984 1 98 100 LEU B N 1
ATOM 2613 C CA . LEU B 1 100 ? 11.742 -7.715 8.891 1 98 100 LEU B CA 1
ATOM 2614 C C . LEU B 1 100 ? 12.461 -6.504 9.477 1 98 100 LEU B C 1
ATOM 2616 O O . LEU B 1 100 ? 13.688 -6.473 9.531 1 98 100 LEU B O 1
ATOM 2620 N N . GLU B 1 101 ? 11.68 -5.516 9.859 1 97.81 101 GLU B N 1
ATOM 2621 C CA . GLU B 1 101 ? 12.211 -4.266 10.398 1 97.81 101 GLU B CA 1
ATOM 2622 C C . GLU B 1 101 ? 13.219 -3.637 9.438 1 97.81 101 GLU B C 1
ATOM 2624 O O . GLU B 1 101 ? 14.312 -3.252 9.836 1 97.81 101 GLU B O 1
ATOM 2629 N N . LEU B 1 102 ? 12.836 -3.553 8.203 1 98.56 102 LEU B N 1
ATOM 2630 C CA . LEU B 1 102 ? 13.672 -2.982 7.148 1 98.56 102 LEU B CA 1
ATOM 2631 C C . LEU B 1 102 ? 13.016 -1.749 6.539 1 98.56 102 LEU B C 1
ATOM 2633 O O . LEU B 1 102 ? 11.789 -1.594 6.605 1 98.56 102 LEU B O 1
ATOM 2637 N N . PRO B 1 103 ? 13.82 -0.846 5.973 1 98.62 103 PRO B N 1
ATOM 2638 C CA . PRO B 1 103 ? 13.266 0.269 5.199 1 98.62 103 PRO B CA 1
ATOM 2639 C C . PRO B 1 103 ? 12.336 -0.193 4.082 1 98.62 103 PRO B C 1
ATOM 2641 O O . PRO B 1 103 ? 12.594 -1.215 3.441 1 98.62 103 PRO B O 1
ATOM 2644 N N . LEU B 1 104 ? 11.25 0.5 3.92 1 98.81 104 LEU B N 1
ATOM 2645 C CA . LEU B 1 104 ? 10.367 0.331 2.777 1 98.81 104 LEU B CA 1
ATOM 2646 C C . LEU B 1 104 ? 10.531 1.476 1.783 1 98.81 104 LEU B C 1
ATOM 2648 O O . LEU B 1 104 ? 10.508 2.646 2.168 1 98.81 104 LEU B O 1
ATOM 2652 N N . VAL B 1 105 ? 10.703 1.131 0.532 1 98.06 105 VAL B N 1
ATOM 2653 C CA . VAL B 1 105 ? 10.805 2.115 -0.54 1 98.06 105 VAL B CA 1
ATOM 2654 C C . VAL B 1 105 ? 9.742 1.837 -1.601 1 98.06 105 VAL B C 1
ATOM 2656 O O . VAL B 1 105 ? 9.344 0.688 -1.798 1 98.06 105 VAL B O 1
ATOM 2659 N N . PHE B 1 106 ? 9.258 2.914 -2.188 1 98 106 PHE B N 1
ATOM 2660 C CA . PHE B 1 106 ? 8.219 2.812 -3.209 1 98 106 PHE B CA 1
ATOM 2661 C C . PHE B 1 106 ? 8.773 3.154 -4.586 1 98 106 PHE B C 1
ATOM 2663 O O . PHE B 1 106 ? 9.5 4.141 -4.738 1 98 106 PHE B O 1
ATOM 2670 N N . VAL B 1 107 ? 8.453 2.273 -5.57 1 96.81 107 VAL B N 1
ATOM 2671 C CA . VAL B 1 107 ? 8.906 2.512 -6.934 1 96.81 107 VAL B CA 1
ATOM 2672 C C . VAL B 1 107 ? 7.703 2.77 -7.84 1 96.81 107 VAL B C 1
ATOM 2674 O O . VAL B 1 107 ? 6.859 1.892 -8.023 1 96.81 107 VAL B O 1
ATOM 2677 N N . ARG B 1 108 ? 7.711 3.928 -8.438 1 94.88 108 ARG B N 1
ATOM 2678 C CA . ARG B 1 108 ? 6.637 4.316 -9.344 1 94.88 108 ARG B CA 1
ATOM 2679 C C . ARG B 1 108 ? 6.781 3.621 -10.695 1 94.88 108 ARG B C 1
ATOM 2681 O O . ARG B 1 108 ? 7.895 3.32 -11.133 1 94.88 108 ARG B O 1
ATOM 2688 N N . LYS B 1 109 ? 5.613 3.48 -11.25 1 90.25 109 LYS B N 1
ATOM 2689 C CA . LYS B 1 109 ? 5.613 2.932 -12.602 1 90.25 109 LYS B CA 1
ATOM 2690 C C . LYS B 1 109 ? 6.27 3.893 -13.586 1 90.25 109 LYS B C 1
ATOM 2692 O O . LYS B 1 109 ? 7 3.469 -14.484 1 90.25 109 LYS B O 1
ATOM 2697 N N . GLU B 1 110 ? 5.945 5.102 -13.469 1 89.38 110 GLU B N 1
ATOM 2698 C CA . GLU B 1 110 ? 6.484 6.18 -14.297 1 89.38 110 GLU B CA 1
ATOM 2699 C C . GLU B 1 110 ? 6.82 7.406 -13.445 1 89.38 110 GLU B C 1
ATOM 2701 O O . GLU B 1 110 ? 6.238 7.605 -12.375 1 89.38 110 GLU B O 1
ATOM 2706 N N . ALA B 1 111 ? 7.773 8.086 -14.016 1 87.44 111 ALA B N 1
ATOM 2707 C CA . ALA B 1 111 ? 8.094 9.344 -13.344 1 87.44 111 ALA B CA 1
ATOM 2708 C C . ALA B 1 111 ? 6.93 10.328 -13.438 1 87.44 111 ALA B C 1
ATOM 2710 O O . ALA B 1 111 ? 6.117 10.258 -14.359 1 87.44 111 ALA B O 1
ATOM 2711 N N . PRO B 1 112 ? 6.922 11.242 -12.359 1 80.75 112 PRO B N 1
ATOM 2712 C CA . PRO B 1 112 ? 5.906 12.289 -12.477 1 80.75 112 PRO B CA 1
ATOM 2713 C C . PRO B 1 112 ? 6.059 13.117 -13.75 1 80.75 112 PRO B C 1
ATOM 2715 O O . PRO B 1 112 ? 7.156 13.203 -14.305 1 80.75 112 PRO B O 1
ATOM 2718 N N . GLU B 1 113 ? 4.934 13.57 -14.148 1 76.75 113 GLU B N 1
ATOM 2719 C CA . GLU B 1 113 ? 4.93 14.375 -15.375 1 76.75 113 GLU B CA 1
ATOM 2720 C C . GLU B 1 113 ? 5.965 15.492 -15.305 1 76.75 113 GLU B C 1
ATOM 2722 O O . GLU B 1 113 ? 6.07 16.188 -14.289 1 76.75 113 GLU B O 1
ATOM 2727 N N . GLY B 1 114 ? 6.676 15.711 -16.297 1 73.38 114 GLY B N 1
ATOM 2728 C CA . GLY B 1 114 ? 7.645 16.781 -16.391 1 73.38 114 GLY B CA 1
ATOM 2729 C C . GLY B 1 114 ? 9.008 16.422 -15.836 1 73.38 114 GLY B C 1
ATOM 2730 O O . GLY B 1 114 ? 9.961 17.188 -15.977 1 73.38 114 GLY B O 1
ATOM 2731 N N . LEU B 1 115 ? 8.977 15.375 -15.133 1 77.44 115 LEU B N 1
ATOM 2732 C CA . LEU B 1 115 ? 10.25 14.961 -14.547 1 77.44 115 LEU B CA 1
ATOM 2733 C C . LEU B 1 115 ? 10.781 13.711 -15.242 1 77.44 115 LEU B C 1
ATOM 2735 O O . LEU B 1 115 ? 10.016 12.945 -15.828 1 77.44 115 LEU B O 1
ATOM 2739 N N . GLN B 1 116 ? 12.156 13.75 -15.367 1 79.19 116 GLN B N 1
ATOM 2740 C CA . GLN B 1 116 ? 12.812 12.602 -15.984 1 79.19 116 GLN B CA 1
ATOM 2741 C C . GLN B 1 116 ? 13.898 12.023 -15.078 1 79.19 116 GLN B C 1
ATOM 2743 O O . GLN B 1 116 ? 14.414 12.727 -14.203 1 79.19 116 GLN B O 1
ATOM 2748 N N . GLY B 1 117 ? 14.055 10.742 -15.219 1 81.69 117 GLY B N 1
ATOM 2749 C CA . GLY B 1 117 ? 15.141 10.109 -14.484 1 81.69 117 GLY B CA 1
ATOM 2750 C C . GLY B 1 117 ? 14.656 9.141 -13.422 1 81.69 117 GLY B C 1
ATOM 2751 O O . GLY B 1 117 ? 13.555 9.289 -12.891 1 81.69 117 GLY B O 1
ATOM 2752 N N . TYR B 1 118 ? 15.555 8.172 -13.172 1 82.44 118 TYR B N 1
ATOM 2753 C CA . TYR B 1 118 ? 15.227 7.07 -12.281 1 82.44 118 TYR B CA 1
ATOM 2754 C C . TYR B 1 118 ? 14.977 7.574 -10.859 1 82.44 118 TYR B C 1
ATOM 2756 O O . TYR B 1 118 ? 14.188 6.988 -10.117 1 82.44 118 TYR B O 1
ATOM 2764 N N . LYS B 1 119 ? 15.539 8.688 -10.547 1 86 119 LYS B N 1
ATOM 2765 C CA . LYS B 1 119 ? 15.453 9.203 -9.18 1 86 119 LYS B CA 1
ATOM 2766 C C . LYS B 1 119 ? 14.031 9.633 -8.844 1 86 119 LYS B C 1
ATOM 2768 O O . LYS B 1 119 ? 13.609 9.547 -7.688 1 86 119 LYS B O 1
ATOM 2773 N N . HIS B 1 120 ? 13.352 9.977 -9.875 1 88.12 120 HIS B N 1
ATOM 2774 C CA . HIS B 1 120 ? 12 10.477 -9.664 1 88.12 120 HIS B CA 1
ATOM 2775 C C . HIS B 1 120 ? 10.992 9.328 -9.617 1 88.12 120 HIS B C 1
ATOM 2777 O O . HIS B 1 120 ? 9.812 9.539 -9.352 1 88.12 120 HIS B O 1
ATOM 2783 N N . ARG B 1 121 ? 11.492 8.156 -9.766 1 94.25 121 ARG B N 1
ATOM 2784 C CA . ARG B 1 121 ? 10.617 6.988 -9.711 1 94.25 121 ARG B CA 1
ATOM 2785 C C . ARG B 1 121 ? 10.719 6.289 -8.359 1 94.25 121 ARG B C 1
ATOM 2787 O O . ARG B 1 121 ? 9.945 5.383 -8.062 1 94.25 121 ARG B O 1
ATOM 2794 N N . ILE B 1 122 ? 11.695 6.719 -7.57 1 95.88 122 ILE B N 1
ATOM 2795 C CA . ILE B 1 122 ? 11.906 6.098 -6.266 1 95.88 122 ILE B CA 1
ATOM 2796 C C . ILE B 1 122 ? 11.445 7.051 -5.164 1 95.88 122 ILE B C 1
ATOM 2798 O O . ILE B 1 122 ? 11.844 8.219 -5.141 1 95.88 122 ILE B O 1
ATOM 2802 N N . GLU B 1 123 ? 10.578 6.609 -4.32 1 95.5 123 GLU B N 1
ATOM 2803 C CA . GLU B 1 123 ? 10.18 7.348 -3.125 1 95.5 123 GLU B CA 1
ATOM 2804 C C . GLU B 1 123 ? 10.633 6.625 -1.858 1 95.5 123 GLU B C 1
ATOM 2806 O O . GLU B 1 123 ? 10.25 5.477 -1.623 1 95.5 123 GLU B O 1
ATOM 2811 N N . GLY B 1 124 ? 11.305 7.293 -1.028 1 95.44 124 GLY B N 1
ATOM 2812 C CA . GLY B 1 124 ? 11.938 6.695 0.139 1 95.44 124 GLY B CA 1
ATOM 2813 C C . GLY B 1 124 ? 13.453 6.715 0.076 1 95.44 124 GLY B C 1
ATOM 2814 O O . GLY B 1 124 ? 14.031 7.34 -0.812 1 95.44 124 GLY B O 1
ATOM 2815 N N . ARG B 1 125 ? 14.047 6.055 1.049 1 95.19 125 ARG B N 1
ATOM 2816 C CA . ARG B 1 125 ? 15.5 6.074 1.177 1 95.19 125 ARG B CA 1
ATOM 2817 C C . ARG B 1 125 ? 16.109 4.801 0.605 1 95.19 125 ARG B C 1
ATOM 2819 O O . ARG B 1 125 ? 15.703 3.693 0.958 1 95.19 125 ARG B O 1
ATOM 2826 N N . VAL B 1 126 ? 17.047 4.969 -0.302 1 95.38 126 VAL B N 1
ATOM 2827 C CA . VAL B 1 126 ? 17.906 3.885 -0.747 1 95.38 126 VAL B CA 1
ATOM 2828 C C . VAL B 1 126 ? 19.359 4.367 -0.781 1 95.38 126 VAL B C 1
ATOM 2830 O O . VAL B 1 126 ? 19.625 5.562 -0.944 1 95.38 126 VAL B O 1
ATOM 2833 N N . GLU B 1 127 ? 20.219 3.469 -0.593 1 96.81 127 GLU B N 1
ATOM 2834 C CA . GLU B 1 127 ? 21.656 3.768 -0.66 1 96.81 127 GLU B CA 1
ATOM 2835 C C . GLU B 1 127 ? 22.375 2.82 -1.615 1 96.81 127 GLU B C 1
ATOM 2837 O O . GLU B 1 127 ? 22 1.651 -1.737 1 96.81 127 GLU B O 1
ATOM 2842 N N . PRO B 1 128 ? 23.453 3.422 -2.297 1 97.56 128 PRO B N 1
ATOM 2843 C CA . PRO B 1 128 ? 24.25 2.514 -3.123 1 97.56 128 PRO B CA 1
ATOM 2844 C C . PRO B 1 128 ? 24.797 1.321 -2.334 1 97.56 128 PRO B C 1
ATOM 2846 O O . PRO B 1 128 ? 25.234 1.479 -1.192 1 97.56 128 PRO B O 1
ATOM 2849 N N . GLY B 1 129 ? 24.672 0.157 -2.977 1 97.75 129 GLY B N 1
ATOM 2850 C CA . GLY B 1 129 ? 25.188 -1.043 -2.344 1 97.75 129 GLY B CA 1
ATOM 2851 C C . GLY B 1 129 ? 24.141 -1.813 -1.565 1 97.75 129 GLY B C 1
ATOM 2852 O O . GLY B 1 129 ? 24.344 -2.982 -1.229 1 97.75 129 GLY B O 1
ATOM 2853 N N . TRP B 1 130 ? 23.016 -1.176 -1.266 1 98.12 130 TRP B N 1
ATOM 2854 C CA . TRP B 1 130 ? 21.953 -1.855 -0.528 1 98.12 130 TRP B CA 1
ATOM 2855 C C . TRP B 1 130 ? 21.406 -3.039 -1.321 1 98.12 130 TRP B C 1
ATOM 2857 O O . TRP B 1 130 ? 21.188 -2.938 -2.531 1 98.12 130 TRP B O 1
ATOM 2867 N N . ARG B 1 131 ? 21.297 -4.141 -0.681 1 98.06 131 ARG B N 1
ATOM 2868 C CA . ARG B 1 131 ? 20.547 -5.27 -1.222 1 98.06 131 ARG B CA 1
ATOM 2869 C C . ARG B 1 131 ? 19.047 -5.074 -1.024 1 98.06 131 ARG B C 1
ATOM 2871 O O . ARG B 1 131 ? 18.562 -5.055 0.109 1 98.06 131 ARG B O 1
ATOM 2878 N N . VAL B 1 132 ? 18.328 -4.965 -2.133 1 97.94 132 VAL B N 1
ATOM 2879 C CA . VAL B 1 132 ? 16.922 -4.605 -2.074 1 97.94 132 VAL B CA 1
ATOM 2880 C C . VAL B 1 132 ? 16.078 -5.727 -2.672 1 97.94 132 VAL B C 1
ATOM 2882 O O . VAL B 1 132 ? 16.375 -6.227 -3.758 1 97.94 132 VAL B O 1
ATOM 2885 N N . LEU B 1 133 ? 15.109 -6.164 -1.961 1 98.06 133 LEU B N 1
ATOM 2886 C CA . LEU B 1 133 ? 14.125 -7.121 -2.461 1 98.06 133 LEU B CA 1
ATOM 2887 C C . LEU B 1 133 ? 12.922 -6.406 -3.064 1 98.06 133 LEU B C 1
ATOM 2889 O O . LEU B 1 133 ? 12.25 -5.629 -2.381 1 98.06 133 LEU B O 1
ATOM 2893 N N . LEU B 1 134 ? 12.719 -6.648 -4.309 1 96.81 134 LEU B N 1
ATOM 2894 C CA . LEU B 1 134 ? 11.523 -6.129 -4.973 1 96.81 134 LEU B CA 1
ATOM 2895 C C . LEU B 1 134 ? 10.312 -7.012 -4.691 1 96.81 134 LEU B C 1
ATOM 2897 O O . LEU B 1 134 ? 10.398 -8.242 -4.793 1 96.81 134 LEU B O 1
ATOM 2901 N N . VAL B 1 135 ? 9.172 -6.371 -4.312 1 97.19 135 VAL B N 1
ATOM 2902 C CA . VAL B 1 135 ? 7.969 -7.117 -3.947 1 97.19 135 VAL B CA 1
ATOM 2903 C C . VAL B 1 135 ? 6.797 -6.668 -4.816 1 97.19 135 VAL B C 1
ATOM 2905 O O . VAL B 1 135 ? 6.543 -5.469 -4.953 1 97.19 135 VAL B O 1
ATOM 2908 N N . GLU B 1 136 ? 6.141 -7.605 -5.363 1 94.25 136 GLU B N 1
ATOM 2909 C CA . GLU B 1 136 ? 4.891 -7.441 -6.105 1 94.25 136 GLU B CA 1
ATOM 2910 C C . GLU B 1 136 ? 3.865 -8.492 -5.691 1 94.25 136 GLU B C 1
ATOM 2912 O O . GLU B 1 136 ? 4.133 -9.32 -4.824 1 94.25 136 GLU B O 1
ATOM 2917 N N . GLN B 1 137 ? 2.678 -8.352 -6.27 1 93.25 137 GLN B N 1
ATOM 2918 C CA . GLN B 1 137 ? 1.67 -9.328 -5.871 1 93.25 137 GLN B CA 1
ATOM 2919 C C . GLN B 1 137 ? 1.57 -10.461 -6.887 1 93.25 137 GLN B C 1
ATOM 2921 O O . GLN B 1 137 ? 1.632 -11.633 -6.52 1 93.25 137 GLN B O 1
ATOM 2926 N N . ILE B 1 138 ? 1.37 -10.102 -8.125 1 88.62 138 ILE B N 1
ATOM 2927 C CA . ILE B 1 138 ? 1.14 -11.102 -9.156 1 88.62 138 ILE B CA 1
ATOM 2928 C C . ILE B 1 138 ? 2.113 -10.883 -10.312 1 88.62 138 ILE B C 1
ATOM 2930 O O . ILE B 1 138 ? 2.369 -9.742 -10.711 1 88.62 138 ILE B O 1
ATOM 2934 N N . ALA B 1 139 ? 2.674 -11.953 -10.75 1 84.25 139 ALA B N 1
ATOM 2935 C CA . ALA B 1 139 ? 3.486 -11.938 -11.961 1 84.25 139 ALA B CA 1
ATOM 2936 C C . ALA B 1 139 ? 2.881 -12.828 -13.039 1 84.25 139 ALA B C 1
ATOM 2938 O O . ALA B 1 139 ? 2.666 -14.023 -12.82 1 84.25 139 ALA B O 1
ATOM 2939 N N . ALA B 1 140 ? 2.559 -12.195 -14.125 1 76.06 140 ALA B N 1
ATOM 2940 C CA . ALA B 1 140 ? 2.082 -12.984 -15.258 1 76.06 140 ALA B CA 1
ATOM 2941 C C . ALA B 1 140 ? 3.211 -13.266 -16.25 1 76.06 140 ALA B C 1
ATOM 2943 O O . ALA B 1 140 ? 3.977 -14.211 -16.062 1 76.06 140 ALA B O 1
ATOM 2944 N N . ASP B 1 141 ? 3.477 -12.289 -17.172 1 63.38 141 ASP B N 1
ATOM 2945 C CA . ASP B 1 141 ? 4.52 -12.531 -18.156 1 63.38 141 ASP B CA 1
ATOM 2946 C C . ASP B 1 141 ? 5.828 -11.859 -17.75 1 63.38 141 ASP B C 1
ATOM 2948 O O . ASP B 1 141 ? 6.867 -12.07 -18.391 1 63.38 141 ASP B O 1
ATOM 2952 N N . GLY B 1 142 ? 5.875 -11.305 -16.703 1 62.88 142 GLY B N 1
ATOM 2953 C CA . GLY B 1 142 ? 7.094 -10.727 -16.156 1 62.88 142 GLY B CA 1
ATOM 2954 C C . GLY B 1 142 ? 7.562 -9.5 -16.922 1 62.88 142 GLY B C 1
ATOM 2955 O O . GLY B 1 142 ? 8.5 -8.82 -16.5 1 62.88 142 GLY B O 1
ATOM 2956 N N . HIS B 1 143 ? 6.969 -9.227 -18.062 1 60.09 143 HIS B N 1
ATOM 2957 C CA . HIS B 1 143 ? 7.473 -8.164 -18.938 1 60.09 143 HIS B CA 1
ATOM 2958 C C . HIS B 1 143 ? 7.488 -6.828 -18.203 1 60.09 143 HIS B C 1
ATOM 2960 O O . HIS B 1 143 ? 8.43 -6.043 -18.359 1 60.09 143 HIS B O 1
ATOM 2966 N N . ARG B 1 144 ? 6.598 -6.691 -17.266 1 63.97 144 ARG B N 1
ATOM 2967 C CA . ARG B 1 144 ? 6.488 -5.355 -16.703 1 63.97 144 ARG B CA 1
ATOM 2968 C C . ARG B 1 144 ? 7.227 -5.266 -15.367 1 63.97 144 ARG B C 1
ATOM 2970 O O . ARG B 1 144 ? 7.348 -4.188 -14.789 1 63.97 144 ARG B O 1
ATOM 2977 N N . LYS B 1 145 ? 7.965 -6.383 -15.117 1 71.19 145 LYS B N 1
ATOM 2978 C CA . LYS B 1 145 ? 8.539 -6.355 -13.773 1 71.19 145 LYS B CA 1
ATOM 2979 C C . LYS B 1 145 ? 9.906 -5.676 -13.773 1 71.19 145 LYS B C 1
ATOM 2981 O O . LYS B 1 145 ? 10.266 -4.992 -12.82 1 71.19 145 LYS B O 1
ATOM 2986 N N . ALA B 1 146 ? 10.586 -5.789 -14.898 1 76.88 146 ALA B N 1
ATOM 2987 C CA . ALA B 1 146 ? 11.914 -5.195 -15.039 1 76.88 146 ALA B CA 1
ATOM 2988 C C . ALA B 1 146 ? 11.859 -3.682 -14.859 1 76.88 146 ALA B C 1
ATOM 2990 O O . ALA B 1 146 ? 12.828 -3.068 -14.414 1 76.88 146 ALA B O 1
ATOM 2991 N N . ARG B 1 147 ? 10.734 -3.18 -15.109 1 86.25 147 ARG B N 1
ATOM 2992 C CA . ARG B 1 147 ? 10.594 -1.727 -15.07 1 86.25 147 ARG B CA 1
ATOM 2993 C C . ARG B 1 147 ? 10.781 -1.199 -13.648 1 86.25 147 ARG B C 1
ATOM 2995 O O . ARG B 1 147 ? 11.266 -0.08 -13.461 1 86.25 147 ARG B O 1
ATOM 3002 N N . PHE B 1 148 ? 10.5 -1.992 -12.695 1 92.69 148 PHE B N 1
ATOM 3003 C CA . PHE B 1 148 ? 10.578 -1.533 -11.312 1 92.69 148 PHE B CA 1
ATOM 3004 C C . PHE B 1 148 ? 11.969 -1.786 -10.742 1 92.69 148 PHE B C 1
ATOM 3006 O O . PHE B 1 148 ? 12.367 -1.151 -9.758 1 92.69 148 PHE B O 1
ATOM 3013 N N . ALA B 1 149 ? 12.68 -2.723 -11.352 1 92.56 149 ALA B N 1
ATOM 3014 C CA . ALA B 1 149 ? 14.031 -3.012 -10.883 1 92.56 149 ALA B CA 1
ATOM 3015 C C . ALA B 1 149 ? 15.023 -1.98 -11.406 1 92.56 149 ALA B C 1
ATOM 3017 O O . ALA B 1 149 ? 16 -1.656 -10.734 1 92.56 149 ALA B O 1
ATOM 3018 N N . GLN B 1 150 ? 14.766 -1.49 -12.516 1 91.69 150 GLN B N 1
ATOM 3019 C CA . GLN B 1 150 ? 15.711 -0.641 -13.227 1 91.69 150 GLN B CA 1
ATOM 3020 C C . GLN B 1 150 ? 16.031 0.618 -12.43 1 91.69 150 GLN B C 1
ATOM 3022 O O . GLN B 1 150 ? 17.203 0.969 -12.258 1 91.69 150 GLN B O 1
ATOM 3027 N N . PRO B 1 151 ? 15.016 1.374 -11.945 1 94.62 151 PRO B N 1
ATOM 3028 C CA . PRO B 1 151 ? 15.336 2.57 -11.156 1 94.62 151 PRO B CA 1
ATOM 3029 C C . PRO B 1 151 ? 16.188 2.264 -9.938 1 94.62 151 PRO B C 1
ATOM 3031 O O . PRO B 1 151 ? 17.062 3.057 -9.578 1 94.62 151 PRO B O 1
ATOM 3034 N N . LEU B 1 152 ? 16.016 1.17 -9.305 1 96.44 152 LEU B N 1
ATOM 3035 C CA . LEU B 1 152 ? 16.781 0.79 -8.117 1 96.44 152 LEU B CA 1
ATOM 3036 C C . LEU B 1 152 ? 18.219 0.456 -8.484 1 96.44 152 LEU B C 1
ATOM 3038 O O . LEU B 1 152 ? 19.156 0.86 -7.785 1 96.44 152 LEU B O 1
ATOM 3042 N N . LYS B 1 153 ? 18.375 -0.258 -9.555 1 95.25 153 LYS B N 1
ATOM 3043 C CA . LYS B 1 153 ? 19.719 -0.598 -10.016 1 95.25 153 LYS B CA 1
ATOM 3044 C C . LYS B 1 153 ? 20.5 0.653 -10.43 1 95.25 153 LYS B C 1
ATOM 3046 O O . LYS B 1 153 ? 21.688 0.78 -10.125 1 95.25 153 LYS B O 1
ATOM 3051 N N . GLU B 1 154 ? 19.812 1.503 -11.094 1 94.88 154 GLU B N 1
ATOM 3052 C CA . GLU B 1 154 ? 20.422 2.768 -11.484 1 94.88 154 GLU B CA 1
ATOM 3053 C C . GLU B 1 154 ? 20.828 3.586 -10.266 1 94.88 154 GLU B C 1
ATOM 3055 O O . GLU B 1 154 ? 21.797 4.348 -10.312 1 94.88 154 GLU B O 1
ATOM 3060 N N . ALA B 1 155 ? 20.109 3.42 -9.211 1 96.25 155 ALA B N 1
ATOM 3061 C CA . ALA B 1 155 ? 20.438 4.102 -7.961 1 96.25 155 ALA B CA 1
ATOM 3062 C C . ALA B 1 155 ? 21.609 3.424 -7.254 1 96.25 155 ALA B C 1
ATOM 3064 O O . ALA B 1 155 ? 22.031 3.861 -6.18 1 96.25 155 ALA B O 1
ATOM 3065 N N . GLY B 1 156 ? 22.094 2.334 -7.812 1 97 156 GLY B N 1
ATOM 3066 C CA . GLY B 1 156 ? 23.266 1.659 -7.289 1 97 156 GLY B CA 1
ATOM 3067 C C . GLY B 1 156 ? 22.922 0.509 -6.359 1 97 156 GLY B C 1
ATOM 3068 O O . GLY B 1 156 ? 23.812 -0.06 -5.719 1 97 156 GLY B O 1
ATOM 3069 N N . CYS B 1 157 ? 21.688 0.132 -6.246 1 97.38 157 CYS B N 1
ATOM 3070 C CA . CYS B 1 157 ? 21.281 -0.965 -5.379 1 97.38 157 CYS B CA 1
ATOM 3071 C C . CYS B 1 157 ? 21.531 -2.312 -6.043 1 97.38 157 CYS B C 1
ATOM 3073 O O . CYS B 1 157 ? 21.656 -2.391 -7.266 1 97.38 157 CYS B O 1
ATOM 3075 N N . ASP B 1 158 ? 21.688 -3.285 -5.227 1 97.12 158 ASP B N 1
ATOM 3076 C CA . ASP B 1 158 ? 21.75 -4.672 -5.676 1 97.12 158 ASP B CA 1
ATOM 3077 C C . ASP B 1 158 ? 20.359 -5.316 -5.629 1 97.12 158 ASP B C 1
ATOM 3079 O O . ASP B 1 158 ? 19.875 -5.695 -4.559 1 97.12 158 ASP B O 1
ATOM 3083 N N . VAL B 1 159 ? 19.766 -5.449 -6.797 1 95.75 159 VAL B N 1
ATOM 3084 C CA . VAL B 1 159 ? 18.438 -6.059 -6.934 1 95.75 159 VAL B CA 1
ATOM 3085 C C . VAL B 1 159 ? 18.562 -7.387 -7.676 1 95.75 159 VAL B C 1
ATOM 3087 O O . VAL B 1 159 ? 18.641 -7.414 -8.906 1 95.75 159 VAL B O 1
ATOM 3090 N N . ARG B 1 160 ? 18.469 -8.484 -6.941 1 94.56 160 ARG B N 1
ATOM 3091 C CA . ARG B 1 160 ? 18.672 -9.781 -7.578 1 94.56 160 ARG B CA 1
ATOM 3092 C C . ARG B 1 160 ? 17.484 -10.703 -7.34 1 94.56 160 ARG B C 1
ATOM 3094 O O . ARG B 1 160 ? 17.453 -11.828 -7.852 1 94.56 160 ARG B O 1
ATOM 3101 N N . ASP B 1 161 ? 16.578 -10.242 -6.52 1 94.62 161 ASP B N 1
ATOM 3102 C CA . ASP B 1 161 ? 15.422 -11.078 -6.184 1 94.62 161 ASP B CA 1
ATOM 3103 C C . ASP B 1 161 ? 14.117 -10.305 -6.328 1 94.62 161 ASP B C 1
ATOM 3105 O O . ASP B 1 161 ? 14.047 -9.125 -5.973 1 94.62 161 ASP B O 1
ATOM 3109 N N . LEU B 1 162 ? 13.164 -10.938 -6.871 1 94.31 162 LEU B N 1
ATOM 3110 C CA . LEU B 1 162 ? 11.781 -10.484 -6.953 1 94.31 162 LEU B CA 1
ATOM 3111 C C . LEU B 1 162 ? 10.844 -11.461 -6.25 1 94.31 162 LEU B C 1
ATOM 3113 O O . LEU B 1 162 ? 10.867 -12.664 -6.539 1 94.31 162 LEU B O 1
ATOM 3117 N N . PHE B 1 163 ? 10.133 -10.969 -5.293 1 95.38 163 PHE B N 1
ATOM 3118 C CA . PHE B 1 163 ? 9.156 -11.781 -4.582 1 95.38 163 PHE B CA 1
ATOM 3119 C C . PHE B 1 163 ? 7.738 -11.438 -5.039 1 95.38 163 PHE B C 1
ATOM 3121 O O . PHE B 1 163 ? 7.375 -10.258 -5.109 1 95.38 163 PHE B O 1
ATOM 3128 N N . VAL B 1 164 ? 6.93 -12.492 -5.305 1 94.56 164 VAL B N 1
ATOM 3129 C CA . VAL B 1 164 ? 5.523 -12.297 -5.637 1 94.56 164 VAL B CA 1
ATOM 3130 C C . VAL B 1 164 ? 4.664 -13.297 -4.859 1 94.56 164 VAL B C 1
ATOM 3132 O O . VAL B 1 164 ? 5.133 -14.383 -4.504 1 94.56 164 VAL B O 1
ATOM 3135 N N . LEU B 1 165 ? 3.414 -12.906 -4.594 1 95.38 165 LEU B N 1
ATOM 3136 C CA . LEU B 1 165 ? 2.465 -13.812 -3.961 1 95.38 165 LEU B CA 1
ATOM 3137 C C . LEU B 1 165 ? 2.082 -14.945 -4.91 1 95.38 165 LEU B C 1
ATOM 3139 O O . LEU B 1 165 ? 1.983 -16.109 -4.496 1 95.38 165 LEU B O 1
ATOM 3143 N N . PHE B 1 166 ? 1.913 -14.508 -6.191 1 93.31 166 PHE B N 1
ATOM 3144 C CA . PHE B 1 166 ? 1.379 -15.461 -7.16 1 93.31 166 PHE B CA 1
ATOM 3145 C C . PHE B 1 166 ? 2.051 -15.281 -8.516 1 93.31 166 PHE B C 1
ATOM 3147 O O . PHE B 1 166 ? 2.221 -14.156 -8.992 1 93.31 166 PHE B O 1
ATOM 3154 N N . GLN B 1 167 ? 2.416 -16.359 -9.055 1 88.44 167 GLN B N 1
ATOM 3155 C CA . GLN B 1 167 ? 2.959 -16.375 -10.414 1 88.44 167 GLN B CA 1
ATOM 3156 C C . GLN B 1 167 ? 2.111 -17.25 -11.336 1 88.44 167 GLN B C 1
ATOM 3158 O O . GLN B 1 167 ? 1.714 -18.359 -10.961 1 88.44 167 GLN B O 1
ATOM 3163 N N . TYR B 1 168 ? 1.704 -16.797 -12.477 1 77.44 168 TYR B N 1
ATOM 3164 C CA . TYR B 1 168 ? 0.872 -17.578 -13.391 1 77.44 168 TYR B CA 1
ATOM 3165 C C . TYR B 1 168 ? 1.585 -18.844 -13.844 1 77.44 168 TYR B C 1
ATOM 3167 O O . TYR B 1 168 ? 0.951 -19.875 -14.039 1 77.44 168 TYR B O 1
ATOM 3175 N N . GLY B 1 169 ? 2.885 -19.016 -13.727 1 64.31 169 GLY B N 1
ATOM 3176 C CA . GLY B 1 169 ? 3.631 -20.234 -13.953 1 64.31 169 GLY B CA 1
ATOM 3177 C C . GLY B 1 169 ? 3.58 -20.719 -15.391 1 64.31 169 GLY B C 1
ATOM 3178 O O . GLY B 1 169 ? 3.986 -21.844 -15.695 1 64.31 169 GLY B O 1
ATOM 3179 N N . ILE B 1 170 ? 2.84 -20.062 -16.188 1 60.09 170 ILE B N 1
ATOM 3180 C CA . ILE B 1 170 ? 2.58 -20.562 -17.531 1 60.09 170 ILE B CA 1
ATOM 3181 C C . ILE B 1 170 ? 3.582 -19.938 -18.5 1 60.09 170 ILE B C 1
ATOM 3183 O O . ILE B 1 170 ? 3.674 -20.359 -19.656 1 60.09 170 ILE B O 1
ATOM 3187 N N . PHE B 1 171 ? 4.309 -19.109 -17.875 1 60.72 171 PHE B N 1
ATOM 3188 C CA . PHE B 1 171 ? 5.109 -18.422 -18.875 1 60.72 171 PHE B CA 1
ATOM 3189 C C . PHE B 1 171 ? 6.586 -18.75 -18.719 1 60.72 171 PHE B C 1
ATOM 3191 O O . PHE B 1 171 ? 7.215 -18.359 -17.734 1 60.72 171 PHE B O 1
ATOM 3198 N N . ASP B 1 172 ? 6.984 -19.828 -19.359 1 59.59 172 ASP B N 1
ATOM 3199 C CA . ASP B 1 172 ? 8.43 -20.031 -19.453 1 59.59 172 ASP B CA 1
ATOM 3200 C C . ASP B 1 172 ? 9.156 -18.719 -19.719 1 59.59 172 ASP B C 1
ATOM 3202 O O . ASP B 1 172 ? 10.336 -18.578 -19.406 1 59.59 172 ASP B O 1
ATOM 3206 N N . GLU B 1 173 ? 8.406 -17.797 -20.062 1 63.28 173 GLU B N 1
ATOM 3207 C CA . GLU B 1 173 ? 8.969 -16.531 -20.531 1 63.28 173 GLU B CA 1
ATOM 3208 C C . GLU B 1 173 ? 9.328 -15.625 -19.359 1 63.28 173 GLU B C 1
ATOM 3210 O O . GLU B 1 173 ? 10.133 -14.711 -19.5 1 63.28 173 GLU B O 1
ATOM 3215 N N . ILE B 1 174 ? 8.852 -15.977 -18.188 1 65.62 174 ILE B N 1
ATOM 3216 C CA . ILE B 1 174 ? 9.148 -15.07 -17.078 1 65.62 174 ILE B CA 1
ATOM 3217 C C . ILE B 1 174 ? 10.648 -15.086 -16.797 1 65.62 174 ILE B C 1
ATOM 3219 O O . ILE B 1 174 ? 11.266 -14.031 -16.609 1 65.62 174 ILE B O 1
ATOM 3223 N N . GLN B 1 175 ? 11.172 -16.203 -16.891 1 70.12 175 GLN B N 1
ATOM 3224 C CA . GLN B 1 175 ? 12.609 -16.328 -16.625 1 70.12 175 GLN B CA 1
ATOM 3225 C C . GLN B 1 175 ? 13.422 -15.695 -17.766 1 70.12 175 GLN B C 1
ATOM 3227 O O . GLN B 1 175 ? 14.5 -15.156 -17.531 1 70.12 175 GLN B O 1
ATOM 3232 N N . GLU B 1 176 ? 12.844 -15.719 -18.906 1 72.38 176 GLU B N 1
ATOM 3233 C CA . GLU B 1 176 ? 13.555 -15.148 -20.047 1 72.38 176 GLU B CA 1
ATOM 3234 C C . GLU B 1 176 ? 13.656 -13.633 -19.938 1 72.38 176 GLU B C 1
ATOM 3236 O O . GLU B 1 176 ? 14.633 -13.031 -20.375 1 72.38 176 GLU B O 1
ATOM 3241 N N . HIS B 1 177 ? 12.672 -13.078 -19.281 1 73.69 177 HIS B N 1
ATOM 3242 C CA . HIS B 1 177 ? 12.648 -11.625 -19.172 1 73.69 177 HIS B CA 1
ATOM 3243 C C . HIS B 1 177 ? 13.453 -1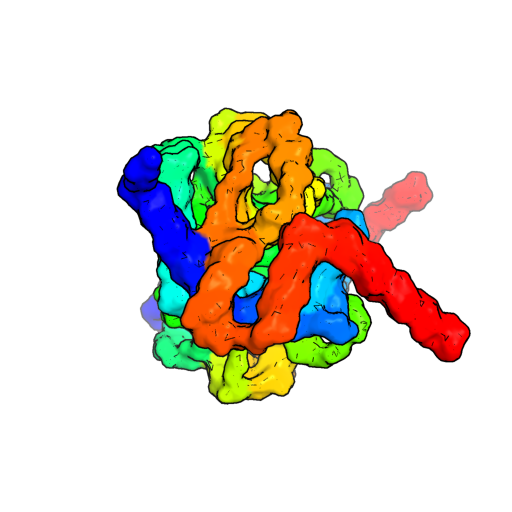1.156 -17.953 1 73.69 177 HIS B C 1
ATOM 3245 O O . HIS B 1 177 ? 14.031 -10.07 -17.969 1 73.69 177 HIS B O 1
ATOM 3251 N N . LEU B 1 178 ? 13.586 -11.969 -16.984 1 81.19 178 LEU B N 1
ATOM 3252 C CA . LEU B 1 178 ? 14.219 -11.57 -15.734 1 81.19 178 LEU B CA 1
ATOM 3253 C C . LEU B 1 178 ? 15.68 -11.984 -15.703 1 81.19 178 LEU B C 1
ATOM 3255 O O . LEU B 1 178 ? 16.5 -11.328 -15.055 1 81.19 178 LEU B O 1
ATOM 3259 N N . ALA B 1 179 ? 16 -13 -16.453 1 81.19 179 ALA B N 1
ATOM 3260 C CA . ALA B 1 179 ? 17.344 -13.562 -16.406 1 81.19 179 ALA B CA 1
ATOM 3261 C C . ALA B 1 179 ? 18.375 -12.547 -16.859 1 81.19 179 ALA B C 1
ATOM 3263 O O . ALA B 1 179 ? 19.406 -12.359 -16.203 1 81.19 179 ALA B O 1
ATOM 3264 N N . PRO B 1 180 ? 18.078 -11.852 -17.922 1 82.25 180 PRO B N 1
ATOM 3265 C CA . PRO B 1 180 ? 19.062 -10.867 -18.359 1 82.25 180 PRO B CA 1
ATOM 3266 C C . PRO B 1 180 ? 19.281 -9.75 -17.344 1 82.25 180 PRO B C 1
ATOM 3268 O O . PRO B 1 180 ? 20.312 -9.078 -17.375 1 82.25 180 PRO B O 1
ATOM 3271 N N . LEU B 1 181 ? 18.406 -9.648 -16.469 1 83.75 181 LEU B N 1
ATOM 3272 C CA . LEU B 1 181 ? 18.5 -8.609 -15.461 1 83.75 181 LEU B CA 1
ATOM 3273 C C . LEU B 1 181 ? 19.172 -9.141 -14.195 1 83.75 181 LEU B C 1
ATOM 3275 O O . LEU B 1 181 ? 19.438 -8.383 -13.266 1 83.75 181 LEU B O 1
ATOM 3279 N N . GLY B 1 182 ? 19.391 -10.406 -14.266 1 89.19 182 GLY B N 1
ATOM 3280 C CA . GLY B 1 182 ? 19.969 -11.016 -13.078 1 89.19 182 GLY B CA 1
ATOM 3281 C C . GLY B 1 182 ? 19 -11.109 -11.922 1 89.19 182 GLY B C 1
ATOM 3282 O O . GLY B 1 182 ? 19.406 -10.977 -10.758 1 89.19 182 GLY B O 1
ATOM 3283 N N . ILE B 1 183 ? 17.781 -11.219 -12.195 1 91.19 183 ILE B N 1
ATOM 3284 C CA . ILE B 1 183 ? 16.766 -11.234 -11.148 1 91.19 183 ILE B CA 1
ATOM 3285 C C . ILE B 1 183 ? 16.125 -12.625 -11.062 1 91.19 183 ILE B C 1
ATOM 3287 O O . ILE B 1 183 ? 15.742 -13.195 -12.086 1 91.19 183 ILE B O 1
ATOM 3291 N N . THR B 1 184 ? 16.109 -13.18 -9.891 1 90.88 184 THR B N 1
ATOM 3292 C CA . THR B 1 184 ? 15.406 -14.422 -9.594 1 90.88 184 THR B CA 1
ATOM 3293 C C . THR B 1 184 ? 14.023 -14.141 -9.008 1 90.88 184 THR B C 1
ATOM 3295 O O . THR B 1 184 ? 13.891 -13.344 -8.078 1 90.88 184 THR B O 1
ATOM 3298 N N . MET B 1 185 ? 13.047 -14.812 -9.492 1 91.69 185 MET B N 1
ATOM 3299 C CA . MET B 1 185 ? 11.688 -14.633 -8.977 1 91.69 185 MET B CA 1
ATOM 3300 C C . MET B 1 185 ? 11.344 -15.727 -7.973 1 91.69 185 MET B C 1
ATOM 3302 O O . MET B 1 185 ? 11.633 -16.906 -8.195 1 91.69 185 MET B O 1
ATOM 3306 N N . HIS B 1 186 ? 10.766 -15.328 -6.883 1 92.88 186 HIS B N 1
ATOM 3307 C CA . HIS B 1 186 ? 10.227 -16.219 -5.859 1 92.88 186 HIS B CA 1
ATOM 3308 C C . HIS B 1 186 ? 8.727 -16.031 -5.703 1 92.88 186 HIS B C 1
ATOM 3310 O O . HIS B 1 186 ? 8.25 -14.906 -5.484 1 92.88 186 HIS B O 1
ATOM 3316 N N . ALA B 1 187 ? 7.996 -17.109 -5.855 1 94.12 187 ALA B N 1
ATOM 3317 C CA . ALA B 1 187 ? 6.539 -17.031 -5.785 1 94.12 187 ALA B CA 1
ATOM 3318 C C . ALA B 1 187 ? 5.992 -18 -4.73 1 94.12 187 ALA B C 1
ATOM 3320 O O . ALA B 1 187 ? 6.477 -19.109 -4.586 1 94.12 187 ALA B O 1
ATOM 3321 N N . LEU B 1 188 ? 4.957 -17.578 -4.055 1 96.75 188 LEU B N 1
ATOM 3322 C CA . LEU B 1 188 ? 4.371 -18.422 -3.018 1 96.75 188 LEU B CA 1
ATOM 3323 C C . LEU B 1 188 ? 3.537 -19.547 -3.633 1 96.75 188 LEU B C 1
ATOM 3325 O O . LEU B 1 188 ? 3.463 -20.641 -3.08 1 96.75 188 LEU B O 1
ATOM 3329 N N . ALA B 1 189 ? 2.863 -19.203 -4.715 1 94.88 189 ALA B N 1
ATOM 3330 C CA . ALA B 1 189 ? 1.979 -20.172 -5.355 1 94.88 189 ALA B CA 1
ATOM 3331 C C . ALA B 1 189 ? 1.85 -19.891 -6.848 1 94.88 189 ALA B C 1
ATOM 3333 O O . ALA B 1 189 ? 2.145 -18.797 -7.309 1 94.88 189 ALA B O 1
ATOM 3334 N N . THR B 1 190 ? 1.434 -20.859 -7.555 1 90.12 190 THR B N 1
ATOM 3335 C CA . THR B 1 190 ? 1.203 -20.781 -8.992 1 90.12 190 THR B CA 1
ATOM 3336 C C . THR B 1 190 ? -0.174 -21.344 -9.352 1 90.12 190 THR B C 1
ATOM 3338 O O . THR B 1 190 ? -0.881 -21.859 -8.484 1 90.12 190 THR B O 1
ATOM 3341 N N . TRP B 1 191 ? -0.457 -21.25 -10.672 1 87.19 191 TRP B N 1
ATOM 3342 C CA . TRP B 1 191 ? -1.72 -21.812 -11.133 1 87.19 191 TRP B CA 1
ATOM 3343 C C . TRP B 1 191 ? -1.725 -23.328 -10.984 1 87.19 191 TRP B C 1
ATOM 3345 O O . TRP B 1 191 ? -2.771 -23.938 -10.742 1 87.19 191 TRP B O 1
ATOM 3355 N N . TRP B 1 192 ? -0.56 -23.922 -11.086 1 87.81 192 TRP B N 1
ATOM 3356 C CA . TRP B 1 192 ? -0.479 -25.375 -10.906 1 87.81 192 TRP B CA 1
ATOM 3357 C C . TRP B 1 192 ? -0.851 -25.766 -9.484 1 87.81 192 TRP B C 1
ATOM 3359 O O . TRP B 1 192 ? -1.5 -26.797 -9.266 1 87.81 192 TRP B O 1
ATOM 3369 N N . ASP B 1 193 ? -0.419 -25 -8.547 1 92.25 193 ASP B N 1
ATOM 3370 C CA . ASP B 1 193 ? -0.79 -25.25 -7.156 1 92.25 193 ASP B CA 1
ATOM 3371 C C . ASP B 1 193 ? -2.295 -25.094 -6.953 1 92.25 193 ASP B C 1
ATOM 3373 O O . ASP B 1 193 ? -2.918 -25.891 -6.254 1 92.25 193 ASP B O 1
ATOM 3377 N N . VAL B 1 194 ? -2.855 -24.062 -7.539 1 90.62 194 VAL B N 1
ATOM 3378 C CA . VAL B 1 194 ? -4.285 -23.797 -7.43 1 90.62 194 VAL B CA 1
ATOM 3379 C C . VAL B 1 194 ? -5.07 -24.953 -8.039 1 90.62 194 VAL B C 1
ATOM 3381 O O . VAL B 1 194 ? -6.047 -25.422 -7.453 1 90.62 194 VAL B O 1
ATOM 3384 N N . LEU B 1 195 ? -4.637 -25.391 -9.219 1 87.44 195 LEU B N 1
ATOM 3385 C CA . LEU B 1 195 ? -5.312 -26.5 -9.891 1 87.44 195 LEU B CA 1
ATOM 3386 C C . LEU B 1 195 ? -5.246 -27.766 -9.047 1 87.44 195 LEU B C 1
ATOM 3388 O O . LEU B 1 195 ? -6.227 -28.516 -8.961 1 87.44 195 LEU B O 1
ATOM 3392 N N . GLU B 1 196 ? -4.145 -28.031 -8.508 1 90.19 196 GLU B N 1
ATOM 3393 C CA . GLU B 1 196 ? -3.979 -29.219 -7.668 1 90.19 196 GLU B CA 1
ATOM 3394 C C . GLU B 1 196 ? -4.938 -29.188 -6.48 1 90.19 196 GLU B C 1
ATOM 3396 O O . GLU B 1 196 ? -5.609 -30.188 -6.195 1 90.19 196 GLU B O 1
ATOM 3401 N N . VAL B 1 197 ? -4.973 -28.062 -5.82 1 92 197 VAL B N 1
ATOM 3402 C CA . VAL B 1 197 ? -5.832 -27.922 -4.652 1 92 197 VAL B CA 1
ATOM 3403 C C . VAL B 1 197 ? -7.297 -27.969 -5.074 1 92 197 VAL B C 1
ATOM 3405 O O . VAL B 1 197 ? -8.125 -28.578 -4.395 1 92 197 VAL B O 1
ATOM 3408 N N . ALA B 1 198 ? -7.605 -27.297 -6.168 1 87 198 ALA B N 1
ATOM 3409 C CA . ALA B 1 198 ? -8.977 -27.281 -6.672 1 87 198 ALA B CA 1
ATOM 3410 C C . ALA B 1 198 ? -9.461 -28.703 -6.988 1 87 198 ALA B C 1
ATOM 3412 O O . ALA B 1 198 ? -10.625 -29.031 -6.762 1 87 198 ALA B O 1
ATOM 3413 N N . ASN B 1 199 ? -8.625 -29.484 -7.57 1 84.69 199 ASN B N 1
ATOM 3414 C CA . ASN B 1 199 ? -8.953 -30.875 -7.906 1 84.69 199 ASN B CA 1
ATOM 3415 C C . ASN B 1 199 ? -9.172 -31.719 -6.656 1 84.69 199 ASN B C 1
ATOM 3417 O O . ASN B 1 199 ? -10.094 -32.531 -6.609 1 84.69 199 ASN B O 1
ATOM 3421 N N . ARG B 1 200 ? -8.422 -31.5 -5.656 1 83.56 200 ARG B N 1
ATOM 3422 C CA . ARG B 1 200 ? -8.5 -32.281 -4.426 1 83.56 200 ARG B CA 1
ATOM 3423 C C . ARG B 1 200 ? -9.742 -31.906 -3.621 1 83.56 200 ARG B C 1
ATOM 3425 O O . ARG B 1 200 ? -10.375 -32.75 -3.006 1 83.56 200 ARG B O 1
ATOM 3432 N N . GLY B 1 201 ? -10.07 -30.609 -3.627 1 79.81 201 GLY B N 1
ATOM 3433 C CA . GLY B 1 201 ? -11.156 -30.109 -2.799 1 79.81 201 GLY B CA 1
ATOM 3434 C C . GLY B 1 201 ? -12.484 -30.031 -3.535 1 79.81 201 GLY B C 1
ATOM 3435 O O . GLY B 1 201 ? -13.5 -29.641 -2.957 1 79.81 201 GLY B O 1
ATOM 3436 N N . HIS B 1 202 ? -12.531 -30.375 -4.734 1 79.12 202 HIS B N 1
ATOM 3437 C CA . HIS B 1 202 ? -13.719 -30.344 -5.578 1 79.12 202 HIS B CA 1
ATOM 3438 C C . HIS B 1 202 ? -14.32 -28.938 -5.613 1 79.12 202 HIS B C 1
ATOM 3440 O O . HIS B 1 202 ? -15.531 -28.781 -5.449 1 79.12 202 HIS B O 1
ATOM 3446 N N . TYR B 1 203 ? -13.453 -27.922 -5.68 1 80.06 203 TYR B N 1
ATOM 3447 C CA . TYR B 1 203 ? -13.891 -26.531 -5.734 1 80.06 203 TYR B CA 1
ATOM 3448 C C . TYR B 1 203 ? -14.406 -26.172 -7.121 1 80.06 203 TYR B C 1
ATOM 3450 O O . TYR B 1 203 ? -15.172 -25.219 -7.277 1 80.06 203 TYR B O 1
ATOM 3458 N N . LEU B 1 204 ? -13.977 -26.828 -8.117 1 78.75 204 LEU B N 1
ATOM 3459 C CA . LEU B 1 204 ? -14.336 -26.609 -9.516 1 78.75 204 LEU B CA 1
ATOM 3460 C C . LEU B 1 204 ? -14.938 -27.859 -10.133 1 78.75 204 LEU B C 1
ATOM 3462 O O . LEU B 1 204 ? -14.594 -28.984 -9.734 1 78.75 204 LEU B O 1
ATOM 3466 N N . ASP B 1 205 ? -15.859 -27.562 -11.023 1 81.56 205 ASP B N 1
ATOM 3467 C CA . ASP B 1 205 ? -16.391 -28.734 -11.703 1 81.56 205 ASP B CA 1
ATOM 3468 C C . ASP B 1 205 ? -15.406 -29.266 -12.742 1 81.56 205 ASP B C 1
ATOM 3470 O O . ASP B 1 205 ? -14.375 -28.641 -13.008 1 81.56 205 ASP B O 1
ATOM 3474 N N . GLY B 1 206 ? -15.734 -30.438 -13.18 1 81.19 206 GLY B N 1
ATOM 3475 C CA . GLY B 1 206 ? -14.828 -31.109 -14.102 1 81.19 206 GLY B CA 1
ATOM 3476 C C . GLY B 1 206 ? -14.562 -30.312 -15.367 1 81.19 206 GLY B C 1
ATOM 3477 O O . GLY B 1 206 ? -13.438 -30.297 -15.859 1 81.19 206 GLY B O 1
ATOM 3478 N N . GLN B 1 207 ? -15.539 -29.672 -15.836 1 83.56 207 GLN B N 1
ATOM 3479 C CA . GLN B 1 207 ? -15.383 -28.875 -17.047 1 83.56 207 GLN B CA 1
ATOM 3480 C C . GLN B 1 207 ? -14.43 -27.719 -16.828 1 83.56 207 GLN B C 1
ATOM 3482 O O . GLN B 1 207 ? -13.523 -27.484 -17.625 1 83.56 207 GLN B O 1
ATOM 3487 N N . ALA B 1 208 ? -14.664 -27.031 -15.797 1 82.75 208 ALA B N 1
ATOM 3488 C CA . ALA B 1 208 ? -13.812 -25.891 -15.461 1 82.75 208 ALA B CA 1
ATOM 3489 C C . ALA B 1 208 ? -12.375 -26.344 -15.234 1 82.75 208 ALA B C 1
ATOM 3491 O O . ALA B 1 208 ? -11.43 -25.703 -15.703 1 82.75 208 ALA B O 1
ATOM 3492 N N . GLN B 1 209 ? -12.234 -27.438 -14.578 1 84.94 209 GLN B N 1
ATOM 3493 C CA . GLN B 1 209 ? -10.906 -27.984 -14.312 1 84.94 209 GLN B CA 1
ATOM 3494 C C . GLN B 1 209 ? -10.18 -28.312 -15.617 1 84.94 209 GLN B C 1
ATOM 3496 O O . GLN B 1 209 ? -9 -27.984 -15.773 1 84.94 209 GLN B O 1
ATOM 3501 N N . GLY B 1 210 ? -10.906 -28.891 -16.469 1 85.69 210 GLY B N 1
ATOM 3502 C CA . GLY B 1 210 ? -10.336 -29.25 -17.766 1 85.69 210 GLY B CA 1
ATOM 3503 C C . GLY B 1 210 ? -9.922 -28.047 -18.594 1 85.69 210 GLY B C 1
ATOM 3504 O O . GLY B 1 210 ? -8.852 -28.031 -19.203 1 85.69 210 GLY B O 1
ATOM 3505 N N . GLU B 1 211 ? -10.719 -27.094 -18.531 1 83.75 211 GLU B N 1
ATOM 3506 C CA . GLU B 1 211 ? -10.445 -25.891 -19.297 1 83.75 211 GLU B CA 1
ATOM 3507 C C . GLU B 1 211 ? -9.227 -25.156 -18.75 1 83.75 211 GLU B C 1
ATOM 3509 O O . GLU B 1 211 ? -8.391 -24.656 -19.516 1 83.75 211 GLU B O 1
ATOM 3514 N N . ILE B 1 212 ? -9.188 -25.094 -17.453 1 83.25 212 ILE B N 1
ATOM 3515 C CA . ILE B 1 212 ? -8.07 -24.406 -16.812 1 83.25 212 ILE B CA 1
ATOM 3516 C C . ILE B 1 212 ? -6.777 -25.172 -17.094 1 83.25 212 ILE B C 1
ATOM 3518 O O . ILE B 1 212 ? -5.738 -24.578 -17.375 1 83.25 212 ILE B O 1
ATOM 3522 N N . HIS B 1 213 ? -6.953 -26.438 -17.047 1 85.56 213 HIS B N 1
ATOM 3523 C CA . HIS B 1 213 ? -5.793 -27.266 -17.344 1 85.56 213 HIS B CA 1
ATOM 3524 C C . HIS B 1 213 ? -5.316 -27.062 -18.766 1 85.56 213 HIS B C 1
ATOM 3526 O O . HIS B 1 213 ? -4.117 -26.938 -19.016 1 85.56 213 HIS B O 1
ATOM 3532 N N . ALA B 1 214 ? -6.266 -27.047 -19.672 1 85.62 214 ALA B N 1
ATOM 3533 C CA . ALA B 1 214 ? -5.934 -26.828 -21.078 1 85.62 214 ALA B CA 1
ATOM 3534 C C . ALA B 1 214 ? -5.273 -25.469 -21.281 1 85.62 214 ALA B C 1
ATOM 3536 O O . ALA B 1 214 ? -4.309 -25.344 -22.031 1 85.62 214 ALA B O 1
ATOM 3537 N N . PHE B 1 215 ? -5.746 -24.531 -20.625 1 83 215 PHE B N 1
ATOM 3538 C CA . PHE B 1 215 ? -5.172 -23.188 -20.703 1 83 215 PHE B CA 1
ATOM 3539 C C . PHE B 1 215 ? -3.746 -23.188 -20.172 1 83 215 PHE B C 1
ATOM 3541 O O . PHE B 1 215 ? -2.844 -22.641 -20.812 1 83 215 PHE B O 1
ATOM 3548 N N . LEU B 1 216 ? -3.518 -23.828 -19.047 1 82.69 216 LEU B N 1
ATOM 3549 C CA . LEU B 1 216 ? -2.213 -23.797 -18.406 1 82.69 216 LEU B CA 1
ATOM 3550 C C . LEU B 1 216 ? -1.186 -24.578 -19.203 1 82.69 216 LEU B C 1
ATOM 3552 O O . LEU B 1 216 ? -0.001 -24.234 -19.219 1 82.69 216 LEU B O 1
ATOM 3556 N N . GLN B 1 217 ? -1.628 -25.547 -19.906 1 82.88 217 GLN B N 1
ATOM 3557 C CA . GLN B 1 217 ? -0.728 -26.391 -20.688 1 82.88 217 GLN B CA 1
ATOM 3558 C C . GLN B 1 217 ? -0.241 -25.656 -21.938 1 82.88 217 GLN B C 1
ATOM 3560 O O . GLN B 1 217 ? 0.918 -25.797 -22.328 1 82.88 217 GLN B O 1
ATOM 3565 N N . ASP B 1 218 ? -1.172 -24.984 -22.531 1 84.69 218 ASP B N 1
ATOM 3566 C CA . ASP B 1 218 ? -0.809 -24.25 -23.75 1 84.69 218 ASP B CA 1
ATOM 3567 C C . ASP B 1 218 ? -1.646 -22.984 -23.891 1 84.69 218 ASP B C 1
ATOM 3569 O O . ASP B 1 218 ? -2.574 -22.938 -24.703 1 84.69 218 ASP B O 1
ATOM 3573 N N . PRO B 1 219 ? -1.182 -21.969 -23.172 1 81.25 219 PRO B N 1
ATOM 3574 C CA . PRO B 1 219 ? -1.968 -20.734 -23.172 1 81.25 219 PRO B CA 1
ATOM 3575 C C . PRO B 1 219 ? -2.078 -20.109 -24.562 1 81.25 219 PRO B C 1
ATOM 3577 O O . PRO B 1 219 ? -3.096 -19.484 -24.891 1 81.25 219 PRO B O 1
ATOM 3580 N N . ARG B 1 220 ? -1.095 -20.219 -25.328 1 83 220 ARG B N 1
ATOM 3581 C CA . ARG B 1 220 ? -1.13 -19.641 -26.672 1 83 220 ARG B CA 1
ATOM 3582 C C . ARG B 1 220 ? -2.186 -20.328 -27.531 1 83 220 ARG B C 1
ATOM 3584 O O . ARG B 1 220 ? -2.973 -19.672 -28.203 1 83 220 ARG B O 1
ATOM 3591 N N . ARG B 1 221 ? -2.109 -21.562 -27.562 1 86.62 221 ARG B N 1
ATOM 3592 C CA . ARG B 1 221 ? -3.096 -22.328 -28.312 1 86.62 221 ARG B CA 1
ATOM 3593 C C . ARG B 1 221 ? -4.508 -22.047 -27.812 1 86.62 221 ARG B C 1
ATOM 3595 O O . ARG B 1 221 ? -5.43 -21.859 -28.609 1 86.62 221 ARG B O 1
ATOM 3602 N N . TRP B 1 222 ? -4.613 -22.062 -26.5 1 87.94 222 TRP B N 1
ATOM 3603 C CA . TRP B 1 222 ? -5.914 -21.797 -25.906 1 87.94 222 TRP B CA 1
ATOM 3604 C C . TRP B 1 222 ? -6.445 -20.438 -26.297 1 87.94 222 TRP B C 1
ATOM 3606 O O . TRP B 1 222 ? -7.621 -20.297 -26.656 1 87.94 222 TRP B O 1
ATOM 3616 N N . THR B 1 223 ? -5.551 -19.516 -26.234 1 86.56 223 THR B N 1
ATOM 3617 C CA . THR B 1 223 ? -5.922 -18.156 -26.609 1 86.56 223 THR B CA 1
ATOM 3618 C C . THR B 1 223 ? -6.371 -18.094 -28.062 1 86.56 223 THR B C 1
ATOM 3620 O O . THR B 1 223 ? -7.379 -17.469 -28.375 1 86.56 223 THR B O 1
ATOM 3623 N N . ALA B 1 224 ? -5.664 -18.656 -28.922 1 86.44 224 ALA B N 1
ATOM 3624 C CA . ALA B 1 224 ? -5.996 -18.688 -30.344 1 86.44 224 ALA B CA 1
ATOM 3625 C C . ALA B 1 224 ? -7.375 -19.297 -30.578 1 86.44 224 ALA B C 1
ATOM 3627 O O . ALA B 1 224 ? -8.133 -18.828 -31.438 1 86.44 224 ALA B O 1
ATOM 3628 N N . GLU B 1 225 ? -7.719 -20.234 -29.844 1 86.31 225 GLU B N 1
ATOM 3629 C CA . GLU B 1 225 ? -8.984 -20.938 -29.984 1 86.31 225 GLU B CA 1
ATOM 3630 C C . GLU B 1 225 ? -10.148 -20.109 -29.453 1 86.31 225 GLU B C 1
ATOM 3632 O O . GLU B 1 225 ? -11.281 -20.266 -29.922 1 86.31 225 GLU B O 1
ATOM 3637 N N . HIS B 1 226 ? -9.859 -19.328 -28.562 1 83.69 226 HIS B N 1
ATOM 3638 C CA . HIS B 1 226 ? -10.953 -18.656 -27.859 1 83.69 226 HIS B CA 1
ATOM 3639 C C . HIS B 1 226 ? -11.047 -17.188 -28.266 1 83.69 226 HIS B C 1
ATOM 3641 O O . HIS B 1 226 ? -12.016 -16.5 -27.922 1 83.69 226 HIS B O 1
ATOM 3647 N N . GLN B 1 227 ? -10.016 -16.547 -28.719 1 72.62 227 GLN B N 1
ATOM 3648 C CA . GLN B 1 227 ? -10.109 -15.203 -29.266 1 72.62 227 GLN B CA 1
ATOM 3649 C C . GLN B 1 227 ? -10.75 -15.219 -30.656 1 72.62 227 GLN B C 1
ATOM 3651 O O . GLN B 1 227 ? -11.406 -14.258 -31.062 1 72.62 227 GLN B O 1
ATOM 3656 N N . LYS B 1 228 ? -10.555 -16.188 -31.562 1 57.25 228 LYS B N 1
ATOM 3657 C CA . LYS B 1 228 ? -11.188 -16.281 -32.875 1 57.25 228 LYS B CA 1
ATOM 3658 C C . LYS B 1 228 ? -12.711 -16.297 -32.75 1 57.25 228 LYS B C 1
ATOM 3660 O O . LYS B 1 228 ? -13.406 -15.727 -33.594 1 57.25 228 LYS B O 1
ATOM 3665 N N . GLY B 1 229 ? -13.195 -16.906 -31.859 1 50.28 229 GLY B N 1
ATOM 3666 C CA . GLY B 1 229 ? -14.648 -16.969 -31.766 1 50.28 229 GLY B CA 1
ATOM 3667 C C . GLY B 1 229 ? -15.281 -15.641 -31.375 1 50.28 229 GLY B C 1
ATOM 3668 O O . GLY B 1 229 ? -16.469 -15.422 -31.609 1 50.28 229 GLY B O 1
ATOM 3669 N N . ARG B 1 230 ? -14.797 -14.789 -30.578 1 50.22 230 ARG B N 1
ATOM 3670 C CA . ARG B 1 230 ? -15.375 -13.5 -30.219 1 50.22 230 ARG B CA 1
ATOM 3671 C C . ARG B 1 230 ? -15.32 -12.539 -31.406 1 50.22 230 ARG B C 1
ATOM 3673 O O . ARG B 1 230 ? -16.094 -11.578 -31.469 1 50.22 230 ARG B O 1
ATOM 3680 N N . LYS B 1 231 ? -14.391 -12.672 -32.188 1 47.31 231 LYS B N 1
ATOM 3681 C CA . LYS B 1 231 ? -14.414 -11.82 -33.375 1 47.31 231 LYS B CA 1
ATOM 3682 C C . LYS B 1 231 ? -15.586 -12.18 -34.281 1 47.31 231 LYS B C 1
ATOM 3684 O O . LYS B 1 231 ? -16.094 -11.328 -35.031 1 47.31 231 LYS B O 1
ATOM 3689 N N . SER B 1 232 ? -15.852 -13.266 -34.375 1 41.66 232 SER B N 1
ATOM 3690 C CA . SER B 1 232 ? -16.922 -13.656 -35.281 1 41.66 232 SER B CA 1
ATOM 3691 C C . SER B 1 232 ? -18.281 -13.195 -34.75 1 41.66 232 SER B C 1
ATOM 3693 O O . SER B 1 232 ? -19.172 -12.875 -35.531 1 41.66 232 SER B O 1
ATOM 3695 N N . GLU B 1 233 ? -18.531 -13.109 -33.562 1 36.62 233 GLU B N 1
ATOM 3696 C CA . GLU B 1 233 ? -19.844 -12.648 -33.094 1 36.62 233 GLU B CA 1
ATOM 3697 C C . GLU B 1 233 ? -19.938 -11.133 -33.156 1 36.62 233 GLU B C 1
ATOM 3699 O O . GLU B 1 233 ? -21.047 -10.578 -33.188 1 36.62 233 GLU B O 1
ATOM 3704 N N . LYS B 1 234 ? -19.062 -10.492 -32.969 1 42 234 LYS B N 1
ATOM 3705 C CA . LYS B 1 234 ? -19.203 -9.047 -33.156 1 42 234 LYS B CA 1
ATOM 3706 C C . LYS B 1 234 ? -19.5 -8.719 -34.625 1 42 234 LYS B C 1
ATOM 3708 O O . LYS B 1 234 ? -19.859 -7.586 -34.938 1 42 234 LYS B O 1
ATOM 3713 N N . ALA B 1 235 ? -19.062 -9.312 -35.656 1 41.12 235 ALA B N 1
ATOM 3714 C CA . ALA B 1 235 ? -19.391 -8.961 -37.031 1 41.12 235 ALA B CA 1
ATOM 3715 C C . ALA B 1 235 ? -20.797 -9.445 -37.406 1 41.12 235 ALA B C 1
ATOM 3717 O O . ALA B 1 235 ? -21.281 -9.148 -38.5 1 41.12 235 ALA B O 1
ATOM 3718 N N . ALA B 1 236 ? -21.516 -10.133 -36.625 1 32.59 236 ALA B N 1
ATOM 3719 C CA . ALA B 1 236 ? -22.891 -10.414 -37.031 1 32.59 236 ALA B CA 1
ATOM 3720 C C . ALA B 1 236 ? -23.875 -9.469 -36.375 1 32.59 236 ALA B C 1
ATOM 3722 O O . ALA B 1 236 ? -23.766 -9.211 -35.156 1 32.59 236 ALA B O 1
#

Radius of gyration: 24.04 Å; Cα contacts (8 Å, |Δi|>4): 851; chains: 2; bounding box: 49×76×69 Å

Organism: NCBI:txid1064539